Protein 3G3S (pdb70)

Solvent-accessible surface area: 22150 Å² total

Nearest PDB structures (foldseek):
  3g3s-assembly1_A  TM=1.003E+00  e=4.474E-55  Streptococcus suis 89/1591
  7b3a-assembly1_A  TM=7.799E-01  e=1.023E-15  Paenibacillus larvae subsp. larvae
  4ius-assembly1_A  TM=5.854E-01  e=1.613E-07  Kribbella flavida DSM 17836
  3frm-assembly3_E  TM=6.055E-01  e=5.749E-07  Staphylococcus epidermidis ATCC 12228
  2hqy-assembly1_B  TM=4.478E-01  e=1.400E-06  Bacteroides thetaiotaomicron VPI-5482

Radius of gyration: 26.51 Å; Cα contacts (8 Å, |Δi|>4): 1032; chains: 2; bounding box: 77×55×52 Å

Sequence (490 aa):
GAEQRRVARLFGDWPETIIWTCLEGTGDIYVDDSQSPQSALALYGRQSFFGFLAGQPHRDLLKICEGKNIILLVPQNQAWSDLIEEVYGDGVRFFTRYATKKDTEFDLGHLQKLVDDLPESSFDKLIDRNNLYETCLVEEWSRDLVGNYIDVEQFLDLGLGCVILHKGQVVSGASSYASYSAGIEIEVDTREDYRGLGLAKACCAAQLILACLDRGLYPSWDAHTLTSLKLAEKLGYEELDKAYQAYEWRGAEQRRVARLFGDWPETIIWTCLEGTGDIYVDDSQSPQSALALYGRQSFFGFLAGQPHRDLLKICEGKNIILLVPQNQAWSDLIEEVYGDGVRFFTRYATKKDTEFDLGHLQKLVDDLPESFDKLIDRNLYETCLVEEWSRDLVGNYIDVEQFLDLGLGCCVILHKGQVVSGASSYASYSAGIEIEVDTREDYRRGLGLAKACAAQLILACLDRGLYPSWDAHTLTSLKLAEKLGYEELDKAYQAYEWR

CATH classification: 3.40.630.110 (+1 more: 3.40.630.30)

Structure (mmCIF, N/CA/C/O backbone):
data_3G3S
#
_entry.id   3G3S
#
_cell.length_a   71.395
_cell.length_b   83.880
_cell.length_c   93.763
_cell.angle_alpha   90.000
_cell.angle_beta   90.000
_cell.angle_gamma   90.000
#
_symmetry.space_group_name_H-M   'P 21 21 21'
#
loop_
_entity.id
_entity.type
_entity.pdbx_description
1 polymer 'GCN5-related N-acetyltransferase'
2 non-polymer 'SODIUM ION'
3 non-polymer 'CACODYLATE ION'
4 non-polymer 1,2-ETHANEDIOL
5 water water
#
loop_
_atom_site.group_PDB
_atom_site.id
_atom_site.type_symbol
_atom_site.label_atom_id
_atom_site.label_alt_id
_atom_site.label_comp_id
_atom_site.label_asym_id
_atom_site.label_entity_id
_atom_site.label_seq_id
_atom_site.pdbx_PDB_ins_code
_atom_site.Cartn_x
_atom_site.Cartn_y
_atom_site.Cartn_z
_atom_site.occupancy
_atom_site.B_iso_or_equiv
_atom_site.auth_seq_id
_atom_site.auth_comp_id
_atom_site.auth_asym_id
_atom_site.auth_atom_id
_atom_site.pdbx_PDB_model_num
ATOM 1 N N . GLY A 1 1 ? 7.709 91.530 6.025 1.00 19.21 0 GLY A N 1
ATOM 2 C CA . GLY A 1 1 ? 8.962 92.295 5.785 1.00 22.58 0 GLY A CA 1
ATOM 3 C C . GLY A 1 1 ? 10.228 91.633 6.354 1.00 25.65 0 GLY A C 1
ATOM 4 O O . GLY A 1 1 ? 10.230 90.429 6.686 1.00 27.69 0 GLY A O 1
ATOM 13 N N . ALA A 1 3 ? 11.823 91.991 9.243 1.00 29.54 2 ALA A N 1
ATOM 14 C CA . ALA A 1 3 ? 11.739 91.489 10.610 1.00 28.62 2 ALA A CA 1
ATOM 15 C C . ALA A 1 3 ? 10.898 90.220 10.674 1.00 26.99 2 ALA A C 1
ATOM 16 O O . ALA A 1 3 ? 11.145 89.380 11.502 1.00 22.76 2 ALA A O 1
ATOM 18 N N . GLU A 1 4 ? 9.895 90.086 9.821 1.00 25.34 3 GLU A N 1
ATOM 19 C CA . GLU A 1 4 ? 9.103 88.867 9.802 1.00 28.19 3 GLU A CA 1
ATOM 20 C C . GLU A 1 4 ? 9.977 87.729 9.295 1.00 27.98 3 GLU A C 1
ATOM 21 O O . GLU A 1 4 ? 9.967 86.630 9.853 1.00 25.48 3 GLU A O 1
ATOM 27 N N . GLN A 1 5 ? 10.745 87.991 8.236 1.00 29.12 4 GLN A N 1
ATOM 28 C CA . GLN A 1 5 ? 11.620 86.950 7.704 1.00 30.71 4 GLN A CA 1
ATOM 29 C C . GLN A 1 5 ? 12.666 86.544 8.745 1.00 29.46 4 GLN A C 1
ATOM 30 O O . GLN A 1 5 ? 12.965 85.346 8.884 1.00 29.19 4 GLN A O 1
ATOM 44 N N . ARG A 1 7 ? 12.214 86.523 11.941 1.00 20.52 6 ARG A N 1
ATOM 45 C CA . ARG A 1 7 ? 11.494 85.685 12.916 1.00 24.24 6 ARG A CA 1
ATOM 46 C C . ARG A 1 7 ? 11.335 84.253 12.420 1.00 23.52 6 ARG A C 1
ATOM 47 O O . ARG A 1 7 ? 11.447 83.302 13.187 1.00 21.97 6 ARG A O 1
ATOM 55 N N . ARG A 1 8 ? 11.078 84.098 11.129 1.00 23.62 7 ARG A N 1
ATOM 56 C CA . ARG A 1 8 ? 10.968 82.785 10.529 1.00 26.29 7 ARG A CA 1
ATOM 57 C C . ARG A 1 8 ? 12.311 82.028 10.610 1.00 25.52 7 ARG A C 1
ATOM 58 O O . ARG A 1 8 ? 12.367 80.845 10.973 1.00 23.87 7 ARG A O 1
ATOM 61 N N . VAL A 1 9 ? 13.393 82.733 10.293 1.00 26.55 8 VAL A N 1
ATOM 62 C CA . VAL A 1 9 ? 14.732 82.180 10.340 1.00 25.13 8 VAL A CA 1
ATOM 63 C C . VAL A 1 9 ? 15.070 81.774 11.762 1.00 26.01 8 VAL A C 1
ATOM 64 O O . VAL A 1 9 ? 15.626 80.701 12.000 1.00 28.48 8 VAL A O 1
ATOM 68 N N . ALA A 1 10 ? 14.686 82.595 12.722 1.00 25.43 9 ALA A N 1
ATOM 69 C CA . ALA A 1 10 ? 14.999 82.263 14.097 1.00 24.77 9 ALA A CA 1
ATOM 70 C C . ALA A 1 10 ? 14.325 80.954 14.488 1.00 25.80 9 ALA A C 1
ATOM 71 O O . ALA A 1 10 ? 14.896 80.180 15.261 1.00 26.05 9 ALA A O 1
ATOM 73 N N . ARG A 1 11 ? 13.121 80.693 13.962 1.00 25.42 10 ARG A N 1
ATOM 74 C CA . ARG A 1 11 ? 12.403 79.459 14.318 1.00 25.96 10 ARG A CA 1
ATOM 75 C C . ARG A 1 11 ? 13.114 78.191 13.875 1.00 24.04 10 ARG A C 1
ATOM 76 O O . ARG A 1 11 ? 12.967 77.142 14.503 1.00 21.77 10 ARG A O 1
ATOM 84 N N . LEU A 1 12 ? 13.877 78.285 12.792 1.00 23.49 11 LEU A N 1
ATOM 85 C CA . LEU A 1 12 ? 14.662 77.175 12.306 1.00 23.45 11 LEU A CA 1
ATOM 86 C C . LEU A 1 12 ? 15.655 76.642 13.317 1.00 25.60 11 LEU A C 1
ATOM 87 O O . LEU A 1 12 ? 15.941 75.427 13.308 1.00 23.11 11 LEU A O 1
ATOM 92 N N . PHE A 1 13 ? 16.212 77.549 14.132 1.00 22.51 12 PHE A N 1
ATOM 93 C CA . PHE A 1 13 ? 17.188 77.219 15.173 1.00 24.60 12 PHE A CA 1
ATOM 94 C C . PHE A 1 13 ? 16.485 76.647 16.389 1.00 26.66 12 PHE A C 1
ATOM 95 O O . PHE A 1 13 ? 17.061 75.848 17.135 1.00 26.93 12 PHE A O 1
ATOM 103 N N . GLY A 1 14 ? 15.240 77.077 16.575 1.00 29.20 13 GLY A N 1
ATOM 104 C CA . GLY A 1 14 ? 14.381 76.542 17.608 1.00 31.39 13 GLY A CA 1
ATOM 105 C C . GLY A 1 14 ? 14.967 76.809 18.958 1.00 31.79 13 GLY A C 1
ATOM 106 O O . GLY A 1 14 ? 15.532 77.873 19.181 1.00 32.31 13 GLY A O 1
ATOM 107 N N . ASP A 1 15 ? 14.833 75.812 19.836 1.00 32.66 14 ASP A N 1
ATOM 108 C CA . ASP A 1 15 ? 15.350 75.837 21.182 1.00 35.72 14 ASP A CA 1
ATOM 109 C C . ASP A 1 15 ? 16.751 75.204 21.163 1.00 33.60 14 ASP A C 1
ATOM 110 O O . ASP A 1 15 ? 16.914 73.962 21.309 1.00 35.47 14 ASP A O 1
ATOM 115 N N . TRP A 1 16 ? 17.748 76.061 20.955 1.00 26.70 15 TRP A N 1
ATOM 116 C CA . TRP A 1 16 ? 19.144 75.634 20.824 1.00 23.38 15 TRP A CA 1
ATOM 117 C C . TRP A 1 16 ? 19.888 76.592 21.697 1.00 22.85 15 TRP A C 1
ATOM 118 O O . TRP A 1 16 ? 20.169 77.697 21.296 1.00 21.94 15 TRP A O 1
ATOM 129 N N . PRO A 1 17 ? 20.187 76.187 22.950 1.00 20.17 16 PRO A N 1
ATOM 130 C CA . PRO A 1 17 ? 20.765 77.119 23.892 1.00 20.87 16 PRO A CA 1
ATOM 131 C C . PRO A 1 17 ? 22.291 77.385 23.768 1.00 23.12 16 PRO A C 1
ATOM 132 O O . PRO A 1 17 ? 23.034 77.232 24.738 1.00 24.24 16 PRO A O 1
ATOM 136 N N . GLU A 1 18 ? 22.752 77.768 22.574 1.00 19.86 17 GLU A N 1
ATOM 137 C CA . GLU A 1 18 ? 24.122 78.191 22.376 1.00 21.28 17 GLU A CA 1
ATOM 138 C C . GLU A 1 18 ? 24.112 79.710 22.245 1.00 21.51 17 GLU A C 1
ATOM 139 O O . GLU A 1 18 ? 23.504 80.255 21.330 1.00 18.18 17 GLU A O 1
ATOM 145 N N . THR A 1 19 ? 24.827 80.405 23.132 1.00 19.74 18 THR A N 1
ATOM 146 C CA . THR A 1 19 ? 24.686 81.858 23.188 1.00 19.93 18 THR A CA 1
ATOM 147 C C . THR A 1 19 ? 25.183 82.594 21.951 1.00 22.77 18 THR A C 1
ATOM 148 O O . THR A 1 19 ? 24.738 83.685 21.692 1.00 25.22 18 THR A O 1
ATOM 152 N N . ILE A 1 20 ? 26.088 81.996 21.185 1.00 23.13 19 ILE A N 1
ATOM 153 C CA . ILE A 1 20 ? 26.590 82.639 19.967 1.00 20.02 19 ILE A CA 1
ATOM 154 C C . ILE A 1 20 ? 25.455 82.634 18.938 1.00 19.56 19 ILE A C 1
ATOM 155 O O . ILE A 1 20 ? 25.372 83.543 18.083 1.00 24.06 19 ILE A O 1
ATOM 160 N N . ILE A 1 21 ? 24.605 81.609 18.964 1.00 18.05 20 ILE A N 1
ATOM 161 C CA . ILE A 1 21 ? 23.425 81.658 18.091 1.00 20.34 20 ILE A CA 1
ATOM 162 C C . ILE A 1 21 ? 22.567 82.840 18.571 1.00 20.16 20 ILE A C 1
ATOM 163 O O . ILE A 1 21 ? 22.066 83.637 17.801 1.00 17.74 20 ILE A O 1
ATOM 168 N N . TRP A 1 22 ? 22.383 82.962 19.881 1.00 19.79 21 TRP A N 1
ATOM 169 C CA . TRP A 1 22 ? 21.643 84.113 20.402 1.00 18.58 21 TRP A CA 1
ATOM 170 C C . TRP A 1 22 ? 22.270 85.444 19.960 1.00 19.35 21 TRP A C 1
ATOM 171 O O . TRP A 1 22 ? 21.559 86.376 19.545 1.00 21.39 21 TRP A O 1
ATOM 182 N N . THR A 1 23 ? 23.595 85.549 20.035 1.00 17.99 22 THR A N 1
ATOM 183 C CA . THR A 1 23 ? 24.279 86.738 19.580 1.00 20.48 22 THR A CA 1
ATOM 184 C C . THR A 1 23 ? 23.876 87.060 18.138 1.00 20.67 22 THR A C 1
ATOM 185 O O . THR A 1 23 ? 23.399 88.173 17.822 1.00 21.58 22 THR A O 1
ATOM 189 N N . CYS A 1 24 ? 24.050 86.057 17.297 1.00 22.32 23 CYS A N 1
ATOM 190 C CA . CYS A 1 24 ? 23.751 86.217 15.860 1.00 19.91 23 CYS A CA 1
ATOM 191 C C . CYS A 1 24 ? 22.287 86.596 15.558 1.00 20.70 23 CYS A C 1
ATOM 192 O O . CYS A 1 24 ? 22.042 87.489 14.757 1.00 23.55 23 CYS A O 1
ATOM 195 N N . LEU A 1 25 ? 21.330 85.951 16.227 1.00 20.71 24 LEU A N 1
ATOM 196 C CA . LEU A 1 25 ? 19.906 86.293 16.072 1.00 21.39 24 LEU A CA 1
ATOM 197 C C . LEU A 1 25 ? 19.451 87.623 16.724 1.00 23.93 24 LEU A C 1
ATOM 198 O O . LEU A 1 25 ? 18.474 88.182 16.259 1.00 25.92 24 LEU A O 1
ATOM 203 N N . GLU A 1 26 ? 20.158 88.125 17.757 1.00 22.47 25 GLU A N 1
ATOM 204 C CA . GLU A 1 26 ? 19.790 89.403 18.420 1.00 22.05 25 GLU A CA 1
ATOM 205 C C . GLU A 1 26 ? 20.092 90.621 17.566 1.00 20.31 25 GLU A C 1
ATOM 206 O O . GLU A 1 26 ? 19.426 91.634 17.699 1.00 21.95 25 GLU A O 1
ATOM 212 N N . GLY A 1 27 ? 21.105 90.544 16.722 1.00 23.97 26 GLY A N 1
ATOM 213 C CA . GLY A 1 27 ? 21.343 91.568 15.723 1.00 22.97 26 GLY A CA 1
ATOM 214 C C . GLY A 1 27 ? 22.518 92.510 15.753 1.00 23.58 26 GLY A C 1
ATOM 215 O O . GLY A 1 27 ? 22.754 93.227 14.773 1.00 20.89 26 GLY A O 1
ATOM 216 N N . THR A 1 28 ? 23.252 92.528 16.857 1.00 23.36 27 THR A N 1
ATOM 217 C CA . THR A 1 28 ? 24.354 93.467 17.031 1.00 24.71 27 THR A CA 1
ATOM 218 C C . THR A 1 28 ? 25.697 92.986 16.493 1.00 25.61 27 THR A C 1
ATOM 219 O O . THR A 1 28 ? 26.423 93.759 15.881 1.00 25.52 27 THR A O 1
ATOM 239 N N . GLY A 1 30 ? 27.711 89.289 14.711 1.00 23.68 29 GLY A N 1
ATOM 240 C CA . GLY A 1 30 ? 27.481 88.026 14.029 1.00 21.15 29 GLY A CA 1
ATOM 241 C C . GLY A 1 30 ? 26.576 88.302 12.843 1.00 22.73 29 GLY A C 1
ATOM 242 O O . GLY A 1 30 ? 26.174 89.437 12.601 1.00 21.72 29 GLY A O 1
ATOM 243 N N . ASP A 1 31 ? 26.194 87.255 12.136 1.00 21.88 30 ASP A N 1
ATOM 244 C CA . ASP A 1 31 ? 25.338 87.421 10.979 1.00 22.24 30 ASP A CA 1
ATOM 245 C C . ASP A 1 31 ? 24.578 86.146 10.734 1.00 20.09 30 ASP A C 1
ATOM 246 O O . ASP A 1 31 ? 24.864 85.079 11.276 1.00 21.53 30 ASP A O 1
ATOM 251 N N . ILE A 1 32 ? 23.599 86.268 9.868 1.00 21.79 31 ILE A N 1
ATOM 252 C CA . ILE A 1 32 ? 22.693 85.201 9.538 1.00 20.35 31 ILE A CA 1
ATOM 253 C C . ILE A 1 32 ? 22.545 85.075 8.022 1.00 19.42 31 ILE A C 1
ATOM 254 O O . ILE A 1 32 ? 22.288 86.048 7.378 1.00 19.95 31 ILE A O 1
ATOM 259 N N . TYR A 1 33 ? 22.668 83.856 7.534 1.00 21.98 32 TYR A N 1
ATOM 260 C CA . TYR A 1 33 ? 22.533 83.546 6.108 1.00 22.90 32 TYR A CA 1
ATOM 261 C C . TYR A 1 33 ? 21.508 82.427 5.964 1.00 24.87 32 TYR A C 1
ATOM 262 O O . TYR A 1 33 ? 21.373 81.558 6.828 1.00 23.35 32 TYR A O 1
ATOM 271 N N . VAL A 1 34 ? 20.780 82.442 4.854 1.00 21.52 33 VAL A N 1
ATOM 272 C CA . VAL A 1 34 ? 19.747 81.459 4.649 1.00 21.71 33 VAL A CA 1
ATOM 273 C C . VAL A 1 34 ? 19.775 81.021 3.205 1.00 22.86 33 VAL A C 1
ATOM 274 O O . VAL A 1 34 ? 20.446 81.638 2.372 1.00 21.68 33 VAL A O 1
ATOM 278 N N . ASP A 1 35 ? 19.115 79.908 2.944 1.00 25.86 34 ASP A N 1
ATOM 279 C CA . ASP A 1 35 ? 19.020 79.408 1.576 1.00 28.26 34 ASP A CA 1
ATOM 280 C C . ASP A 1 35 ? 18.105 80.303 0.726 1.00 31.27 34 ASP A C 1
ATOM 281 O O . ASP A 1 35 ? 18.383 80.518 -0.448 1.00 35.45 34 ASP A O 1
ATOM 286 N N . ASP A 1 36 ? 17.053 80.855 1.309 1.00 31.40 35 ASP A N 1
ATOM 287 C CA . ASP A 1 36 ? 16.085 81.618 0.540 1.00 36.71 35 ASP A CA 1
ATOM 288 C C . ASP A 1 36 ? 15.474 82.656 1.430 1.00 38.62 35 ASP A C 1
ATOM 289 O O . ASP A 1 36 ? 14.865 82.321 2.442 1.00 39.74 35 ASP A O 1
ATOM 294 N N . SER A 1 37 ? 15.622 83.920 1.056 1.00 40.34 36 SER A N 1
ATOM 295 C CA . SER A 1 37 ? 15.096 85.006 1.876 1.00 42.92 36 SER A CA 1
ATOM 296 C C . SER A 1 37 ? 13.613 84.872 2.119 1.00 42.66 36 SER A C 1
ATOM 297 O O . SER A 1 37 ? 13.152 85.052 3.237 1.00 44.50 36 SER A O 1
ATOM 299 N N . GLN A 1 38 ? 12.871 84.560 1.064 1.00 43.72 37 GLN A N 1
ATOM 300 C CA . GLN A 1 38 ? 11.402 84.447 1.133 1.00 45.48 37 GLN A CA 1
ATOM 301 C C . GLN A 1 38 ? 10.863 83.141 1.719 1.00 44.13 37 GLN A C 1
ATOM 302 O O . GLN A 1 38 ? 9.796 83.125 2.352 1.00 44.69 37 GLN A O 1
ATOM 308 N N . SER A 1 39 ? 11.582 82.054 1.482 1.00 42.22 38 SER A N 1
ATOM 309 C CA . SER A 1 39 ? 11.150 80.751 1.929 1.00 41.52 38 SER A CA 1
ATOM 310 C C . SER A 1 39 ? 12.313 80.032 2.633 1.00 38.10 38 SER A C 1
ATOM 311 O O . SER A 1 39 ? 12.779 78.992 2.184 1.00 37.21 38 SER A O 1
ATOM 314 N N . PRO A 1 40 ? 12.779 80.587 3.761 1.00 37.07 39 PRO A N 1
ATOM 315 C CA . PRO A 1 40 ? 13.936 80.010 4.433 1.00 33.82 39 PRO A CA 1
ATOM 316 C C . PRO A 1 40 ? 13.676 78.646 5.029 1.00 31.89 39 PRO A C 1
ATOM 317 O O . PRO A 1 40 ? 12.763 78.508 5.850 1.00 32.76 39 PRO A O 1
ATOM 321 N N . GLN A 1 41 ? 14.458 77.647 4.609 1.00 29.31 40 GLN A N 1
ATOM 322 C CA . GLN A 1 41 ? 14.371 76.296 5.154 1.00 27.18 40 GLN A CA 1
ATOM 323 C C . GLN A 1 41 ? 15.692 75.846 5.805 1.00 23.46 40 GLN A C 1
ATOM 324 O O . GLN A 1 41 ? 15.735 74.837 6.489 1.00 23.14 40 GLN A O 1
ATOM 330 N N . SER A 1 42 ? 16.760 76.580 5.530 1.00 22.47 41 SER A N 1
ATOM 331 C CA . SER A 1 42 ? 18.098 76.287 5.977 1.00 23.71 41 SER A CA 1
ATOM 332 C C . SER A 1 42 ? 18.736 77.600 6.407 1.00 22.53 41 SER A C 1
ATOM 333 O O . SER A 1 42 ? 18.541 78.605 5.778 1.00 24.17 41 SER A O 1
ATOM 336 N N . ALA A 1 43 ? 19.477 77.593 7.507 1.00 20.20 42 ALA A N 1
ATOM 337 C CA . ALA A 1 43 ? 20.122 78.793 7.982 1.00 22.05 42 ALA A CA 1
ATOM 338 C C . ALA A 1 43 ? 21.495 78.525 8.633 1.00 20.68 42 ALA A C 1
ATOM 339 O O . ALA A 1 43 ? 21.820 77.420 9.074 1.00 23.05 42 ALA A O 1
ATOM 341 N N . LEU A 1 44 ? 22.276 79.594 8.676 1.00 21.81 43 LEU A N 1
ATOM 342 C CA . LEU A 1 44 ? 23.626 79.623 9.192 1.00 20.52 43 LEU A CA 1
ATOM 343 C C . LEU A 1 44 ? 23.787 80.842 10.080 1.00 20.58 43 LEU A C 1
ATOM 344 O O . LEU A 1 44 ? 23.520 81.965 9.671 1.00 20.55 43 LEU A O 1
ATOM 349 N N . ALA A 1 45 ? 24.127 80.602 11.342 1.00 20.20 44 ALA A N 1
ATOM 350 C CA . ALA A 1 45 ? 24.507 81.665 12.227 1.00 18.99 44 ALA A CA 1
ATOM 351 C C . ALA A 1 45 ? 26.047 81.657 12.183 1.00 19.00 44 ALA A C 1
ATOM 352 O O . ALA A 1 45 ? 26.712 80.702 12.632 1.00 19.55 44 ALA A O 1
ATOM 354 N N . LEU A 1 46 ? 26.624 82.720 11.637 1.00 20.89 45 LEU A N 1
ATOM 355 C CA . LEU A 1 46 ? 28.068 82.821 11.453 1.00 22.09 45 LEU A CA 1
ATOM 356 C C . LEU A 1 46 ? 28.619 83.944 12.286 1.00 22.77 45 LEU A C 1
ATOM 357 O O . LEU A 1 46 ? 28.196 85.093 12.162 1.00 23.09 45 LEU A O 1
ATOM 362 N N . TYR A 1 47 ? 29.553 83.598 13.155 1.00 22.87 46 TYR A N 1
ATOM 363 C CA . TYR A 1 47 ? 30.132 84.546 14.078 1.00 22.07 46 TYR A CA 1
ATOM 364 C C . TYR A 1 47 ? 31.608 84.404 14.101 1.00 17.95 46 TYR A C 1
ATOM 365 O O . TYR A 1 47 ? 32.105 83.294 14.073 1.00 19.33 46 TYR A O 1
ATOM 374 N N . GLY A 1 48 ? 32.312 85.531 14.173 1.00 20.83 47 GLY A N 1
ATOM 375 C CA . GLY A 1 48 ? 33.754 85.535 14.300 1.00 23.81 47 GLY A CA 1
ATOM 376 C C . GLY A 1 48 ? 34.431 86.575 13.443 1.00 2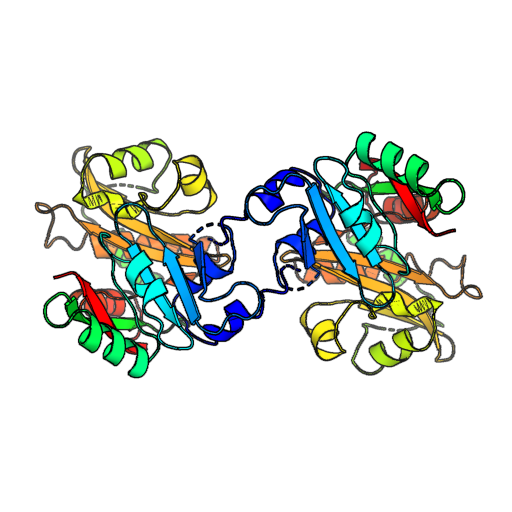7.52 47 GLY A C 1
ATOM 377 O O . GLY A 1 48 ? 33.769 87.304 12.691 1.00 29.35 47 GLY A O 1
ATOM 378 N N . ARG A 1 49 ? 35.754 86.656 13.587 1.00 29.59 48 ARG A N 1
ATOM 379 C CA . ARG A 1 49 ? 36.579 87.603 12.827 1.00 32.59 48 ARG A CA 1
ATOM 380 C C . ARG A 1 49 ? 37.920 86.946 12.482 1.00 35.53 48 ARG A C 1
ATOM 381 O O . ARG A 1 49 ? 38.352 86.964 11.326 1.00 37.19 48 ARG A O 1
ATOM 387 N N . GLN A 1 50 ? 38.570 86.380 13.486 1.00 36.89 49 GLN A N 1
ATOM 388 C CA . GLN A 1 50 ? 39.819 85.636 13.317 1.00 40.63 49 GLN A CA 1
ATOM 389 C C . GLN A 1 50 ? 39.549 84.141 13.424 1.00 38.53 49 GLN A C 1
ATOM 390 O O . GLN A 1 50 ? 40.052 83.358 12.620 1.00 39.58 49 GLN A O 1
ATOM 396 N N . SER A 1 51 ? 38.793 83.748 14.442 1.00 32.48 50 SER A N 1
ATOM 397 C CA . SER A 1 51 ? 38.294 82.384 14.532 1.00 30.23 50 SER A CA 1
ATOM 398 C C . SER A 1 51 ? 36.763 82.515 14.414 1.00 27.40 50 SER A C 1
ATOM 399 O O . SER A 1 51 ? 36.217 83.599 14.633 1.00 28.00 50 SER A O 1
ATOM 402 N N . PHE A 1 52 ? 36.083 81.433 14.047 1.00 22.97 51 PHE A N 1
ATOM 403 C CA . PHE A 1 52 ? 34.661 81.458 13.782 1.00 20.53 51 PHE A CA 1
ATOM 404 C C . PHE A 1 52 ? 33.911 80.250 14.256 1.00 17.59 51 PHE A C 1
ATOM 405 O O . PHE A 1 52 ? 34.478 79.159 14.439 1.00 21.28 51 PHE A O 1
ATOM 413 N N . PHE A 1 53 ? 32.612 80.457 14.409 1.00 20.28 52 PHE A N 1
ATOM 414 C CA . PHE A 1 53 ? 31.631 79.415 14.573 1.00 19.14 52 PHE A CA 1
ATOM 415 C C . PHE A 1 53 ? 30.620 79.563 13.467 1.00 17.97 52 PHE A C 1
ATOM 416 O O . PHE A 1 53 ? 30.209 80.676 13.123 1.00 21.23 52 PHE A O 1
ATOM 424 N N . GLY A 1 54 ? 30.151 78.420 13.006 1.00 19.79 53 GLY A N 1
ATOM 425 C CA . GLY A 1 54 ? 29.104 78.319 12.001 1.00 23.24 53 GLY A CA 1
ATOM 426 C C . GLY A 1 54 ? 28.081 77.344 12.555 1.00 18.99 53 GLY A C 1
ATOM 427 O O . GLY A 1 54 ? 28.343 76.149 12.605 1.00 19.44 53 GLY A O 1
ATOM 428 N N . PHE A 1 55 ? 26.963 77.852 13.058 1.00 19.66 54 PHE A N 1
ATOM 429 C CA . PHE A 1 55 ? 25.885 76.993 13.545 1.00 20.96 54 PHE A CA 1
ATOM 430 C C . PHE A 1 55 ? 24.898 76.806 12.440 1.00 18.91 54 PHE A C 1
ATOM 431 O O . PHE A 1 55 ? 24.304 77.773 11.964 1.00 22.29 54 PHE A O 1
ATOM 439 N N . LEU A 1 56 ? 24.663 75.550 12.089 1.00 20.22 55 LEU A N 1
ATOM 440 C CA . LEU A 1 56 ? 23.853 75.210 10.914 1.00 21.66 55 LEU A CA 1
ATOM 441 C C . LEU A 1 56 ? 22.492 74.613 11.248 1.00 20.15 55 LEU A C 1
ATOM 442 O O . LEU A 1 56 ? 22.432 73.525 11.760 1.00 22.80 55 LEU A O 1
ATOM 447 N N . ALA A 1 57 ? 21.407 75.298 10.897 1.00 22.47 56 ALA A N 1
ATOM 448 C CA . ALA A 1 57 ? 20.054 74.843 11.245 1.00 22.70 56 ALA A CA 1
ATOM 449 C C . ALA A 1 57 ? 19.121 74.582 10.029 1.00 21.70 56 ALA A C 1
ATOM 450 O O . ALA A 1 57 ? 19.351 75.049 8.887 1.00 22.20 56 ALA A O 1
ATOM 452 N N . GLY A 1 58 ? 18.089 73.777 10.275 1.00 23.01 57 GLY A N 1
ATOM 453 C CA . GLY A 1 58 ? 17.105 73.464 9.243 1.00 22.47 57 GLY A CA 1
ATOM 454 C C . GLY A 1 58 ? 17.545 72.322 8.331 1.00 22.02 57 GLY A C 1
ATOM 455 O O . GLY A 1 58 ? 18.256 71.435 8.738 1.00 22.10 57 GLY A O 1
ATOM 456 N N . GLN A 1 59 ? 17.038 72.309 7.104 1.00 22.54 58 GLN A N 1
ATOM 457 C CA . GLN A 1 59 ? 17.421 71.304 6.162 1.00 21.70 58 GLN A CA 1
ATOM 458 C C . GLN A 1 59 ? 18.870 71.549 5.774 1.00 20.75 58 GLN A C 1
ATOM 459 O O . GLN A 1 59 ? 19.296 72.706 5.675 1.00 21.92 58 GLN A O 1
ATOM 465 N N . PRO A 1 60 ? 19.644 70.468 5.582 1.00 20.71 59 PRO A N 1
ATOM 466 C CA . PRO A 1 60 ? 21.036 70.586 5.132 1.00 22.75 59 PRO A CA 1
ATOM 467 C C . PRO A 1 60 ? 21.044 71.221 3.778 1.00 24.06 59 PRO A C 1
ATOM 468 O O . PRO A 1 60 ? 20.164 70.927 2.975 1.00 25.45 59 PRO A O 1
ATOM 472 N N . HIS A 1 61 ? 21.996 72.119 3.571 1.00 24.03 60 HIS A N 1
ATOM 473 C CA . HIS A 1 61 ? 22.127 72.883 2.348 1.00 22.23 60 HIS A CA 1
ATOM 474 C C . HIS A 1 61 ? 23.602 73.172 2.047 1.00 22.90 60 HIS A C 1
ATOM 475 O O . HIS A 1 61 ? 24.267 73.856 2.805 1.00 26.66 60 HIS A O 1
ATOM 482 N N . ARG A 1 62 ? 24.095 72.720 0.895 1.00 26.25 61 ARG A N 1
ATOM 483 C CA . ARG A 1 62 ? 25.515 72.838 0.624 1.00 26.07 61 ARG A CA 1
ATOM 484 C C . ARG A 1 62 ? 25.977 74.273 0.393 1.00 25.41 61 ARG A C 1
ATOM 485 O O . ARG A 1 62 ? 27.134 74.580 0.666 1.00 28.03 61 ARG A O 1
ATOM 493 N N . ASP A 1 63 ? 25.103 75.176 -0.047 1.00 24.92 62 ASP A N 1
ATOM 494 C CA . ASP A 1 63 ? 25.549 76.549 -0.244 1.00 26.14 62 ASP A CA 1
ATOM 495 C C . ASP A 1 63 ? 25.909 77.249 1.071 1.00 26.20 62 ASP A C 1
ATOM 496 O O . ASP A 1 63 ? 26.784 78.127 1.084 1.00 25.63 62 ASP A O 1
ATOM 501 N N . LEU A 1 64 ? 25.243 76.888 2.166 1.00 24.66 63 LEU A N 1
ATOM 502 C CA . LEU A 1 64 ? 25.594 77.483 3.447 1.00 23.79 63 LEU A CA 1
ATOM 503 C C . LEU A 1 64 ? 26.983 76.997 3.943 1.00 24.32 63 LEU A C 1
ATOM 504 O O . LEU A 1 64 ? 27.746 77.745 4.567 1.00 25.96 63 LEU A O 1
ATOM 509 N N . LEU A 1 65 ? 27.290 75.733 3.691 1.00 24.79 64 LEU A N 1
ATOM 510 C CA . LEU A 1 65 ? 28.611 75.160 4.004 1.00 26.13 64 LEU A CA 1
ATOM 511 C C . LEU A 1 65 ? 29.702 75.899 3.225 1.00 26.09 64 LEU A C 1
ATOM 512 O O . LEU A 1 65 ? 30.813 76.144 3.718 1.00 22.56 64 LEU A O 1
ATOM 517 N N . LYS A 1 66 ? 29.391 76.271 1.990 1.00 25.84 65 LYS A N 1
ATOM 518 C CA . LYS A 1 66 ? 30.377 76.997 1.186 1.00 29.37 65 LYS A CA 1
ATOM 519 C C . LYS A 1 66 ? 30.804 78.320 1.799 1.00 30.35 65 LYS A C 1
ATOM 520 O O . LYS A 1 66 ? 31.980 78.690 1.719 1.00 30.06 65 LYS A O 1
ATOM 526 N N . ILE A 1 67 ? 29.857 79.009 2.436 1.00 28.64 66 ILE A N 1
ATOM 527 C CA . ILE A 1 67 ? 30.121 80.272 3.096 1.00 27.09 66 ILE A CA 1
ATOM 528 C C . ILE A 1 67 ? 31.141 80.073 4.214 1.00 26.94 66 ILE A C 1
ATOM 529 O O . ILE A 1 67 ? 31.893 80.988 4.547 1.00 26.82 66 ILE A O 1
ATOM 534 N N . CYS A 1 68 ? 31.172 78.887 4.800 1.00 27.52 67 CYS A N 1
ATOM 535 C CA . CYS A 1 68 ? 32.110 78.582 5.864 1.00 27.62 67 CYS A CA 1
ATOM 536 C C . CYS A 1 68 ? 33.494 78.187 5.399 1.00 27.89 67 CYS A C 1
ATOM 537 O O . CYS A 1 68 ? 34.404 78.127 6.205 1.00 25.40 67 CYS A O 1
ATOM 540 N N . GLU A 1 69 ? 33.652 77.916 4.107 1.00 26.33 68 GLU A N 1
ATOM 541 C CA . GLU A 1 69 ? 34.934 77.432 3.594 1.00 27.52 68 GLU A CA 1
ATOM 542 C C . GLU A 1 69 ? 36.000 78.496 3.652 1.00 28.80 68 GLU A C 1
ATOM 543 O O . GLU A 1 69 ? 35.709 79.670 3.492 1.00 31.28 68 GLU A O 1
ATOM 549 N N . GLY A 1 70 ? 37.238 78.070 3.883 1.00 31.55 69 GLY A N 1
ATOM 550 C CA . GLY A 1 70 ? 38.359 78.984 3.945 1.00 34.13 69 GLY A CA 1
ATOM 551 C C . GLY A 1 70 ? 38.427 79.861 5.187 1.00 36.34 69 GLY A C 1
ATOM 552 O O . GLY A 1 70 ? 39.087 80.914 5.169 1.00 40.03 69 GLY A O 1
ATOM 553 N N . LYS A 1 71 ? 37.749 79.440 6.253 1.00 34.37 70 LYS A N 1
ATOM 554 C CA . LYS A 1 71 ? 37.764 80.164 7.518 1.00 30.78 70 LYS A CA 1
ATOM 555 C C . LYS A 1 71 ? 38.243 79.269 8.642 1.00 29.80 70 LYS A C 1
ATOM 556 O O . LYS A 1 71 ? 38.052 78.059 8.614 1.00 28.27 70 LYS A O 1
ATOM 562 N N . ASN A 1 72 ? 38.869 79.882 9.645 1.00 30.17 71 ASN A N 1
ATOM 563 C CA . ASN A 1 72 ? 39.287 79.170 10.834 1.00 29.53 71 ASN A CA 1
ATOM 564 C C . ASN A 1 72 ? 38.010 78.967 11.658 1.00 28.39 71 ASN A C 1
ATOM 565 O O . ASN A 1 72 ? 37.745 79.719 12.598 1.00 27.55 71 ASN A O 1
ATOM 570 N N . ILE A 1 73 ? 37.244 77.936 11.312 1.00 25.79 72 ILE A N 1
ATOM 571 C CA . ILE A 1 73 ? 35.855 77.772 11.803 1.00 25.36 72 ILE A CA 1
ATOM 572 C C . ILE A 1 73 ? 35.502 76.454 12.429 1.00 26.45 72 ILE A C 1
ATOM 573 O O . ILE A 1 73 ? 36.026 75.408 12.021 1.00 28.02 72 ILE A O 1
ATOM 578 N N . ILE A 1 74 ? 34.665 76.514 13.481 1.00 25.26 73 ILE A N 1
ATOM 579 C CA . ILE A 1 74 ? 34.049 75.319 14.062 1.00 22.88 73 ILE A CA 1
ATOM 580 C C . ILE A 1 74 ? 32.606 75.263 13.499 1.00 22.29 73 ILE A C 1
ATOM 581 O O . ILE A 1 74 ? 31.816 76.206 13.703 1.00 19.66 73 ILE A O 1
ATOM 586 N N A LEU A 1 75 ? 32.306 74.201 12.735 0.80 21.95 74 LEU A N 1
ATOM 587 N N B LEU A 1 75 ? 32.300 74.196 12.757 0.20 21.41 74 LEU A N 1
ATOM 588 C CA A LEU A 1 75 ? 30.984 73.951 12.181 0.80 22.49 74 LEU A CA 1
ATOM 589 C CA B LEU A 1 75 ? 30.976 73.996 12.181 0.20 21.13 74 LEU A CA 1
ATOM 590 C C A LEU A 1 75 ? 30.179 73.150 13.195 0.80 22.32 74 LEU A C 1
ATOM 591 C C B LEU A 1 75 ? 30.172 73.150 13.157 0.20 20.88 74 LEU A C 1
ATOM 592 O O A LEU A 1 75 ? 30.636 72.086 13.651 0.80 22.61 74 LEU A O 1
ATOM 593 O O B LEU A 1 75 ? 30.620 72.070 13.557 0.20 20.77 74 LEU A O 1
ATOM 602 N N . VAL A 1 76 ? 28.989 73.633 13.530 1.00 19.68 75 VAL A N 1
ATOM 603 C CA . VAL A 1 76 ? 28.152 72.939 14.489 1.00 20.74 75 VAL A CA 1
ATOM 604 C C . VAL A 1 76 ? 26.803 72.576 13.845 1.00 22.14 75 VAL A C 1
ATOM 605 O O . VAL A 1 76 ? 25.943 73.423 13.703 1.00 22.81 75 VAL A O 1
ATOM 609 N N . PRO A 1 77 ? 26.618 71.302 13.474 1.00 21.45 76 PRO A N 1
ATOM 610 C CA . PRO A 1 77 ? 25.367 70.864 12.880 1.00 22.24 76 PRO A CA 1
ATOM 611 C C . PRO A 1 77 ? 24.223 70.743 13.887 1.00 25.31 76 PRO A C 1
ATOM 612 O O . PRO A 1 77 ? 24.402 70.150 14.955 1.00 23.83 76 PRO A O 1
ATOM 616 N N . GLN A 1 78 ? 23.058 71.263 13.530 1.00 25.51 77 GLN A N 1
ATOM 617 C CA . GLN A 1 78 ? 21.902 71.166 14.389 1.00 22.19 77 GLN A CA 1
ATOM 618 C C . GLN A 1 78 ? 21.493 69.723 14.530 1.00 24.11 77 GLN A C 1
ATOM 619 O O . GLN A 1 78 ? 21.004 69.299 15.582 1.00 21.17 77 GLN A O 1
ATOM 625 N N . ASN A 1 79 ? 21.673 68.972 13.454 1.00 22.21 78 ASN A N 1
ATOM 626 C CA . ASN A 1 79 ? 21.206 67.592 13.393 1.00 21.77 78 ASN A CA 1
ATOM 627 C C . ASN A 1 79 ? 22.100 66.683 12.546 1.00 20.64 78 ASN A C 1
ATOM 628 O O . ASN A 1 79 ? 23.025 67.125 11.887 1.00 20.03 78 ASN A O 1
ATOM 633 N N . GLN A 1 80 ? 21.804 65.395 12.596 1.00 21.63 79 GLN A N 1
ATOM 634 C CA . GLN A 1 80 ? 22.608 64.391 11.934 1.00 24.39 79 GLN A CA 1
ATOM 635 C C . GLN A 1 80 ? 22.540 64.516 10.412 1.00 23.44 79 GLN A C 1
ATOM 636 O O . GLN A 1 80 ? 23.469 64.085 9.735 1.00 24.56 79 GLN A O 1
ATOM 642 N N . ALA A 1 81 ? 21.466 65.108 9.898 1.00 22.63 80 ALA A N 1
ATOM 643 C CA . ALA A 1 81 ? 21.309 65.297 8.439 1.00 20.90 80 ALA A CA 1
ATOM 644 C C . ALA A 1 81 ? 22.383 66.284 7.941 1.00 22.43 80 ALA A C 1
ATOM 645 O O . ALA A 1 81 ? 22.980 66.119 6.857 1.00 22.46 80 ALA A O 1
ATOM 647 N N . TRP A 1 82 ? 22.624 67.320 8.730 1.00 21.93 81 TRP A N 1
ATOM 648 C CA . TRP A 1 82 ? 23.713 68.230 8.441 1.00 22.01 81 TRP A CA 1
ATOM 649 C C . TRP A 1 82 ? 25.078 67.530 8.535 1.00 22.25 81 TRP A C 1
ATOM 650 O O . TRP A 1 82 ? 25.902 67.681 7.652 1.00 22.01 81 TRP A O 1
ATOM 661 N N . SER A 1 83 ? 25.310 66.731 9.576 1.00 21.77 82 SER A N 1
ATOM 662 C CA . SER A 1 83 ? 26.579 66.020 9.706 1.00 19.40 82 SER A CA 1
ATOM 663 C C . SER A 1 83 ? 26.873 65.131 8.505 1.00 21.18 82 SER A C 1
ATOM 664 O O . SER A 1 83 ? 28.007 65.050 8.050 1.00 21.02 82 SER A O 1
ATOM 667 N N . ASP A 1 84 ? 25.838 64.447 8.033 1.00 22.48 83 ASP A N 1
ATOM 668 C CA . ASP A 1 84 ? 25.954 63.542 6.921 1.00 24.92 83 ASP A CA 1
ATOM 669 C C . ASP A 1 84 ? 26.324 64.316 5.679 1.00 25.22 83 ASP A C 1
ATOM 670 O O . ASP A 1 84 ? 27.103 63.831 4.863 1.00 27.06 83 ASP A O 1
ATOM 675 N N . LEU A 1 85 ? 25.779 65.520 5.524 1.00 26.86 84 LEU A N 1
ATOM 676 C CA . LEU A 1 85 ? 26.122 66.326 4.349 1.00 25.83 84 LEU A CA 1
ATOM 677 C C . LEU A 1 85 ? 27.561 66.809 4.429 1.00 24.24 84 LEU A C 1
ATOM 678 O O . LEU A 1 85 ? 28.287 66.777 3.452 1.00 28.35 84 LEU A O 1
ATOM 683 N N . ILE A 1 86 ? 27.959 67.292 5.595 1.00 24.27 85 ILE A N 1
ATOM 684 C CA . ILE A 1 86 ? 29.324 67.770 5.802 1.00 21.78 85 ILE A CA 1
ATOM 685 C C . ILE A 1 86 ? 30.319 66.655 5.442 1.00 23.35 85 ILE A C 1
ATOM 686 O O . ILE A 1 86 ? 31.273 66.868 4.711 1.00 24.03 85 ILE A O 1
ATOM 691 N N . GLU A 1 87 ? 30.080 65.454 5.964 1.00 25.22 86 GLU A N 1
ATOM 692 C CA . GLU A 1 87 ? 31.017 64.345 5.766 1.00 23.89 86 GLU A CA 1
ATOM 693 C C . GLU A 1 87 ? 31.033 63.918 4.329 1.00 26.08 86 GLU A C 1
ATOM 694 O O . GLU A 1 87 ? 32.087 63.612 3.795 1.00 28.77 86 GLU A O 1
ATOM 700 N N . GLU A 1 88 ? 29.863 63.887 3.723 1.00 27.10 87 GLU A N 1
ATOM 701 C CA . GLU A 1 88 ? 29.735 63.512 2.329 1.00 26.97 87 GLU A CA 1
ATOM 702 C C . GLU A 1 88 ? 30.458 64.472 1.398 1.00 28.50 87 GLU A C 1
ATOM 703 O O . GLU A 1 88 ? 31.192 64.050 0.486 1.00 28.67 87 GLU A O 1
ATOM 709 N N . VAL A 1 89 ? 30.218 65.759 1.595 1.00 27.38 88 VAL A N 1
ATOM 710 C CA . VAL A 1 89 ? 30.800 66.782 0.727 1.00 24.72 88 VAL A CA 1
ATOM 711 C C . VAL A 1 89 ? 32.319 66.943 0.872 1.00 25.73 88 VAL A C 1
ATOM 712 O O . VAL A 1 89 ? 33.015 67.138 -0.127 1.00 26.93 88 VAL A O 1
ATOM 716 N N . TYR A 1 90 ? 32.842 66.837 2.087 1.00 23.46 89 TYR A N 1
ATOM 717 C CA . TYR A 1 90 ? 34.251 67.143 2.367 1.00 25.87 89 TYR A CA 1
ATOM 718 C C . TYR A 1 90 ? 35.174 65.970 2.732 1.00 24.41 89 TYR A C 1
ATOM 719 O O . TYR A 1 90 ? 36.392 66.140 2.761 1.00 28.22 89 TYR A O 1
ATOM 728 N N . GLY A 1 91 ? 34.614 64.802 3.012 1.00 23.67 90 GLY A N 1
ATOM 729 C CA . GLY A 1 91 ? 35.417 63.629 3.276 1.00 24.15 90 GLY A CA 1
ATOM 730 C C . GLY A 1 91 ? 36.489 63.896 4.276 1.00 26.95 90 GLY A C 1
ATOM 731 O O . GLY A 1 91 ? 36.187 64.362 5.384 1.00 22.81 90 GLY A O 1
ATOM 732 N N . ASP A 1 92 ? 37.740 63.664 3.884 1.00 27.05 91 ASP A N 1
ATOM 733 C CA . ASP A 1 92 ? 38.893 63.847 4.797 1.00 29.96 91 ASP A CA 1
ATOM 734 C C . ASP A 1 92 ? 39.244 65.310 5.052 1.00 26.67 91 ASP A C 1
ATOM 735 O O . ASP A 1 92 ? 40.129 65.581 5.857 1.00 28.47 91 ASP A O 1
ATOM 740 N N . GLY A 1 93 ? 38.559 66.230 4.372 1.00 25.43 92 GLY A N 1
ATOM 741 C CA . GLY A 1 93 ? 38.745 67.672 4.545 1.00 27.11 92 GLY A CA 1
ATOM 742 C C . GLY A 1 93 ? 38.106 68.277 5.799 1.00 28.00 92 GLY A C 1
ATOM 743 O O . GLY A 1 93 ? 38.209 69.481 6.015 1.00 26.14 92 GLY A O 1
ATOM 744 N N . VAL A 1 94 ? 37.419 67.449 6.585 1.00 29.13 93 VAL A N 1
ATOM 745 C CA . VAL A 1 94 ? 36.857 67.865 7.860 1.00 29.20 93 VAL A CA 1
ATOM 746 C C . VAL A 1 94 ? 37.322 66.930 8.957 1.00 30.89 93 VAL A C 1
ATOM 747 O O . VAL A 1 94 ? 37.439 65.732 8.718 1.00 32.46 93 VAL A O 1
ATOM 751 N N . ARG A 1 95 ? 37.625 67.488 10.138 1.00 31.17 94 ARG A N 1
ATOM 752 C CA . ARG A 1 95 ? 37.953 66.723 11.338 1.00 30.89 94 ARG A CA 1
ATOM 753 C C . ARG A 1 95 ? 36.697 66.748 12.200 1.00 27.93 94 ARG A C 1
ATOM 754 O O . ARG A 1 95 ? 36.195 67.820 12.505 1.00 25.98 94 ARG A O 1
ATOM 762 N N . PHE A 1 96 ? 36.233 65.571 12.582 1.00 26.18 95 PHE A N 1
ATOM 763 C CA . PHE A 1 96 ? 35.058 65.385 13.383 1.00 28.89 95 PHE A CA 1
ATOM 764 C C . PHE A 1 96 ? 35.505 65.288 14.813 1.00 28.04 95 PHE A C 1
ATOM 765 O O . PHE A 1 96 ? 36.463 64.608 15.080 1.00 24.54 95 PHE A O 1
ATOM 773 N N . PHE A 1 97 ? 34.813 65.964 15.726 1.00 28.51 96 PHE A N 1
ATOM 774 C CA . PHE A 1 97 ? 35.167 65.908 17.149 1.00 29.07 96 PHE A CA 1
ATOM 775 C C . PHE A 1 97 ? 33.955 66.277 17.995 1.00 28.10 96 PHE A C 1
ATOM 776 O O . PHE A 1 97 ? 32.919 66.672 17.453 1.00 27.14 96 PHE A O 1
ATOM 784 N N . THR A 1 98 ? 34.100 66.121 19.314 1.00 28.67 97 THR A N 1
ATOM 785 C CA . THR A 1 98 ? 33.027 66.333 20.271 1.00 28.62 97 THR A CA 1
ATOM 786 C C . THR A 1 98 ? 33.306 67.475 21.208 1.00 28.14 97 THR A C 1
ATOM 787 O O . THR A 1 98 ? 34.411 67.593 21.734 1.00 26.78 97 THR A O 1
ATOM 791 N N . ARG A 1 99 ? 32.315 68.357 21.332 1.00 26.31 98 ARG A N 1
ATOM 792 C CA . ARG A 1 99 ? 32.349 69.480 22.254 1.00 25.66 98 ARG A CA 1
ATOM 793 C C . ARG A 1 99 ? 31.285 69.166 23.289 1.00 26.03 98 ARG A C 1
ATOM 794 O O . ARG A 1 99 ? 30.464 68.262 23.084 1.00 22.63 98 ARG A O 1
ATOM 802 N N . TYR A 1 100 ? 31.327 69.899 24.404 1.00 24.89 99 TYR A N 1
ATOM 803 C CA . TYR A 1 100 ? 30.443 69.636 25.529 1.00 23.83 99 TYR A CA 1
ATOM 804 C C . TYR A 1 100 ? 29.713 70.906 25.956 1.00 22.40 99 TYR A C 1
ATOM 805 O O . TYR A 1 100 ? 30.316 71.859 26.436 1.00 24.32 99 TYR A O 1
ATOM 814 N N . ALA A 1 101 ? 28.398 70.889 25.777 1.00 20.88 100 ALA A N 1
ATOM 815 C CA . ALA A 1 101 ? 27.560 71.979 26.159 1.00 19.47 100 ALA A CA 1
ATOM 816 C C . ALA A 1 101 ? 27.333 71.852 27.665 1.00 19.85 100 ALA A C 1
ATOM 817 O O . ALA A 1 101 ? 27.316 70.754 28.189 1.00 22.96 100 ALA A O 1
ATOM 819 N N . THR A 1 102 ? 27.117 72.972 28.311 1.00 22.56 101 THR A N 1
ATOM 820 C CA . THR A 1 102 ? 26.803 72.980 29.744 1.00 24.13 101 THR A CA 1
ATOM 821 C C . THR A 1 102 ? 25.413 73.592 29.918 1.00 26.06 101 THR A C 1
ATOM 822 O O . THR A 1 102 ? 24.908 74.298 29.047 1.00 26.42 101 THR A O 1
ATOM 826 N N . LYS A 1 103 ? 24.785 73.283 31.054 1.00 27.36 102 LYS A N 1
ATOM 827 C CA . LYS A 1 103 ? 23.470 73.786 31.376 1.00 26.16 102 LYS A CA 1
ATOM 828 C C . LYS A 1 103 ? 23.599 75.274 31.596 1.00 25.70 102 LYS A C 1
ATOM 829 O O . LYS A 1 103 ? 24.615 75.733 32.119 1.00 27.07 102 LYS A O 1
ATOM 835 N N . LYS A 1 104 ? 22.580 76.026 31.187 1.00 26.97 103 LYS A N 1
ATOM 836 C CA . LYS A 1 104 ? 22.566 77.476 31.335 1.00 26.48 103 LYS A CA 1
ATOM 837 C C . LYS A 1 104 ? 21.904 77.988 32.611 1.00 26.78 103 LYS A C 1
ATOM 838 O O . LYS A 1 104 ? 21.708 79.192 32.739 1.00 30.23 103 LYS A O 1
ATOM 844 N N . ASP A 1 105 ? 21.584 77.097 33.541 1.00 31.20 104 ASP A N 1
ATOM 845 C CA . ASP A 1 105 ? 20.937 77.467 34.831 1.00 32.27 104 ASP A CA 1
ATOM 846 C C . ASP A 1 105 ? 21.876 77.319 36.033 1.00 33.21 104 ASP A C 1
ATOM 847 O O . ASP A 1 105 ? 21.449 77.005 37.160 1.00 34.07 104 ASP A O 1
ATOM 852 N N . THR A 1 106 ? 23.144 77.583 35.794 1.00 31.75 105 THR A N 1
ATOM 853 C CA . THR A 1 106 ? 24.200 77.391 36.764 1.00 31.31 105 THR A CA 1
ATOM 854 C C . THR A 1 106 ? 24.013 78.100 38.092 1.00 33.46 105 THR A C 1
ATOM 855 O O . THR A 1 106 ? 23.708 79.278 38.134 1.00 31.28 105 THR A O 1
ATOM 859 N N . GLU A 1 107 ? 24.230 77.364 39.174 1.00 37.30 106 GLU A N 1
ATOM 860 C CA . GLU A 1 107 ? 24.255 77.935 40.508 1.00 39.84 106 GLU A CA 1
ATOM 861 C C . GLU A 1 107 ? 25.729 78.012 40.862 1.00 35.79 106 GLU A C 1
ATOM 862 O O . GLU A 1 107 ? 26.361 76.986 41.039 1.00 38.05 106 GLU A O 1
ATOM 868 N N . PHE A 1 108 ? 26.280 79.212 40.932 1.00 34.50 107 PHE A N 1
ATOM 869 C CA . PHE A 1 108 ? 27.689 79.409 41.284 1.00 34.38 107 PHE A CA 1
ATOM 870 C C . PHE A 1 108 ? 27.886 79.565 42.788 1.00 34.96 107 PHE A C 1
ATOM 871 O O . PHE A 1 108 ? 27.050 80.144 43.454 1.00 37.84 107 PHE A O 1
ATOM 879 N N . ASP A 1 109 ? 29.009 79.064 43.291 1.00 32.94 108 ASP A N 1
ATOM 880 C CA . ASP A 1 109 ? 29.369 79.165 44.701 1.00 32.00 108 ASP A CA 1
ATOM 881 C C . ASP A 1 109 ? 30.322 80.314 44.737 1.00 30.33 108 ASP A C 1
ATOM 882 O O . ASP A 1 109 ? 31.489 80.160 44.433 1.00 30.62 108 ASP A O 1
ATOM 887 N N . LEU A 1 110 ? 29.821 81.487 45.070 1.00 29.92 109 LEU A N 1
ATOM 888 C CA . LEU A 1 110 ? 30.650 82.679 45.079 1.00 32.93 109 LEU A CA 1
ATOM 889 C C . LEU A 1 110 ? 31.846 82.582 46.021 1.00 33.65 109 LEU A C 1
ATOM 890 O O . LEU A 1 110 ? 32.901 83.175 45.757 1.00 34.20 109 LEU A O 1
ATOM 895 N N . GLY A 1 111 ? 31.676 81.878 47.140 1.00 36.11 110 GLY A N 1
ATOM 896 C CA . GLY A 1 111 ? 32.767 81.725 48.124 1.00 33.64 110 GLY A CA 1
ATOM 897 C C . GLY A 1 111 ? 33.914 80.946 47.527 1.00 32.92 110 GLY A C 1
ATOM 898 O O . GLY A 1 111 ? 35.078 81.322 47.635 1.00 32.23 110 GLY A O 1
ATOM 899 N N . HIS A 1 112 ? 33.543 79.848 46.893 1.00 32.65 111 HIS A N 1
ATOM 900 C CA . HIS A 1 112 ? 34.452 78.964 46.193 1.00 36.71 111 HIS A CA 1
ATOM 901 C C . HIS A 1 112 ? 35.194 79.692 45.083 1.00 36.52 111 HIS A C 1
ATOM 902 O O . HIS A 1 112 ? 36.411 79.555 44.951 1.00 38.23 111 HIS A O 1
ATOM 909 N N . LEU A 1 113 ? 34.471 80.480 44.299 1.00 35.32 112 LEU A N 1
ATOM 910 C CA . LEU A 1 113 ? 35.091 81.188 43.187 1.00 34.56 112 LEU A CA 1
ATOM 911 C C . LEU A 1 113 ? 36.096 82.194 43.688 1.00 34.30 112 LEU A C 1
ATOM 912 O O . LEU A 1 113 ? 37.181 82.331 43.122 1.00 34.36 112 LEU A O 1
ATOM 917 N N . GLN A 1 114 ? 35.724 82.925 44.730 1.00 34.36 113 GLN A N 1
ATOM 918 C CA . GLN A 1 114 ? 36.622 83.919 45.283 1.00 36.79 113 GLN A CA 1
ATOM 919 C C . GLN A 1 114 ? 37.876 83.247 45.825 1.00 36.46 113 GLN A C 1
ATOM 920 O O . GLN A 1 114 ? 38.941 83.798 45.675 1.00 37.21 113 GLN A O 1
ATOM 926 N N . LYS A 1 115 ? 37.755 82.076 46.452 1.00 36.93 114 LYS A N 1
ATOM 927 C CA . LYS A 1 115 ? 38.951 81.363 46.935 1.00 38.13 114 LYS A CA 1
ATOM 928 C C . LYS A 1 115 ? 39.925 81.046 45.802 1.00 38.66 114 LYS A C 1
ATOM 929 O O . LYS A 1 115 ? 41.126 81.190 45.972 1.00 39.87 114 LYS A O 1
ATOM 932 N N . LEU A 1 116 ? 39.404 80.615 44.658 1.00 38.50 115 LEU A N 1
ATOM 933 C CA . LEU A 1 116 ? 40.234 80.319 43.498 1.00 38.64 115 LEU A CA 1
ATOM 934 C C . LEU A 1 116 ? 40.967 81.577 43.050 1.00 39.78 115 LEU A C 1
ATOM 935 O O . LEU A 1 116 ? 42.144 81.527 42.690 1.00 40.93 115 LEU A O 1
ATOM 940 N N . VAL A 1 117 ? 40.270 82.710 43.062 1.00 41.40 116 VAL A N 1
ATOM 941 C CA . VAL A 1 117 ? 40.893 83.981 42.693 1.00 42.07 116 VAL A CA 1
ATOM 942 C C . VAL A 1 117 ? 41.994 84.315 43.702 1.00 45.34 116 VAL A C 1
ATOM 943 O O . VAL A 1 117 ? 43.125 84.613 43.324 1.00 45.69 116 VAL A O 1
ATOM 947 N N . ASP A 1 118 ? 41.655 84.207 44.981 1.00 46.62 117 ASP A N 1
ATOM 948 C CA . ASP A 1 118 ? 42.577 84.478 46.090 1.00 47.57 117 ASP A CA 1
ATOM 949 C C . ASP A 1 118 ? 43.826 83.592 46.066 1.00 48.48 117 ASP A C 1
ATOM 950 O O . ASP A 1 118 ? 44.920 84.054 46.386 1.00 49.06 117 ASP A O 1
ATOM 955 N N . ASP A 1 119 ? 43.674 82.342 45.636 1.00 49.87 118 ASP A N 1
ATOM 956 C CA . ASP A 1 119 ? 44.798 81.402 45.566 1.00 52.03 118 ASP A CA 1
ATOM 957 C C . ASP A 1 119 ? 45.832 81.684 44.463 1.00 52.10 118 ASP A C 1
ATOM 958 O O . ASP A 1 119 ? 46.795 80.915 44.311 1.00 51.97 118 ASP A O 1
ATOM 963 N N . LEU A 1 120 ? 45.630 82.738 43.676 1.00 51.84 119 LEU A N 1
ATOM 964 C CA . LEU A 1 120 ? 46.602 83.104 42.661 1.00 52.42 119 LEU A CA 1
ATOM 965 C C . LEU A 1 120 ? 47.870 83.570 43.388 1.00 53.92 119 LEU A C 1
ATOM 966 O O . LEU A 1 120 ? 47.792 84.494 44.218 1.00 55.74 119 LEU A O 1
ATOM 971 N N . PRO A 1 121 ? 49.031 82.934 43.102 1.00 54.22 120 PRO A N 1
ATOM 972 C CA . PRO A 1 121 ? 50.293 83.344 43.762 1.00 55.19 120 PRO A CA 1
ATOM 973 C C . PRO A 1 121 ? 50.665 84.824 43.554 1.00 57.13 120 PRO A C 1
ATOM 974 O O . PRO A 1 121 ? 50.332 85.404 42.508 1.00 59.41 120 PRO A O 1
ATOM 978 N N . GLU A 1 122 ? 51.362 85.415 44.539 1.00 56.86 121 GLU A N 1
ATOM 979 C CA . GLU A 1 122 ? 51.756 86.852 44.515 1.00 54.25 121 GLU A CA 1
ATOM 980 C C . GLU A 1 122 ? 52.617 87.222 43.302 1.00 51.70 121 GLU A C 1
ATOM 981 O O . GLU A 1 122 ? 52.642 88.392 42.896 1.00 51.85 121 GLU A O 1
ATOM 983 N N A SER A 1 123 ? 53.318 86.222 42.758 0.50 49.90 122 SER A N 1
ATOM 984 N N B SER A 1 123 ? 53.329 86.231 42.760 0.50 49.59 122 SER A N 1
ATOM 985 C CA A SER A 1 123 ? 54.141 86.359 41.558 0.50 49.14 122 SER A CA 1
ATOM 986 C CA B SER A 1 123 ? 54.152 86.390 41.561 0.50 48.50 122 SER A CA 1
ATOM 987 C C A SER A 1 123 ? 53.322 86.772 40.329 0.50 48.19 122 SER A C 1
ATOM 988 C C B SER A 1 123 ? 53.326 86.768 40.320 0.50 47.90 122 SER A C 1
ATOM 989 O O A SER A 1 123 ? 53.827 87.453 39.424 0.50 48.31 122 SER A O 1
ATOM 990 O O B SER A 1 123 ? 53.831 87.425 39.398 0.50 48.04 122 SER A O 1
ATOM 995 N N . PHE A 1 124 ? 52.064 86.345 40.307 1.00 46.43 123 PHE A N 1
ATOM 996 C CA . PHE A 1 124 ? 51.146 86.650 39.221 1.00 43.62 123 PHE A CA 1
ATOM 997 C C . PHE A 1 124 ? 50.299 87.872 39.560 1.00 42.55 123 PHE A C 1
ATOM 998 O O . PHE A 1 124 ? 50.051 88.181 40.724 1.00 45.03 123 PHE A O 1
ATOM 1006 N N . ASP A 1 125 ? 49.909 88.590 38.520 1.00 38.91 124 ASP A N 1
ATOM 1007 C CA . ASP A 1 125 ? 49.105 89.774 38.637 1.00 37.93 124 ASP A CA 1
ATOM 1008 C C . ASP A 1 125 ? 47.912 89.580 37.732 1.00 35.03 124 ASP A C 1
ATOM 1009 O O . ASP A 1 125 ? 48.086 89.395 36.524 1.00 34.68 124 ASP A O 1
ATOM 1022 N N . LYS A 1 127 ? 44.471 91.135 36.107 1.00 31.30 126 LYS A N 1
ATOM 1023 C CA . LYS A 1 127 ? 43.990 92.434 35.722 1.00 34.04 126 LYS A CA 1
ATOM 1024 C C . LYS A 1 127 ? 42.851 92.337 34.740 1.00 31.53 126 LYS A C 1
ATOM 1025 O O . LYS A 1 127 ? 42.853 91.436 33.915 1.00 30.59 126 LYS A O 1
ATOM 1031 N N . LEU A 1 128 ? 41.899 93.272 34.798 1.00 30.99 127 LEU A N 1
ATOM 1032 C CA . LEU A 1 128 ? 40.857 93.332 33.783 1.00 31.01 127 LEU A CA 1
ATOM 1033 C C . LEU A 1 128 ? 41.500 93.834 32.517 1.00 30.02 127 LEU A C 1
ATOM 1034 O O . LEU A 1 128 ? 42.430 94.632 32.584 1.00 30.72 127 LEU A O 1
ATOM 1039 N N . ILE A 1 129 ? 41.000 93.361 31.371 1.00 27.95 128 ILE A N 1
ATOM 1040 C CA . ILE A 1 129 ? 41.511 93.769 30.079 1.00 26.88 128 ILE A CA 1
ATOM 1041 C C . ILE A 1 129 ? 41.057 95.183 29.823 1.00 27.71 128 ILE A C 1
ATOM 1042 O O . ILE A 1 129 ? 39.870 95.466 29.909 1.00 26.71 128 ILE A O 1
ATOM 1047 N N . ASP A 1 130 ? 42.021 96.067 29.562 1.00 28.70 129 ASP A N 1
ATOM 1048 C CA . ASP A 1 130 ? 41.775 97.475 29.258 1.00 31.81 129 ASP A CA 1
ATOM 1049 C C . ASP A 1 130 ? 42.279 97.719 27.835 1.00 32.30 129 ASP A C 1
ATOM 1050 O O . ASP A 1 130 ? 42.615 96.786 27.136 1.00 30.91 129 ASP A O 1
ATOM 1055 N N . ARG A 1 131 ? 42.338 98.971 27.419 1.00 35.40 130 ARG A N 1
ATOM 1056 C CA . ARG A 1 131 ? 42.735 99.337 26.069 1.00 35.24 130 ARG A CA 1
ATOM 1057 C C . ARG A 1 131 ? 44.117 98.802 25.677 1.00 34.41 130 ARG A C 1
ATOM 1058 O O . ARG A 1 131 ? 44.298 98.315 24.556 1.00 35.98 130 ARG A O 1
ATOM 1066 N N A ASN A 1 132 ? 45.079 98.875 26.587 0.50 33.51 131 ASN A N 1
ATOM 1067 N N B ASN A 1 132 ? 45.066 98.886 26.617 0.50 33.20 131 ASN A N 1
ATOM 1068 C CA A ASN A 1 132 ? 46.439 98.405 26.288 0.50 33.28 131 ASN A CA 1
ATOM 1069 C CA B ASN A 1 132 ? 46.458 98.405 26.452 0.50 32.80 131 ASN A CA 1
ATOM 1070 C C A ASN A 1 132 ? 46.568 96.886 26.268 0.50 30.13 131 ASN A C 1
ATOM 1071 C C B ASN A 1 132 ? 46.526 96.912 26.265 0.50 29.74 131 ASN A C 1
ATOM 1072 O O A ASN A 1 132 ? 47.255 96.343 25.408 0.50 31.65 131 ASN A O 1
ATOM 1073 O O B ASN A 1 132 ? 47.101 96.419 25.301 0.50 31.00 131 ASN A O 1
ATOM 1082 N N . LEU A 1 133 ? 45.912 96.204 27.202 1.00 29.07 132 LEU A N 1
ATOM 1083 C CA . LEU A 1 133 ? 45.920 94.739 27.227 1.00 27.78 132 LEU A CA 1
ATOM 1084 C C . LEU A 1 133 ? 45.164 94.157 26.059 1.00 27.88 132 LEU A C 1
ATOM 1085 O O . LEU A 1 133 ? 45.544 93.106 25.569 1.00 29.11 132 LEU A O 1
ATOM 1090 N N . TYR A 1 134 ? 44.106 94.836 25.619 1.00 26.13 133 TYR A N 1
ATOM 1091 C CA . TYR A 1 134 ? 43.415 94.440 24.391 1.00 27.77 133 TYR A CA 1
ATOM 1092 C C . TYR A 1 134 ? 44.464 94.245 23.282 1.00 26.98 133 TYR A C 1
ATOM 1093 O O . TYR A 1 134 ? 44.563 93.176 22.673 1.00 27.29 133 TYR A O 1
ATOM 1102 N N . GLU A 1 135 ? 45.288 95.255 23.061 1.00 25.65 134 GLU A N 1
ATOM 1103 C CA . GLU A 1 135 ? 46.281 95.182 21.993 1.00 28.53 134 GLU A CA 1
ATOM 1104 C C . GLU A 1 135 ? 47.305 94.065 22.214 1.00 29.15 134 GLU A C 1
ATOM 1105 O O . GLU A 1 135 ? 47.695 93.369 21.273 1.00 28.85 134 GLU A O 1
ATOM 1111 N N . THR A 1 136 ? 47.712 93.867 23.469 1.00 28.71 135 THR A N 1
ATOM 1112 C CA . THR A 1 136 ? 48.675 92.836 23.811 1.00 28.20 135 THR A CA 1
ATOM 1113 C C . THR A 1 136 ? 48.086 91.462 23.504 1.00 25.40 135 THR A C 1
ATOM 1114 O O . THR A 1 136 ? 48.798 90.603 23.019 1.00 25.13 135 THR A O 1
ATOM 1118 N N . CYS A 1 137 ? 46.794 91.264 23.797 1.00 27.62 136 CYS A N 1
ATOM 1119 C CA . CYS A 1 137 ? 46.121 89.973 23.518 1.00 26.99 136 CYS A CA 1
ATOM 1120 C C . CYS A 1 137 ? 46.068 89.653 22.024 1.00 28.34 136 CYS A C 1
ATOM 1121 O O . CYS A 1 137 ? 46.198 88.497 21.611 1.00 27.12 136 CYS A O 1
ATOM 1124 N N . LEU A 1 138 ? 45.874 90.684 21.216 1.00 32.09 137 LEU A N 1
ATOM 1125 C CA . LEU A 1 138 ? 45.826 90.476 19.754 1.00 34.53 137 LEU A CA 1
ATOM 1126 C C . LEU A 1 138 ? 47.145 90.037 19.120 1.00 38.32 137 LEU A C 1
ATOM 1127 O O . LEU A 1 138 ? 47.111 89.383 18.083 1.00 43.04 137 LEU A O 1
ATOM 1132 N N . VAL A 1 139 ? 48.280 90.355 19.737 1.00 40.18 138 VAL A N 1
ATOM 1133 C CA . VAL A 1 139 ? 49.582 90.075 19.124 1.00 44.64 138 VAL A CA 1
ATOM 1134 C C . VAL A 1 139 ? 49.976 88.584 19.029 1.00 45.99 138 VAL A C 1
ATOM 1135 O O . VAL A 1 139 ? 50.601 88.181 18.052 1.00 47.08 138 VAL A O 1
ATOM 1139 N N . GLU A 1 140 ? 49.619 87.772 20.015 1.00 46.28 139 GLU A N 1
ATOM 1140 C CA . GLU A 1 140 ? 49.939 86.354 19.956 1.00 46.14 139 GLU A CA 1
ATOM 1141 C C . GLU A 1 140 ? 48.731 85.547 19.526 1.00 44.18 139 GLU A C 1
ATOM 1142 O O . GLU A 1 140 ? 47.595 85.827 19.925 1.00 44.65 139 GLU A O 1
ATOM 1148 N N . GLU A 1 141 ? 48.972 84.527 18.714 1.00 41.29 140 GLU A N 1
ATOM 1149 C CA . GLU A 1 141 ? 47.887 83.711 18.236 1.00 39.58 140 GLU A CA 1
ATOM 1150 C C . GLU A 1 141 ? 47.193 83.012 19.401 1.00 36.53 140 GLU A C 1
ATOM 1151 O O . GLU A 1 141 ? 45.985 82.864 19.376 1.00 38.01 140 GLU A O 1
ATOM 1154 N N . TRP A 1 142 ? 47.929 82.637 20.443 1.00 32.79 141 TRP A N 1
ATOM 1155 C CA . TRP A 1 142 ? 47.325 81.903 21.544 1.00 28.72 141 TRP A CA 1
ATOM 1156 C C . TRP A 1 142 ? 46.271 82.714 22.303 1.00 29.60 141 TRP A C 1
ATOM 1157 O O . TRP A 1 142 ? 45.310 82.139 22.786 1.00 29.55 141 TRP A O 1
ATOM 1168 N N . SER A 1 143 ? 46.443 84.031 22.395 1.00 27.30 142 SER A N 1
ATOM 1169 C CA . SER A 1 143 ? 45.530 84.880 23.180 1.00 25.74 142 SER A CA 1
ATOM 1170 C C . SER A 1 143 ? 44.539 85.710 22.371 1.00 25.43 142 SER A C 1
ATOM 1171 O O . SER A 1 143 ? 43.626 86.315 22.913 1.00 25.26 142 SER A O 1
ATOM 1174 N N . ARG A 1 144 ? 44.662 85.708 21.060 1.00 24.18 143 ARG A N 1
ATOM 1175 C CA . ARG A 1 144 ? 43.869 86.632 20.283 1.00 23.13 143 ARG A CA 1
ATOM 1176 C C . ARG A 1 144 ? 42.368 86.470 20.359 1.00 20.09 143 ARG A C 1
ATOM 1177 O O . ARG A 1 144 ? 41.669 87.464 20.301 1.00 22.54 143 ARG A O 1
ATOM 1185 N N . ASP A 1 145 ? 41.868 85.247 20.528 1.00 22.28 144 ASP A N 1
ATOM 1186 C CA . ASP A 1 145 ? 40.425 85.045 20.658 1.00 23.49 144 ASP A CA 1
ATOM 1187 C C . ASP A 1 145 ? 39.839 85.610 21.952 1.00 23.25 144 ASP A C 1
ATOM 1188 O O . ASP A 1 145 ? 38.618 85.672 22.100 1.00 21.85 144 ASP A O 1
ATOM 1193 N N . LEU A 1 146 ? 40.691 86.015 22.888 1.00 25.68 145 LEU A N 1
ATOM 1194 C CA . LEU A 1 146 ? 40.184 86.660 24.107 1.00 24.09 145 LEU A CA 1
ATOM 1195 C C . LEU A 1 146 ? 39.433 87.981 23.773 1.00 24.00 145 LEU A C 1
ATOM 1196 O O . LEU A 1 146 ? 38.469 88.347 24.446 1.00 24.19 145 LEU A O 1
ATOM 1201 N N . VAL A 1 147 ? 39.893 88.681 22.725 1.00 24.20 146 VAL A N 1
ATOM 1202 C CA . VAL A 1 147 ? 39.331 89.950 22.305 1.00 23.31 146 VAL A CA 1
ATOM 1203 C C . VAL A 1 147 ? 39.105 90.121 20.805 1.00 25.52 146 VAL A C 1
ATOM 1204 O O . VAL A 1 147 ? 38.397 91.045 20.413 1.00 25.34 146 VAL A O 1
ATOM 1208 N N . GLY A 1 148 ? 39.686 89.238 19.994 1.00 28.19 147 GLY A N 1
ATOM 1209 C CA . GLY A 1 148 ? 39.686 89.386 18.525 1.00 25.96 147 GLY A CA 1
ATOM 1210 C C . GLY A 1 148 ? 38.390 89.294 17.765 1.00 29.09 147 GLY A C 1
ATOM 1211 O O . GLY A 1 148 ? 38.354 89.609 16.569 1.00 30.17 147 GLY A O 1
ATOM 1212 N N . ASN A 1 149 ? 37.325 88.842 18.410 1.00 29.33 148 ASN A N 1
ATOM 1213 C CA . ASN A 1 149 ? 36.054 88.749 17.729 1.00 30.74 148 ASN A CA 1
ATOM 1214 C C . ASN A 1 149 ? 35.322 90.070 17.693 1.00 30.14 148 ASN A C 1
ATOM 1215 O O . ASN A 1 149 ? 34.381 90.213 16.941 1.00 29.34 148 ASN A O 1
ATOM 1220 N N . TYR A 1 150 ? 35.766 91.032 18.491 1.00 29.03 149 TYR A N 1
ATOM 1221 C CA . TYR A 1 150 ? 35.148 92.336 18.522 1.00 30.09 149 TYR A CA 1
ATOM 1222 C C . TYR A 1 150 ? 35.746 93.174 17.371 1.00 32.89 149 TYR A C 1
ATOM 1223 O O . TYR A 1 150 ? 36.876 92.960 16.973 1.00 30.50 149 TYR A O 1
ATOM 1232 N N . ILE A 1 151 ? 34.958 94.102 16.821 1.00 38.29 150 ILE A N 1
ATOM 1233 C CA . ILE A 1 151 ? 35.396 94.906 15.668 1.00 39.23 150 ILE A CA 1
ATOM 1234 C C . ILE A 1 151 ? 36.603 95.767 15.973 1.00 36.66 150 ILE A C 1
ATOM 1235 O O . ILE A 1 151 ? 37.424 95.976 15.114 1.00 36.03 150 ILE A O 1
ATOM 1240 N N . ASP A 1 152 ? 36.687 96.279 17.196 1.00 36.29 151 ASP A N 1
ATOM 1241 C CA . ASP A 1 152 ? 37.809 97.101 17.638 1.00 34.60 151 ASP A CA 1
ATOM 1242 C C . ASP A 1 152 ? 37.773 97.194 19.151 1.00 33.50 151 ASP A C 1
ATOM 1243 O O . ASP A 1 152 ? 36.855 96.670 19.779 1.00 34.42 151 ASP A O 1
ATOM 1248 N N . VAL A 1 153 ? 38.764 97.868 19.724 1.00 31.40 152 VAL A N 1
ATOM 1249 C CA . VAL A 1 153 ? 38.874 98.047 21.178 1.00 30.58 152 VAL A CA 1
ATOM 1250 C C . VAL A 1 153 ? 37.632 98.706 21.808 1.00 30.56 152 VAL A C 1
ATOM 1251 O O . VAL A 1 153 ? 37.211 98.377 22.926 1.00 29.57 152 VAL A O 1
ATOM 1255 N N . GLU A 1 154 ? 37.040 99.626 21.061 1.00 30.78 153 GLU A N 1
ATOM 1256 C CA . GLU A 1 154 ? 35.884 100.370 21.491 1.00 31.25 153 GLU A CA 1
ATOM 1257 C C . GLU A 1 154 ? 34.703 99.422 21.681 1.00 30.78 153 GLU A C 1
ATOM 1258 O O . GLU A 1 154 ? 34.030 99.447 22.716 1.00 31.40 153 GLU A O 1
ATOM 1264 N N . GLN A 1 155 ? 34.449 98.584 20.683 1.00 29.94 154 GLN A N 1
ATOM 1265 C CA . GLN A 1 155 ? 33.399 97.588 20.805 1.00 27.96 154 GLN A CA 1
ATOM 1266 C C . GLN A 1 155 ? 33.728 96.590 21.939 1.00 28.13 154 GLN A C 1
ATOM 1267 O O . GLN A 1 155 ? 32.860 96.259 22.759 1.00 28.44 154 GLN A O 1
ATOM 1273 N N . PHE A 1 156 ? 34.978 96.131 22.026 1.00 27.99 155 PHE A N 1
ATOM 1274 C CA . PHE A 1 156 ? 35.317 95.191 23.086 1.00 26.04 155 PHE A CA 1
ATOM 1275 C C . PHE A 1 156 ? 35.056 95.806 24.444 1.00 26.54 155 PHE A C 1
ATOM 1276 O O . PHE A 1 156 ? 34.440 95.184 25.285 1.00 25.93 155 PHE A O 1
ATOM 1284 N N . LEU A 1 157 ? 35.516 97.031 24.660 1.00 28.58 156 LEU A N 1
ATOM 1285 C CA . LEU A 1 157 ? 35.290 97.672 25.961 1.00 27.75 156 LEU A CA 1
ATOM 1286 C C . LEU A 1 157 ? 33.803 97.954 26.218 1.00 28.09 156 LEU A C 1
ATOM 1287 O O . LEU A 1 157 ? 33.340 97.875 27.334 1.00 31.51 156 LEU A O 1
ATOM 1292 N N . ASP A 1 158 ? 33.039 98.243 25.175 1.00 29.10 157 ASP A N 1
ATOM 1293 C CA . ASP A 1 158 ? 31.633 98.516 25.331 1.00 28.56 157 ASP A CA 1
ATOM 1294 C C . ASP A 1 158 ? 30.813 97.259 25.638 1.00 29.07 157 ASP A C 1
ATOM 1295 O O . ASP A 1 158 ? 30.034 97.232 26.612 1.00 30.65 157 ASP A O 1
ATOM 1300 N N . LEU A 1 159 ? 31.010 96.209 24.831 1.00 27.39 158 LEU A N 1
ATOM 1301 C CA . LEU A 1 159 ? 30.214 94.973 24.907 1.00 26.38 158 LEU A CA 1
ATOM 1302 C C . LEU A 1 159 ? 30.903 93.745 25.502 1.00 24.49 158 LEU A C 1
ATOM 1303 O O . LEU A 1 159 ? 30.229 92.792 25.896 1.00 23.92 158 LEU A O 1
ATOM 1308 N N . GLY A 1 160 ? 32.228 93.741 25.525 1.00 25.41 159 GLY A N 1
ATOM 1309 C CA . GLY A 1 160 ? 32.969 92.592 26.008 1.00 27.77 159 GLY A CA 1
ATOM 1310 C C . GLY A 1 160 ? 33.428 92.791 27.432 1.00 29.90 159 GLY A C 1
ATOM 1311 O O . GLY A 1 160 ? 33.247 93.854 28.016 1.00 32.39 159 GLY A O 1
ATOM 1312 N N . LEU A 1 161 ? 34.056 91.758 27.972 1.00 29.29 160 LEU A N 1
ATOM 1313 C CA . LEU A 1 161 ? 34.559 91.766 29.325 1.00 29.09 160 LEU A CA 1
ATOM 1314 C C . LEU A 1 161 ? 35.609 90.656 29.421 1.00 28.26 160 LEU A C 1
ATOM 1315 O O . LEU A 1 161 ? 35.409 89.534 28.909 1.00 27.03 160 LEU A O 1
ATOM 1320 N N . GLY A 1 162 ? 36.726 90.961 30.072 1.00 27.36 161 GLY A N 1
ATOM 1321 C CA . GLY A 1 162 ? 37.748 89.955 30.249 1.00 28.66 161 GLY A CA 1
ATOM 1322 C C . GLY A 1 162 ? 38.830 90.328 31.218 1.00 28.78 161 GLY A C 1
ATOM 1323 O O . GLY A 1 162 ? 38.960 91.486 31.622 1.00 25.95 161 GLY A O 1
ATOM 1324 N N . CYS A 1 163 ? 39.592 89.321 31.611 1.00 29.54 162 CYS A N 1
ATOM 1325 C CA . CYS A 1 163 ? 40.735 89.538 32.469 1.00 28.96 162 CYS A CA 1
ATOM 1326 C C . CYS A 1 163 ? 41.890 88.580 32.128 1.00 26.65 162 CYS A C 1
ATOM 1327 O O . CYS A 1 163 ? 41.695 87.493 31.574 1.00 24.61 162 CYS A O 1
ATOM 1330 N 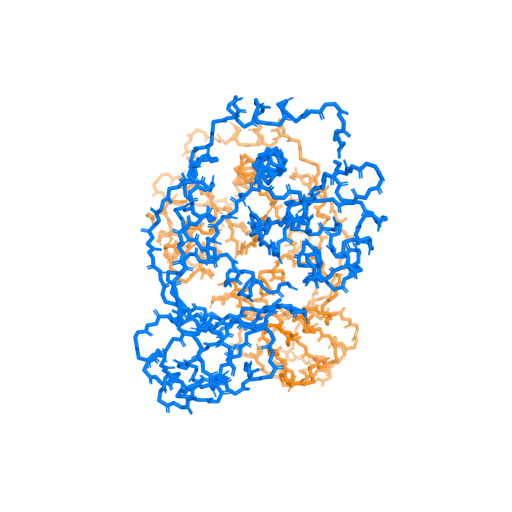N . VAL A 1 164 ? 43.091 89.030 32.468 1.00 26.68 163 VAL A N 1
ATOM 1331 C CA . VAL A 1 164 ? 44.327 88.352 32.164 1.00 25.18 163 VAL A CA 1
ATOM 1332 C C . VAL A 1 164 ? 45.232 88.239 33.372 1.00 25.41 163 VAL A C 1
ATOM 1333 O O . VAL A 1 164 ? 45.106 89.004 34.315 1.00 24.73 163 VAL A O 1
ATOM 1337 N N . ILE A 1 165 ? 46.119 87.261 33.315 1.00 25.26 164 ILE A N 1
ATOM 1338 C CA . ILE A 1 165 ? 47.117 87.028 34.343 1.00 26.35 164 ILE A CA 1
ATOM 1339 C C . ILE A 1 165 ? 48.473 87.373 33.711 1.00 27.42 164 ILE A C 1
ATOM 1340 O O . ILE A 1 165 ? 48.768 86.970 32.578 1.00 25.12 164 ILE A O 1
ATOM 1345 N N . LEU A 1 166 ? 49.259 88.177 34.411 1.00 26.38 165 LEU A N 1
ATOM 1346 C CA . LEU A 1 166 ? 50.572 88.560 33.942 1.00 28.67 165 LEU A CA 1
ATOM 1347 C C . LEU A 1 166 ? 51.661 87.929 34.798 1.00 31.15 165 LEU A C 1
ATOM 1348 O O . LEU A 1 166 ? 51.478 87.706 35.988 1.00 27.53 165 LEU A O 1
ATOM 1353 N N . HIS A 1 167 ? 52.803 87.652 34.198 1.00 30.39 166 HIS A N 1
ATOM 1354 C CA . HIS A 1 167 ? 53.941 87.139 34.954 1.00 32.82 166 HIS A CA 1
ATOM 1355 C C . HIS A 1 167 ? 55.184 87.665 34.292 1.00 32.92 166 HIS A C 1
ATOM 1356 O O . HIS A 1 167 ? 55.307 87.556 33.083 1.00 28.71 166 HIS A O 1
ATOM 1363 N N . LYS A 1 168 ? 56.082 88.270 35.062 1.00 34.06 167 LYS A N 1
ATOM 1364 C CA . LYS A 1 168 ? 57.300 88.885 34.489 1.00 35.47 167 LYS A CA 1
ATOM 1365 C C . LYS A 1 168 ? 56.946 89.869 33.380 1.00 32.00 167 LYS A C 1
ATOM 1366 O O . LYS A 1 168 ? 57.651 89.973 32.380 1.00 32.80 167 LYS A O 1
ATOM 1372 N N . GLY A 1 169 ? 55.823 90.551 33.553 1.00 28.74 168 GLY A N 1
ATOM 1373 C CA . GLY A 1 169 ? 55.340 91.504 32.602 1.00 26.93 168 GLY A CA 1
ATOM 1374 C C . GLY A 1 169 ? 54.686 90.986 31.334 1.00 28.27 168 GLY A C 1
ATOM 1375 O O . GLY A 1 169 ? 54.331 91.787 30.493 1.00 29.77 168 GLY A O 1
ATOM 1376 N N . GLN A 1 170 ? 54.490 89.678 31.200 1.00 25.77 169 GLN A N 1
ATOM 1377 C CA . GLN A 1 170 ? 53.860 89.118 30.014 1.00 24.03 169 GLN A CA 1
ATOM 1378 C C . GLN A 1 170 ? 52.504 88.532 30.376 1.00 24.31 169 GLN A C 1
ATOM 1379 O O . GLN A 1 170 ? 52.288 88.076 31.512 1.00 25.43 169 GLN A O 1
ATOM 1385 N N . VAL A 1 171 ? 51.567 88.624 29.444 1.00 23.30 170 VAL A N 1
ATOM 1386 C CA . VAL A 1 171 ? 50.277 88.011 29.577 1.00 23.95 170 VAL A CA 1
ATOM 1387 C C . VAL A 1 171 ? 50.532 86.537 29.362 1.00 24.25 170 VAL A C 1
ATOM 1388 O O . VAL A 1 171 ? 51.077 86.145 28.325 1.00 25.98 170 VAL A O 1
ATOM 1392 N N . VAL A 1 172 ? 50.168 85.733 30.361 1.00 26.42 171 VAL A N 1
ATOM 1393 C CA . VAL A 1 172 ? 50.358 84.280 30.300 1.00 25.27 171 VAL A CA 1
ATOM 1394 C C . VAL A 1 172 ? 49.059 83.468 30.371 1.00 25.07 171 VAL A C 1
ATOM 1395 O O . VAL A 1 172 ? 49.089 82.265 30.141 1.00 24.57 171 VAL A O 1
ATOM 1399 N N . SER A 1 173 ? 47.935 84.102 30.714 1.00 25.48 172 SER A N 1
ATOM 1400 C CA . SER A 1 173 ? 46.657 83.413 30.762 1.00 24.38 172 SER A CA 1
ATOM 1401 C C . SER A 1 173 ? 45.562 84.466 30.763 1.00 24.17 172 SER A C 1
ATOM 1402 O O . SER A 1 173 ? 45.817 85.649 31.074 1.00 21.39 172 SER A O 1
ATOM 1405 N N . GLY A 1 174 ? 44.348 84.051 30.399 1.00 23.48 173 GLY A N 1
ATOM 1406 C CA . GLY A 1 174 ? 43.228 84.969 30.344 1.00 22.58 173 GLY A CA 1
ATOM 1407 C C . GLY A 1 174 ? 41.901 84.268 30.160 1.00 22.97 173 GLY A C 1
ATOM 1408 O O . GLY A 1 174 ? 41.821 83.117 29.642 1.00 23.98 173 GLY A O 1
ATOM 1409 N N . ALA A 1 175 ? 40.862 84.940 30.653 1.00 22.46 174 ALA A N 1
ATOM 1410 C CA . ALA A 1 175 ? 39.479 84.479 30.541 1.00 23.50 174 ALA A CA 1
ATOM 1411 C C . ALA A 1 175 ? 38.715 85.684 30.069 1.00 24.23 174 ALA A C 1
ATOM 1412 O O . ALA A 1 175 ? 38.741 86.727 30.721 1.00 22.91 174 ALA A O 1
ATOM 1414 N N . SER A 1 176 ? 38.056 85.579 28.925 1.00 24.60 175 SER A N 1
ATOM 1415 C CA . SER A 1 176 ? 37.400 86.750 28.337 1.00 24.70 175 SER A CA 1
ATOM 1416 C C . SER A 1 176 ? 36.177 86.384 27.521 1.00 25.53 175 SER A C 1
ATOM 1417 O O . SER A 1 176 ? 35.860 85.219 27.330 1.00 25.80 175 SER A O 1
ATOM 1420 N N . SER A 1 177 ? 35.466 87.410 27.083 1.00 25.52 176 SER A N 1
ATOM 1421 C CA . SER A 1 177 ? 34.276 87.219 26.326 1.00 24.38 176 SER A CA 1
ATOM 1422 C C . SER A 1 177 ? 34.614 86.950 24.860 1.00 22.22 176 SER A C 1
ATOM 1423 O O . SER A 1 177 ? 35.091 87.842 24.180 1.00 21.96 176 SER A O 1
ATOM 1426 N N . TYR A 1 178 ? 34.382 85.723 24.407 1.00 21.42 177 TYR A N 1
ATOM 1427 C CA . TYR A 1 178 ? 34.517 85.388 22.976 1.00 22.08 177 TYR A CA 1
ATOM 1428 C C . TYR A 1 178 ? 33.401 86.080 22.171 1.00 23.02 177 TYR A C 1
ATOM 1429 O O . TYR A 1 178 ? 33.553 86.472 20.965 1.00 24.18 177 TYR A O 1
ATOM 1438 N N . ALA A 1 179 ? 32.260 86.194 22.846 1.00 23.51 178 ALA A N 1
ATOM 1439 C CA . ALA A 1 179 ? 31.068 86.848 22.371 1.00 24.05 178 ALA A CA 1
ATOM 1440 C C . ALA A 1 179 ? 30.246 87.328 23.579 1.00 22.23 178 ALA A C 1
ATOM 1441 O O . ALA A 1 179 ? 30.460 86.918 24.744 1.00 25.56 178 ALA A O 1
ATOM 1443 N N . SER A 1 180 ? 29.302 88.188 23.244 1.00 25.01 179 SER A N 1
ATOM 1444 C CA . SER A 1 180 ? 28.357 88.833 24.153 1.00 25.68 179 SER A CA 1
ATOM 1445 C C . SER A 1 180 ? 26.960 88.753 23.577 1.00 25.66 179 SER A C 1
ATOM 1446 O O . SER A 1 180 ? 26.777 88.865 22.348 1.00 24.77 179 SER A O 1
ATOM 1449 N N . TYR A 1 181 ? 25.976 88.598 24.448 1.00 23.11 180 TYR A N 1
ATOM 1450 C CA . TYR A 1 181 ? 24.576 88.681 24.038 1.00 23.30 180 TYR A CA 1
ATOM 1451 C C . TYR A 1 181 ? 23.892 89.589 25.068 1.00 24.61 180 TYR A C 1
ATOM 1452 O O . TYR A 1 181 ? 24.535 90.041 25.999 1.00 25.04 180 TYR A O 1
ATOM 1461 N N . SER A 1 182 ? 22.613 89.848 24.878 1.00 25.57 181 SER A N 1
ATOM 1462 C CA . SER A 1 182 ? 21.846 90.780 25.699 1.00 26.38 181 SER A CA 1
ATOM 1463 C C . SER A 1 182 ? 22.010 90.595 27.196 1.00 27.72 181 SER A C 1
ATOM 1464 O O . SER A 1 182 ? 22.096 91.565 27.925 1.00 29.59 181 SER A O 1
ATOM 1467 N N . ALA A 1 183 ? 22.100 89.352 27.631 1.00 28.09 182 ALA A N 1
ATOM 1468 C CA . ALA A 1 183 ? 22.151 89.047 29.049 1.00 26.64 182 ALA A CA 1
ATOM 1469 C C . ALA A 1 183 ? 23.443 88.350 29.509 1.00 28.04 182 ALA A C 1
ATOM 1470 O O . ALA A 1 183 ? 23.513 87.844 30.640 1.00 25.78 182 ALA A O 1
ATOM 1472 N N . GLY A 1 184 ? 24.477 88.304 28.679 1.00 23.13 183 GLY A N 1
ATOM 1473 C CA . GLY A 1 184 ? 25.659 87.592 29.121 1.00 23.86 183 GLY A CA 1
ATOM 1474 C C . GLY A 1 184 ? 26.757 87.554 28.110 1.00 24.09 183 GLY A C 1
ATOM 1475 O O . GLY A 1 184 ? 26.737 88.331 27.162 1.00 23.59 183 GLY A O 1
ATOM 1476 N N . ILE A 1 185 ? 27.718 86.661 28.352 1.00 24.07 184 ILE A N 1
ATOM 1477 C CA . ILE A 1 185 ? 28.865 86.441 27.462 1.00 24.10 184 ILE A CA 1
ATOM 1478 C C . ILE A 1 185 ? 29.149 84.929 27.307 1.00 24.15 184 ILE A C 1
ATOM 1479 O O . ILE A 1 185 ? 28.661 84.098 28.079 1.00 23.53 184 ILE A O 1
ATOM 1484 N N . GLU A 1 186 ? 29.928 84.609 26.283 1.00 24.22 185 GLU A N 1
ATOM 1485 C CA . GLU A 1 186 ? 30.382 83.255 26.017 1.00 24.43 185 GLU A CA 1
ATOM 1486 C C . GLU A 1 186 ? 31.859 83.274 26.333 1.00 23.95 185 GLU A C 1
ATOM 1487 O O . GLU A 1 186 ? 32.619 84.056 25.744 1.00 24.70 185 GLU A O 1
ATOM 1493 N N . ILE A 1 187 ? 32.279 82.435 27.285 1.00 21.51 186 ILE A N 1
ATOM 1494 C CA . ILE A 1 187 ? 33.629 82.486 27.770 1.00 19.34 186 ILE A CA 1
ATOM 1495 C C . ILE A 1 187 ? 34.656 81.774 26.909 1.00 23.80 186 ILE A C 1
ATOM 1496 O O . ILE A 1 187 ? 34.397 80.737 26.306 1.00 22.18 186 ILE A O 1
ATOM 1501 N N . GLU A 1 188 ? 35.816 82.413 26.838 1.00 25.93 187 GLU A N 1
ATOM 1502 C CA . GLU A 1 188 ? 36.999 81.908 26.181 1.00 27.34 187 GLU A CA 1
ATOM 1503 C C . GLU A 1 188 ? 38.047 81.950 27.265 1.00 25.82 187 GLU A C 1
ATOM 1504 O O . GLU A 1 188 ? 38.238 83.005 27.857 1.00 24.07 187 GLU A O 1
ATOM 1510 N N . VAL A 1 189 ? 38.716 80.826 27.496 1.00 25.96 188 VAL A N 1
ATOM 1511 C CA . VAL A 1 189 ? 39.818 80.756 28.426 1.00 27.73 188 VAL A CA 1
ATOM 1512 C C . VAL A 1 189 ? 41.032 80.226 27.667 1.00 28.93 188 VAL A C 1
ATOM 1513 O O . VAL A 1 189 ? 40.923 79.249 26.892 1.00 25.36 188 VAL A O 1
ATOM 1517 N N . ASP A 1 190 ? 42.192 80.848 27.892 1.00 28.20 189 ASP A N 1
ATOM 1518 C CA . ASP A 1 190 ? 43.438 80.436 27.248 1.00 29.78 189 ASP A CA 1
ATOM 1519 C C . ASP A 1 190 ? 44.635 80.608 28.197 1.00 30.39 189 ASP A C 1
ATOM 1520 O O . ASP A 1 190 ? 44.673 81.577 28.969 1.00 28.48 189 ASP A O 1
ATOM 1525 N N . THR A 1 191 ? 45.595 79.680 28.141 1.00 26.45 190 THR A N 1
ATOM 1526 C CA . THR A 1 191 ? 46.824 79.780 28.894 1.00 27.64 190 THR A CA 1
ATOM 1527 C C . THR A 1 191 ? 48.001 79.510 27.984 1.00 29.39 190 THR A C 1
ATOM 1528 O O . THR A 1 191 ? 47.966 78.586 27.184 1.00 27.75 190 THR A O 1
ATOM 1532 N N . ARG A 1 192 ? 49.062 80.300 28.117 1.00 28.28 191 ARG A N 1
ATOM 1533 C CA . ARG A 1 192 ? 50.212 80.129 27.259 1.00 28.57 191 ARG A CA 1
ATOM 1534 C C . ARG A 1 192 ? 50.853 78.760 27.576 1.00 29.33 191 ARG A C 1
ATOM 1535 O O . ARG A 1 192 ? 50.901 78.344 28.728 1.00 29.08 191 ARG A O 1
ATOM 1543 N N . GLU A 1 193 ? 51.301 78.049 26.549 1.00 31.49 192 GLU A N 1
ATOM 1544 C CA . GLU A 1 193 ? 51.790 76.649 26.703 1.00 32.77 192 GLU A CA 1
ATOM 1545 C C . GLU A 1 193 ? 52.753 76.443 27.858 1.00 35.02 192 GLU A C 1
ATOM 1546 O O . GLU A 1 193 ? 52.597 75.518 28.670 1.00 34.18 192 GLU A O 1
ATOM 1548 N N . ASP A 1 194 ? 53.718 77.353 27.962 1.00 34.61 193 ASP A N 1
ATOM 1549 C CA . ASP A 1 194 ? 54.738 77.278 29.004 1.00 33.67 193 ASP A CA 1
ATOM 1550 C C . ASP A 1 194 ? 54.226 77.544 30.414 1.00 33.32 193 ASP A C 1
ATOM 1551 O O . ASP A 1 194 ? 54.951 77.298 31.363 1.00 36.84 193 ASP A O 1
ATOM 1556 N N . TYR A 1 195 ? 52.995 78.030 30.555 1.00 31.87 194 TYR A N 1
ATOM 1557 C CA . TYR A 1 195 ? 52.398 78.270 31.860 1.00 33.79 194 TYR A CA 1
ATOM 1558 C C . TYR A 1 195 ? 51.208 77.366 32.179 1.00 34.94 194 TYR A C 1
ATOM 1559 O O . TYR A 1 195 ? 50.529 77.574 33.185 1.00 33.03 194 TYR A O 1
ATOM 1568 N N . ARG A 1 196 ? 50.976 76.354 31.343 1.00 36.56 195 ARG A N 1
ATOM 1569 C CA . ARG A 1 196 ? 49.873 75.426 31.584 1.00 40.05 195 ARG A CA 1
ATOM 1570 C C . ARG A 1 196 ? 50.167 74.526 32.770 1.00 42.74 195 ARG A C 1
ATOM 1571 O O . ARG A 1 196 ? 51.331 74.366 33.193 1.00 42.43 195 ARG A O 1
ATOM 1579 N N . GLY A 1 197 ? 49.094 73.970 33.323 1.00 44.04 196 GLY A N 1
ATOM 1580 C CA . GLY A 1 197 ? 49.184 73.105 34.486 1.00 43.33 196 GLY A CA 1
ATOM 1581 C C . GLY A 1 197 ? 49.471 73.803 35.799 1.00 42.06 196 GLY A C 1
ATOM 1582 O O . GLY A 1 197 ? 49.915 73.155 36.733 1.00 45.71 196 GLY A O 1
ATOM 1583 N N . LEU A 1 198 ? 49.210 75.101 35.900 1.00 39.75 197 LEU A N 1
ATOM 1584 C CA . LEU A 1 198 ? 49.452 75.830 37.145 1.00 38.90 197 LEU A CA 1
ATOM 1585 C C . LEU A 1 198 ? 48.186 76.401 37.758 1.00 38.41 197 LEU A C 1
ATOM 1586 O O . LEU A 1 198 ? 48.252 77.147 38.736 1.00 40.46 197 LEU A O 1
ATOM 1591 N N . GLY A 1 199 ? 47.027 76.074 37.193 1.00 39.00 198 GLY A N 1
ATOM 1592 C CA . GLY A 1 199 ? 45.744 76.558 37.735 1.00 36.67 198 GLY A CA 1
ATOM 1593 C C . GLY A 1 199 ? 45.433 78.008 37.430 1.00 34.18 198 GLY A C 1
ATOM 1594 O O . GLY A 1 199 ? 44.574 78.607 38.071 1.00 33.66 198 GLY A O 1
ATOM 1595 N N . LEU A 1 200 ? 46.132 78.573 36.443 1.00 30.42 199 LEU A N 1
ATOM 1596 C CA . LEU A 1 200 ? 45.908 79.943 36.071 1.00 27.89 199 LEU A CA 1
ATOM 1597 C C . LEU A 1 200 ? 44.540 80.140 35.394 1.00 26.94 199 LEU A C 1
ATOM 1598 O O . LEU A 1 200 ? 43.839 81.120 35.668 1.00 26.16 199 LEU A O 1
ATOM 1603 N N . ALA A 1 201 ? 44.179 79.230 34.497 1.00 29.03 200 ALA A N 1
ATOM 1604 C CA . ALA A 1 201 ? 42.891 79.296 33.786 1.00 31.08 200 ALA A CA 1
ATOM 1605 C C . ALA A 1 201 ? 41.692 79.404 34.746 1.00 31.57 200 ALA A C 1
ATOM 1606 O O . ALA A 1 201 ? 40.794 80.223 34.568 1.00 31.23 200 ALA A O 1
ATOM 1608 N N . LYS A 1 202 ? 41.747 78.581 35.782 1.00 33.20 201 LYS A N 1
ATOM 1609 C CA . LYS A 1 202 ? 40.754 78.461 36.838 1.00 34.07 201 LYS A CA 1
ATOM 1610 C C . LYS A 1 202 ? 40.629 79.769 37.631 1.00 33.08 201 LYS A C 1
ATOM 1611 O O . LYS A 1 202 ? 39.535 80.208 37.950 1.00 31.96 201 LYS A O 1
ATOM 1617 N N . ALA A 1 203 ? 41.760 80.405 37.919 1.00 32.55 202 ALA A N 1
ATOM 1618 C CA . ALA A 1 203 ? 41.758 81.666 38.628 1.00 29.41 202 ALA A CA 1
ATOM 1619 C C . ALA A 1 203 ? 41.151 82.797 37.794 1.00 27.82 202 ALA A C 1
ATOM 1620 O O . ALA A 1 203 ? 40.355 83.581 38.313 1.00 28.51 202 ALA A O 1
ATOM 1622 N N A CYS A 1 204 ? 41.541 82.926 36.526 0.60 26.31 203 CYS A N 1
ATOM 1623 N N B CYS A 1 204 ? 41.543 82.895 36.522 0.40 26.78 203 CYS A N 1
ATOM 1624 C CA A CYS A 1 204 ? 40.978 84.003 35.707 0.60 25.95 203 CYS A CA 1
ATOM 1625 C CA B CYS A 1 204 ? 40.980 83.905 35.623 0.40 26.63 203 CYS A CA 1
ATOM 1626 C C A CYS A 1 204 ? 39.529 83.712 35.301 0.60 24.16 203 CYS A C 1
ATOM 1627 C C B CYS A 1 204 ? 39.510 83.687 35.420 0.40 24.76 203 CYS A C 1
ATOM 1628 O O A CYS A 1 204 ? 38.776 84.646 35.075 0.60 23.81 203 CYS A O 1
ATOM 1629 O O B CYS A 1 204 ? 38.722 84.619 35.468 0.40 24.64 203 CYS A O 1
ATOM 1634 N N . ALA A 1 205 ? 39.164 82.432 35.169 1.00 25.15 204 ALA A N 1
ATOM 1635 C CA . ALA A 1 205 ? 37.795 82.048 34.874 1.00 24.52 204 ALA A CA 1
ATOM 1636 C C . ALA A 1 205 ? 36.950 82.401 36.080 1.00 27.78 204 ALA A C 1
ATOM 1637 O O . ALA A 1 205 ? 35.903 83.023 35.942 1.00 27.85 204 ALA A O 1
ATOM 1639 N N . ALA A 1 206 ? 37.449 82.070 37.267 1.00 27.64 205 ALA A N 1
ATOM 1640 C CA . ALA A 1 206 ? 36.697 82.387 38.484 1.00 28.68 205 ALA A CA 1
ATOM 1641 C C . ALA A 1 206 ? 36.447 83.881 38.574 1.00 25.21 205 ALA A C 1
ATOM 1642 O O . ALA A 1 206 ? 35.325 84.305 38.821 1.00 27.99 205 ALA A O 1
ATOM 1644 N N . GLN A 1 207 ? 37.485 84.678 38.351 1.00 26.24 206 GLN A N 1
ATOM 1645 C CA . GLN A 1 207 ? 37.370 86.144 38.409 1.00 26.97 206 GLN A CA 1
ATOM 1646 C C . GLN A 1 207 ? 36.382 86.686 37.403 1.00 27.75 206 GLN A C 1
ATOM 1647 O O . GLN A 1 207 ? 35.581 87.559 37.713 1.00 27.22 206 GLN A O 1
ATOM 1653 N N . LEU A 1 208 ? 36.474 86.198 36.168 1.00 27.65 207 LEU A N 1
ATOM 1654 C CA . LEU A 1 208 ? 35.556 86.639 35.118 1.00 28.55 207 LEU A CA 1
ATOM 1655 C C . LEU A 1 208 ? 34.097 86.343 35.490 1.00 26.00 207 LEU A C 1
ATOM 1656 O O . LEU A 1 208 ? 33.238 87.215 35.346 1.00 28.93 207 LEU A O 1
ATOM 1661 N N . ILE A 1 209 ? 33.837 85.119 35.955 1.00 26.65 208 ILE A N 1
ATOM 1662 C CA . ILE A 1 209 ? 32.492 84.685 36.374 1.00 25.80 208 ILE A CA 1
ATOM 1663 C C . ILE A 1 209 ? 32.005 85.667 37.427 1.00 25.47 208 ILE A C 1
ATOM 1664 O O . ILE A 1 209 ? 30.940 86.240 37.300 1.00 23.75 208 ILE A O 1
ATOM 1669 N N . LEU A 1 210 ? 32.821 85.901 38.455 1.00 30.91 209 LEU A N 1
ATOM 1670 C CA . LEU A 1 210 ? 32.473 86.855 39.521 1.00 29.58 209 LEU A CA 1
ATOM 1671 C C . LEU A 1 210 ? 32.190 88.264 38.988 1.00 29.60 209 LEU A C 1
ATOM 1672 O O . LEU A 1 210 ? 31.243 88.925 39.428 1.00 30.41 209 LEU A O 1
ATOM 1677 N N . ALA A 1 211 ? 32.997 88.706 38.024 1.00 30.01 210 ALA A N 1
ATOM 1678 C CA . ALA A 1 211 ? 32.794 89.996 37.377 1.00 29.96 210 ALA A CA 1
ATOM 1679 C C . ALA A 1 211 ? 31.440 90.034 36.650 1.00 30.58 210 ALA A C 1
ATOM 1680 O O . ALA A 1 211 ? 30.727 91.055 36.673 1.00 30.95 210 ALA A O 1
ATOM 1682 N N . CYS A 1 212 ? 31.109 88.931 35.981 1.00 30.40 211 CYS A N 1
ATOM 1683 C CA . CYS A 1 212 ? 29.842 88.799 35.271 1.00 29.75 211 CYS A CA 1
ATOM 1684 C C . CYS A 1 212 ? 28.662 88.858 36.205 1.00 30.00 211 CYS A C 1
ATOM 1685 O O . CYS A 1 212 ? 27.762 89.669 36.030 1.00 29.48 211 CYS A O 1
ATOM 1688 N N . LEU A 1 213 ? 28.687 87.992 37.205 1.00 32.45 212 LEU A N 1
ATOM 1689 C CA . LEU A 1 213 ? 27.624 87.938 38.187 1.00 34.22 212 LEU A CA 1
ATOM 1690 C C . LEU A 1 213 ? 27.410 89.306 38.833 1.00 37.62 212 LEU A C 1
ATOM 1691 O O . LEU A 1 213 ? 26.278 89.761 38.992 1.00 38.59 212 LEU A O 1
ATOM 1696 N N . ASP A 1 214 ? 28.500 89.984 39.152 1.00 41.56 213 ASP A N 1
ATOM 1697 C CA . ASP A 1 214 ? 28.441 91.324 39.726 1.00 43.17 213 ASP A CA 1
ATOM 1698 C C . ASP A 1 214 ? 27.698 92.317 38.830 1.00 42.54 213 ASP A C 1
ATOM 1699 O O . ASP A 1 214 ? 27.057 93.234 39.323 1.00 43.33 213 ASP A O 1
ATOM 1704 N N . ARG A 1 215 ? 27.794 92.149 37.516 1.00 39.78 214 ARG A N 1
ATOM 1705 C CA . ARG A 1 215 ? 27.121 93.046 36.574 1.00 38.38 214 ARG A CA 1
ATOM 1706 C C . ARG A 1 215 ? 25.773 92.486 36.093 1.00 35.61 214 ARG A C 1
ATOM 1707 O O . ARG A 1 215 ? 25.151 93.059 35.211 1.00 34.85 214 ARG A O 1
ATOM 1715 N N . GLY A 1 216 ? 25.326 91.371 36.655 1.00 33.57 215 GLY A N 1
ATOM 1716 C CA . GLY A 1 216 ? 24.081 90.745 36.213 1.00 34.54 215 GLY A CA 1
ATOM 1717 C C . GLY A 1 216 ? 24.142 90.010 34.878 1.00 32.35 215 GLY A C 1
ATOM 1718 O O . GLY A 1 216 ? 23.109 89.721 34.289 1.00 35.79 215 GLY A O 1
ATOM 1719 N N . LEU A 1 217 ? 25.342 89.680 34.421 1.00 30.89 216 LEU A N 1
ATOM 1720 C CA . LEU A 1 217 ? 25.538 88.964 33.170 1.00 31.02 216 LEU A CA 1
ATOM 1721 C C . LEU A 1 217 ? 25.680 87.478 33.438 1.00 28.67 216 LEU A C 1
ATOM 1722 O O . LEU A 1 217 ? 26.238 87.091 34.460 1.00 29.02 216 LEU A O 1
ATOM 1727 N N . TYR A 1 218 ? 25.135 86.636 32.566 1.00 27.41 217 TYR A N 1
ATOM 1728 C CA . TYR A 1 218 ? 25.337 85.198 32.698 1.00 25.11 217 TYR A CA 1
ATOM 1729 C C . TYR A 1 218 ? 26.630 84.828 31.989 1.00 26.38 217 TYR A C 1
ATOM 1730 O O . TYR A 1 218 ? 26.800 85.174 30.800 1.00 23.42 217 TYR A O 1
ATOM 1739 N N . PRO A 1 219 ? 27.588 84.207 32.707 1.00 24.18 218 PRO A N 1
ATOM 1740 C CA . PRO A 1 219 ? 28.829 83.744 32.102 1.00 23.22 218 PRO A CA 1
ATOM 1741 C C . PRO A 1 219 ? 28.667 82.335 31.548 1.00 24.07 218 PRO A C 1
ATOM 1742 O O . PRO A 1 219 ? 28.648 81.351 32.278 1.00 23.08 218 PRO A O 1
ATOM 1746 N N . SER A 1 220 ? 28.509 82.232 30.232 1.00 20.39 219 SER A N 1
ATOM 1747 C CA . SER A 1 220 ? 28.327 80.912 29.602 1.00 21.18 219 SER A CA 1
ATOM 1748 C C . SER A 1 220 ? 29.608 80.156 29.329 1.00 20.19 219 SER A C 1
ATOM 1749 O O . SER A 1 220 ? 30.634 80.766 28.969 1.00 25.10 219 SER A O 1
ATOM 1752 N N . TRP A 1 221 ? 29.540 78.834 29.432 1.00 17.26 220 TRP A N 1
ATOM 1753 C CA . TRP A 1 221 ? 30.667 77.957 29.094 1.00 22.23 220 TRP A CA 1
ATOM 1754 C C . TRP A 1 221 ? 30.227 76.887 28.092 1.00 22.89 220 TRP A C 1
ATOM 1755 O O . TRP A 1 221 ? 29.220 76.195 28.294 1.00 23.41 220 TRP A O 1
ATOM 1766 N N . ASP A 1 222 ? 30.979 76.753 27.008 1.00 24.35 221 ASP A N 1
ATOM 1767 C CA . ASP A 1 222 ? 30.732 75.721 26.030 1.00 24.21 221 ASP A CA 1
ATOM 1768 C C . ASP A 1 222 ? 32.124 75.106 25.820 1.00 24.40 221 ASP A C 1
ATOM 1769 O O . ASP A 1 222 ? 33.024 75.736 25.283 1.00 22.00 221 ASP A O 1
ATOM 1774 N N . ALA A 1 223 ? 32.300 73.888 26.314 1.00 25.11 222 ALA A N 1
ATOM 1775 C CA . ALA A 1 223 ? 33.598 73.243 26.387 1.00 26.72 222 ALA A CA 1
ATOM 1776 C C . ALA A 1 223 ? 34.101 72.700 25.051 1.00 27.83 222 ALA A C 1
ATOM 1777 O O . ALA A 1 223 ? 33.463 71.854 24.444 1.00 29.58 222 ALA A O 1
ATOM 1779 N N . HIS A 1 224 ? 35.282 73.148 24.642 1.00 26.96 223 HIS A N 1
ATOM 1780 C CA . HIS A 1 224 ? 35.899 72.674 23.409 1.00 26.89 223 HIS A CA 1
ATOM 1781 C C . HIS A 1 224 ? 36.455 71.267 23.546 1.00 27.61 223 HIS A C 1
ATOM 1782 O O . HIS A 1 224 ? 36.583 70.543 22.561 1.00 26.93 223 HIS A O 1
ATOM 1789 N N . THR A 1 225 ? 36.771 70.874 24.781 1.00 27.69 224 THR A N 1
ATOM 1790 C CA . THR A 1 225 ? 37.355 69.572 25.072 1.00 26.53 224 THR A CA 1
ATOM 1791 C C . TH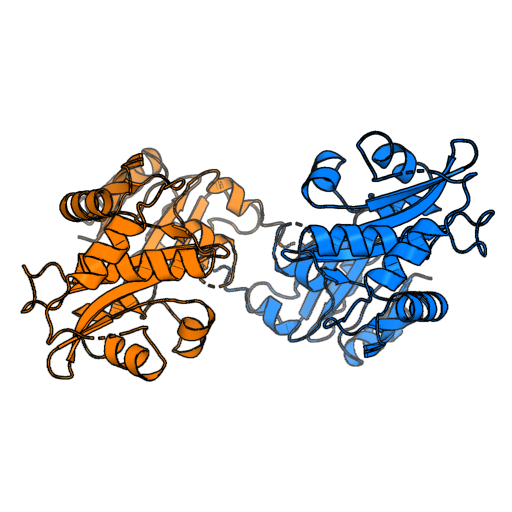R A 1 225 ? 36.871 69.056 26.425 1.00 27.36 224 THR A C 1
ATOM 1792 O O . THR A 1 225 ? 36.328 69.805 27.230 1.00 25.44 224 THR A O 1
ATOM 1796 N N . LEU A 1 226 ? 37.089 67.778 26.672 1.00 28.94 225 LEU A N 1
ATOM 1797 C CA . LEU A 1 226 ? 36.773 67.190 27.963 1.00 31.26 225 LEU A CA 1
ATOM 1798 C C . LEU A 1 226 ? 37.526 67.910 29.082 1.00 29.89 225 LEU A C 1
ATOM 1799 O O . LEU A 1 226 ? 36.993 68.105 30.183 1.00 33.28 225 LEU A O 1
ATOM 1804 N N . THR A 1 227 ? 38.771 68.290 28.806 1.00 29.37 226 THR A N 1
ATOM 1805 C CA . THR A 1 227 ? 39.581 68.992 29.766 1.00 28.89 226 THR A CA 1
ATOM 1806 C C . THR A 1 227 ? 38.902 70.292 30.139 1.00 29.25 226 THR A C 1
ATOM 1807 O O . THR A 1 227 ? 38.855 70.680 31.315 1.00 28.01 226 THR A O 1
ATOM 1811 N N . SER A 1 228 ? 38.374 70.970 29.129 1.00 25.18 227 SER A N 1
ATOM 1812 C CA . SER A 1 228 ? 37.672 72.208 29.358 1.00 22.86 227 SER A CA 1
ATOM 1813 C C . SER A 1 228 ? 36.396 71.972 30.151 1.00 25.13 227 SER A C 1
ATOM 1814 O O . SER A 1 228 ? 36.024 72.811 30.978 1.00 25.28 227 SER A O 1
ATOM 1817 N N . LEU A 1 229 ? 35.738 70.838 29.908 1.00 26.79 228 LEU A N 1
ATOM 1818 C CA . LEU A 1 229 ? 34.512 70.513 30.611 1.00 27.74 228 LEU A CA 1
ATOM 1819 C C . LEU A 1 229 ? 34.823 70.330 32.079 1.00 29.09 228 LEU A C 1
ATOM 1820 O O . LEU A 1 229 ? 34.118 70.885 32.935 1.00 30.69 228 LEU A O 1
ATOM 1825 N N . LYS A 1 230 ? 35.887 69.565 32.352 1.00 29.51 229 LYS A N 1
ATOM 1826 C CA . LYS A 1 230 ? 36.284 69.282 33.745 1.00 29.79 229 LYS A CA 1
ATOM 1827 C C . LYS A 1 230 ? 36.614 70.545 34.519 1.00 28.74 229 LYS A C 1
ATOM 1828 O O . LYS A 1 230 ? 36.329 70.619 35.706 1.00 29.33 229 LYS A O 1
ATOM 1831 N N . LEU A 1 231 ? 37.208 71.533 33.852 1.00 27.64 230 LEU A N 1
ATOM 1832 C CA . LEU A 1 231 ? 37.457 72.838 34.441 1.00 26.15 230 LEU A CA 1
ATOM 1833 C C . LEU A 1 231 ? 36.130 73.516 34.768 1.00 27.84 230 LEU A C 1
ATOM 1834 O O . LEU A 1 231 ? 35.907 74.005 35.890 1.00 25.65 230 LEU A O 1
ATOM 1839 N N . ALA A 1 232 ? 35.242 73.558 33.776 1.00 26.68 231 ALA A N 1
ATOM 1840 C CA . ALA A 1 232 ? 33.937 74.160 33.967 1.00 27.16 231 ALA A CA 1
ATOM 1841 C C . ALA A 1 232 ? 33.237 73.525 35.164 1.00 27.13 231 ALA A C 1
ATOM 1842 O O . ALA A 1 232 ? 32.623 74.246 35.938 1.00 29.73 231 ALA A O 1
ATOM 1844 N N . GLU A 1 233 ? 33.347 72.196 35.323 1.00 27.22 232 GLU A N 1
ATOM 1845 C CA . GLU A 1 233 ? 32.707 71.486 36.455 1.00 27.88 232 GLU A CA 1
ATOM 1846 C C . GLU A 1 233 ? 33.284 71.973 37.777 1.00 28.25 232 GLU A C 1
ATOM 1847 O O . GLU A 1 233 ? 32.543 72.169 38.740 1.00 32.45 232 GLU A O 1
ATOM 1853 N N . LYS A 1 234 ? 34.584 72.241 37.809 1.00 30.52 233 LYS A N 1
ATOM 1854 C CA . LYS A 1 234 ? 35.215 72.797 39.015 1.00 31.34 233 LYS A CA 1
ATOM 1855 C C . LYS A 1 234 ? 34.674 74.177 39.302 1.00 31.69 233 LYS A C 1
ATOM 1856 O O . LYS A 1 234 ? 34.572 74.557 40.452 1.00 31.75 233 LYS A O 1
ATOM 1859 N N . LEU A 1 235 ? 34.322 74.927 38.256 1.00 28.74 234 LEU A N 1
ATOM 1860 C CA . LEU A 1 235 ? 33.803 76.288 38.417 1.00 27.69 234 LEU A CA 1
ATOM 1861 C C . LEU A 1 235 ? 32.317 76.336 38.701 1.00 27.35 234 LEU A C 1
ATOM 1862 O O . LEU A 1 235 ? 31.774 77.406 38.923 1.00 31.11 234 LEU A O 1
ATOM 1867 N N . GLY A 1 236 ? 31.647 75.193 38.626 1.00 28.39 235 GLY A N 1
ATOM 1868 C CA . GLY A 1 236 ? 30.223 75.094 38.965 1.00 28.81 235 GLY A CA 1
ATOM 1869 C C . GLY A 1 236 ? 29.294 74.716 37.848 1.00 28.45 235 GLY A C 1
ATOM 1870 O O . GLY A 1 236 ? 28.122 74.491 38.095 1.00 28.59 235 GLY A O 1
ATOM 1871 N N . TYR A 1 237 ? 29.791 74.666 36.613 1.00 27.85 236 TYR A N 1
ATOM 1872 C CA . TYR A 1 237 ? 28.935 74.305 35.492 1.00 27.27 236 TYR A CA 1
ATOM 1873 C C . TYR A 1 237 ? 28.619 72.813 35.526 1.00 27.42 236 TYR A C 1
ATOM 1874 O O . TYR A 1 237 ? 29.360 72.014 36.111 1.00 31.07 236 TYR A O 1
ATOM 1883 N N A GLU A 1 238 ? 27.502 72.432 34.926 0.60 28.52 237 GLU A N 1
ATOM 1884 N N B GLU A 1 238 ? 27.500 72.460 34.900 0.40 27.91 237 GLU A N 1
ATOM 1885 C CA A GLU A 1 238 ? 27.135 71.036 34.811 0.60 28.48 237 GLU A CA 1
ATOM 1886 C CA B GLU A 1 238 ? 27.009 71.097 34.810 0.40 27.47 237 GLU A CA 1
ATOM 1887 C C A GLU A 1 238 ? 26.927 70.725 33.352 0.60 28.18 237 GLU A C 1
ATOM 1888 C C B GLU A 1 238 ? 26.893 70.726 33.341 0.40 27.65 237 GLU A C 1
ATOM 1889 O O A GLU A 1 238 ? 26.381 71.538 32.597 0.60 30.77 237 GLU A O 1
ATOM 1890 O O B GLU A 1 238 ? 26.378 71.521 32.550 0.40 29.64 237 GLU A O 1
ATOM 1901 N N . LEU A 1 239 ? 27.361 69.536 32.972 1.00 27.71 238 LEU A N 1
ATOM 1902 C CA . LEU A 1 239 ? 27.247 69.059 31.608 1.00 28.08 238 LEU A CA 1
ATOM 1903 C C . LEU A 1 239 ? 25.789 68.982 31.176 1.00 31.17 238 LEU A C 1
ATOM 1904 O O . LEU A 1 239 ? 24.926 68.553 31.960 1.00 32.01 238 LEU A O 1
ATOM 1909 N N . ASP A 1 240 ? 25.522 69.441 29.952 1.00 30.23 239 ASP A N 1
ATOM 1910 C CA . ASP A 1 240 ? 24.224 69.309 29.317 1.00 29.57 239 ASP A CA 1
ATOM 1911 C C . ASP A 1 240 ? 24.373 68.056 28.460 1.00 31.64 239 ASP A C 1
ATOM 1912 O O . ASP A 1 240 ? 23.847 66.995 28.789 1.00 32.13 239 ASP A O 1
ATOM 1917 N N . LYS A 1 241 ? 25.143 68.147 27.389 1.00 30.25 240 LYS A N 1
ATOM 1918 C CA . LYS A 1 241 ? 25.368 66.997 26.536 1.00 30.04 240 LYS A CA 1
ATOM 1919 C C . LYS A 1 241 ? 26.585 67.232 25.661 1.00 28.91 240 LYS A C 1
ATOM 1920 O O . LYS A 1 241 ? 26.974 68.381 25.387 1.00 24.88 240 LYS A O 1
ATOM 1926 N N . ALA A 1 242 ? 27.158 66.114 25.238 1.00 25.99 241 ALA A N 1
ATOM 1927 C CA . ALA A 1 242 ? 28.228 66.085 24.293 1.00 26.32 241 ALA A CA 1
ATOM 1928 C C . ALA A 1 242 ? 27.552 66.381 22.966 1.00 23.86 241 ALA A C 1
ATOM 1929 O O . ALA A 1 242 ? 26.402 66.007 22.786 1.00 21.46 241 ALA A O 1
ATOM 1931 N N . TYR A 1 243 ? 28.219 67.092 22.075 1.00 23.32 242 TYR A N 1
ATOM 1932 C CA . TYR A 1 243 ? 27.621 67.353 20.774 1.00 21.91 242 TYR A CA 1
ATOM 1933 C C . TYR A 1 243 ? 28.667 67.308 19.652 1.00 23.97 242 TYR A C 1
ATOM 1934 O O . TYR A 1 243 ? 29.856 67.470 19.904 1.00 25.49 242 TYR A O 1
ATOM 1943 N N . GLN A 1 244 ? 28.201 67.051 18.431 1.00 23.57 243 GLN A N 1
ATOM 1944 C CA . GLN A 1 244 ? 29.070 66.967 17.264 1.00 25.66 243 GLN A CA 1
ATOM 1945 C C . GLN A 1 244 ? 29.554 68.313 16.728 1.00 23.14 243 GLN A C 1
ATOM 1946 O O . GLN A 1 244 ? 28.781 69.258 16.587 1.00 24.80 243 GLN A O 1
ATOM 1952 N N . ALA A 1 245 ? 30.831 68.363 16.367 1.00 24.47 244 ALA A N 1
ATOM 1953 C CA . ALA A 1 245 ? 31.440 69.550 15.771 1.00 24.27 244 ALA A CA 1
ATOM 1954 C C . ALA A 1 245 ? 32.448 69.101 14.725 1.00 26.46 244 ALA A C 1
ATOM 1955 O O . ALA A 1 245 ? 32.927 67.942 14.763 1.00 24.71 244 ALA A O 1
ATOM 1957 N N . TYR A 1 246 ? 32.732 70.020 13.799 1.00 25.91 245 TYR A N 1
ATOM 1958 C CA . TYR A 1 246 ? 33.694 69.818 12.719 1.00 25.66 245 TYR A CA 1
ATOM 1959 C C . TYR A 1 246 ? 34.576 71.042 12.511 1.00 24.19 245 TYR A C 1
ATOM 1960 O O . TYR A 1 246 ? 34.142 72.163 12.732 1.00 23.97 245 TYR A O 1
ATOM 1969 N N . GLU A 1 247 ? 35.804 70.799 12.061 1.00 23.98 246 GLU A N 1
ATOM 1970 C CA . GLU A 1 247 ? 36.754 71.810 11.616 1.00 26.75 246 GLU A CA 1
ATOM 1971 C C . GLU A 1 247 ? 37.309 71.356 10.294 1.00 25.39 246 GLU A C 1
ATOM 1972 O O . GLU A 1 247 ? 37.316 70.159 10.011 1.00 23.59 246 GLU A O 1
ATOM 1978 N N . TRP A 1 248 ? 37.856 72.289 9.543 1.00 27.95 247 TRP A N 1
ATOM 1979 C CA . TRP A 1 248 ? 38.523 71.927 8.299 1.00 29.13 247 TRP A CA 1
ATOM 1980 C C . TRP A 1 248 ? 39.860 71.291 8.683 1.00 32.90 247 TRP A C 1
ATOM 1981 O O . TRP A 1 248 ? 40.448 71.648 9.709 1.00 33.07 247 TRP A O 1
ATOM 1992 N N . ARG A 1 249 ? 40.259 70.274 7.923 1.00 36.99 248 ARG A N 1
ATOM 1993 C CA . ARG A 1 249 ? 41.548 69.584 8.040 1.00 40.09 248 ARG A CA 1
ATOM 1994 C C . ARG A 1 249 ? 42.296 69.978 6.810 1.00 45.02 248 ARG A C 1
ATOM 1995 O O . ARG A 1 249 ? 41.714 69.933 5.705 1.00 44.42 248 ARG A O 1
ATOM 1999 N N . GLY B 1 1 ? 25.232 89.357 5.574 1.00 26.98 0 GLY B N 1
ATOM 2000 C CA . GLY B 1 1 ? 23.973 88.549 5.615 1.00 27.60 0 GLY B CA 1
ATOM 2001 C C . GLY B 1 1 ? 22.761 89.349 6.078 1.00 28.09 0 GLY B C 1
ATOM 2002 O O . GLY B 1 1 ? 22.768 90.588 6.043 1.00 29.85 0 GLY B O 1
ATOM 2011 N N . ALA B 1 3 ? 21.461 89.799 9.110 1.00 26.39 2 ALA B N 1
ATOM 2012 C CA . ALA B 1 3 ? 21.720 90.616 10.281 1.00 24.61 2 ALA B CA 1
ATOM 2013 C C . ALA B 1 3 ? 22.524 91.886 9.931 1.00 26.84 2 ALA B C 1
ATOM 2014 O O . ALA B 1 3 ? 22.264 92.969 10.489 1.00 25.72 2 ALA B O 1
ATOM 2016 N N . GLU B 1 4 ? 23.485 91.779 9.017 1.00 23.88 3 GLU B N 1
ATOM 2017 C CA . GLU B 1 4 ? 24.228 92.953 8.610 1.00 27.83 3 GLU B CA 1
ATOM 2018 C C . GLU B 1 4 ? 23.259 93.921 7.907 1.00 28.56 3 GLU B C 1
ATOM 2019 O O . GLU B 1 4 ? 23.281 95.127 8.143 1.00 27.72 3 GLU B O 1
ATOM 2022 N N . GLN B 1 5 ? 22.403 93.378 7.053 1.00 30.94 4 GLN B N 1
ATOM 2023 C CA . GLN B 1 5 ? 21.423 94.198 6.336 1.00 31.39 4 GLN B CA 1
ATOM 2024 C C . GLN B 1 5 ? 20.479 94.987 7.263 1.00 30.25 4 GLN B C 1
ATOM 2025 O O . GLN B 1 5 ? 20.124 96.122 6.987 1.00 28.58 4 GLN B O 1
ATOM 2039 N N . ARG B 1 7 ? 21.326 95.917 10.293 1.00 26.90 6 ARG B N 1
ATOM 2040 C CA . ARG B 1 7 ? 22.149 96.942 10.956 1.00 28.78 6 ARG B CA 1
ATOM 2041 C C . ARG B 1 7 ? 22.237 98.230 10.125 1.00 29.45 6 ARG B C 1
ATOM 2042 O O . ARG B 1 7 ? 22.215 99.339 10.667 1.00 24.63 6 ARG B O 1
ATOM 2050 N N . ARG B 1 8 ? 22.332 98.056 8.808 1.00 27.43 7 ARG B N 1
ATOM 2051 C CA . ARG B 1 8 ? 22.347 99.149 7.876 1.00 29.24 7 ARG B CA 1
ATOM 2052 C C . ARG B 1 8 ? 21.019 99.881 7.906 1.00 29.02 7 ARG B C 1
ATOM 2053 O O . ARG B 1 8 ? 20.989 101.114 7.922 1.00 29.30 7 ARG B O 1
ATOM 2055 N N . VAL B 1 9 ? 19.923 99.121 7.891 1.00 29.46 8 VAL B N 1
ATOM 2056 C CA . VAL B 1 9 ? 18.569 99.691 7.962 1.00 28.63 8 VAL B CA 1
ATOM 2057 C C . VAL B 1 9 ? 18.379 100.490 9.240 1.00 28.09 8 VAL B C 1
ATOM 2058 O O . VAL B 1 9 ? 17.919 101.626 9.214 1.00 30.54 8 VAL B O 1
ATOM 2062 N N . ALA B 1 10 ? 18.788 99.940 10.371 1.00 28.67 9 ALA B N 1
ATOM 2063 C CA . ALA B 1 10 ? 18.632 100.688 11.599 1.00 26.83 9 ALA B CA 1
ATOM 2064 C C . ALA B 1 10 ? 19.301 102.068 11.493 1.00 29.80 9 ALA B C 1
ATOM 2065 O O . ALA B 1 10 ? 18.814 103.025 12.082 1.00 34.28 9 ALA B O 1
ATOM 2067 N N . ARG B 1 11 ? 20.386 102.198 10.728 1.00 30.17 10 ARG B N 1
ATOM 2068 C CA . ARG B 1 11 ? 21.045 103.503 10.576 1.00 29.73 10 ARG B CA 1
ATOM 2069 C C . ARG B 1 11 ? 20.195 104.539 9.867 1.00 26.75 10 ARG B C 1
ATOM 2070 O O . ARG B 1 11 ? 20.381 105.731 10.062 1.00 30.18 10 ARG B O 1
ATOM 2078 N N . LEU B 1 12 ? 19.241 104.106 9.074 1.00 26.82 11 LEU B N 1
ATOM 2079 C CA . LEU B 1 12 ? 18.367 105.048 8.380 1.00 28.28 11 LEU B CA 1
ATOM 2080 C C . LEU B 1 12 ? 17.471 105.808 9.350 1.00 30.01 11 LEU B C 1
ATOM 2081 O O . LEU B 1 12 ? 17.124 106.960 9.113 1.00 27.45 11 LEU B O 1
ATOM 2086 N N . PHE B 1 13 ? 17.115 105.152 10.454 1.00 30.28 12 PHE B N 1
ATOM 2087 C CA . PHE B 1 13 ? 16.291 105.762 11.479 1.00 30.75 12 PHE B CA 1
ATOM 2088 C C . PHE B 1 13 ? 17.118 106.623 12.429 1.00 33.52 12 PHE B C 1
ATOM 2089 O O . PHE B 1 13 ? 16.609 107.619 12.969 1.00 30.44 12 PHE B O 1
ATOM 2097 N N . GLY B 1 14 ? 18.386 106.245 12.611 1.00 34.03 13 GLY B N 1
ATOM 2098 C CA . GLY B 1 14 ? 19.299 106.996 13.428 1.00 36.09 13 GLY B CA 1
ATOM 2099 C C . GLY B 1 14 ? 18.790 107.085 14.840 1.00 37.54 13 GLY B C 1
ATOM 2100 O O . GLY B 1 14 ? 18.257 106.118 15.359 1.00 39.81 13 GLY B O 1
ATOM 2101 N N . ASP B 1 15 ? 18.934 108.270 15.424 1.00 39.75 14 ASP B N 1
ATOM 2102 C CA . ASP B 1 15 ? 18.504 108.572 16.783 1.00 40.25 14 ASP B CA 1
ATOM 2103 C C . ASP B 1 15 ? 17.098 109.144 16.689 1.00 39.41 14 ASP B C 1
ATOM 2104 O O . ASP B 1 15 ? 16.939 110.369 16.590 1.00 43.68 14 ASP B O 1
ATOM 2109 N N . TRP B 1 16 ? 16.091 108.285 16.654 1.00 31.03 15 TRP B N 1
ATOM 2110 C CA . TRP B 1 16 ? 14.712 108.717 16.542 1.00 29.12 15 TRP B CA 1
ATOM 2111 C C . TRP B 1 16 ? 14.063 108.043 17.705 1.00 29.33 15 TRP B C 1
ATOM 2112 O O . TRP B 1 16 ? 13.744 106.853 17.618 1.00 28.58 15 TRP B O 1
ATOM 2123 N N . PRO B 1 17 ? 13.870 108.783 18.802 1.00 28.69 16 PRO B N 1
ATOM 2124 C CA . PRO B 1 17 ? 13.420 108.127 20.025 1.00 28.72 16 PRO B CA 1
ATOM 2125 C C . PRO B 1 17 ? 11.918 107.866 20.158 1.00 26.38 16 PRO B C 1
ATOM 2126 O O . PRO B 1 17 ? 11.270 108.331 21.108 1.00 26.97 16 PRO B O 1
ATOM 2130 N N . GLU B 1 18 ? 11.378 107.120 19.210 1.00 24.83 17 GLU B N 1
ATOM 2131 C CA . GLU B 1 18 ? 9.990 106.643 19.276 1.00 24.65 17 GLU B CA 1
ATOM 2132 C C . GLU B 1 18 ? 10.068 105.170 19.596 1.00 24.04 17 GLU B C 1
ATOM 2133 O O . GLU B 1 18 ? 10.613 104.412 18.822 1.00 21.01 17 GLU B O 1
ATOM 2139 N N . THR B 1 19 ? 9.555 104.748 20.763 1.00 25.20 18 THR B N 1
ATOM 2140 C CA . THR B 1 19 ? 9.723 103.337 21.154 1.00 24.08 18 THR B CA 1
ATOM 2141 C C . THR B 1 19 ? 9.123 102.309 20.180 1.00 23.68 18 THR B C 1
ATOM 2142 O O . THR B 1 19 ? 9.615 101.197 20.104 1.00 24.67 18 THR B O 1
ATOM 2146 N N . ILE B 1 20 ? 8.113 102.681 19.411 1.00 24.94 19 ILE B N 1
ATOM 2147 C CA . ILE B 1 20 ? 7.529 101.767 18.436 1.00 24.45 19 ILE B CA 1
ATOM 2148 C C . ILE B 1 20 ? 8.566 101.460 17.322 1.00 23.61 19 ILE B C 1
ATOM 2149 O O . ILE B 1 20 ? 8.608 100.346 16.783 1.00 24.57 19 ILE B O 1
ATOM 2154 N N . ILE B 1 21 ? 9.408 102.432 17.000 1.00 22.23 20 ILE B N 1
ATOM 2155 C CA . ILE B 1 21 ? 10.484 102.182 16.032 1.00 21.17 20 ILE B CA 1
ATOM 2156 C C . ILE B 1 21 ? 11.437 101.181 16.655 1.00 21.38 20 ILE B C 1
ATOM 2157 O O . ILE B 1 21 ? 11.896 100.244 16.032 1.00 21.30 20 ILE B O 1
ATOM 2162 N N . TRP B 1 22 ? 11.708 101.346 17.942 1.00 19.56 21 TRP B N 1
ATOM 2163 C CA . TRP B 1 22 ? 12.598 100.442 18.595 1.00 20.44 21 TRP B CA 1
ATOM 2164 C C . TRP B 1 22 ? 12.086 99.012 18.578 1.00 18.48 21 TRP B C 1
ATOM 2165 O O . TRP B 1 22 ? 12.867 98.083 18.420 1.00 19.11 21 TRP B O 1
ATOM 2176 N N . THR B 1 23 ? 10.775 98.860 18.730 1.00 19.69 22 THR B N 1
ATOM 2177 C CA . THR B 1 23 ? 10.093 97.562 18.719 1.00 20.95 22 THR B CA 1
ATOM 2178 C C . THR B 1 23 ? 10.348 96.898 17.373 1.00 20.95 22 THR B C 1
ATOM 2179 O O . THR B 1 23 ? 10.826 95.789 17.254 1.00 20.30 22 THR B O 1
ATOM 2183 N N . CYS B 1 24 ? 10.016 97.628 16.341 1.00 20.11 23 CYS B N 1
ATOM 2184 C CA . CYS B 1 24 ? 10.217 97.077 15.002 1.00 20.55 23 CYS B CA 1
ATOM 2185 C C . CYS B 1 24 ? 11.661 96.685 14.684 1.00 22.21 23 CYS B C 1
ATOM 2186 O O . CYS B 1 24 ? 11.914 95.690 13.998 1.00 28.35 23 CYS B O 1
ATOM 2189 N N . LEU B 1 25 ? 12.607 97.513 15.108 1.00 22.97 24 LEU B N 1
ATOM 2190 C CA . LEU B 1 25 ? 14.016 97.273 14.855 1.00 24.96 24 LEU B CA 1
ATOM 2191 C C . LEU B 1 25 ? 14.626 96.131 15.696 1.00 26.51 24 LEU B C 1
ATOM 2192 O O . LEU B 1 25 ? 15.584 95.464 15.217 1.00 23.96 24 LEU B O 1
ATOM 2197 N N . GLU B 1 26 ? 14.080 95.938 16.909 1.00 24.69 25 GLU B N 1
ATOM 2198 C CA . GLU B 1 26 ? 14.513 94.878 17.836 1.00 22.38 25 GLU B CA 1
ATOM 2199 C C . GLU B 1 26 ? 14.114 93.482 17.346 1.00 21.80 25 GLU B C 1
ATOM 2200 O O . GLU B 1 26 ? 14.798 92.516 17.663 1.00 25.77 25 GLU B O 1
ATOM 2206 N N . GLY B 1 27 ? 13.016 93.331 16.610 1.00 23.71 26 GLY B N 1
ATOM 2207 C CA . GLY B 1 27 ? 12.724 92.045 15.972 1.00 24.34 26 GLY B CA 1
ATOM 2208 C C . GLY B 1 27 ? 11.592 91.159 16.404 1.00 24.81 26 GLY B C 1
ATOM 2209 O O . GLY B 1 27 ? 11.175 90.289 15.652 1.00 22.04 26 GLY B O 1
ATOM 2210 N N . THR B 1 28 ? 11.085 91.333 17.622 1.00 22.58 27 THR B N 1
ATOM 2211 C CA . THR B 1 28 ? 10.037 90.466 18.117 1.00 23.07 27 THR B CA 1
ATOM 2212 C C . THR B 1 28 ? 8.629 90.809 17.642 1.00 21.36 27 THR B C 1
ATOM 2213 O O . THR B 1 28 ? 7.837 89.909 17.390 1.00 23.02 27 THR B O 1
ATOM 2225 N N . GLY B 1 30 ? 6.260 93.968 15.241 1.00 24.61 29 GLY B N 1
ATOM 2226 C CA . GLY B 1 30 ? 6.354 95.001 14.235 1.00 23.78 29 GLY B CA 1
ATOM 2227 C C . GLY B 1 30 ? 7.130 94.443 13.077 1.00 26.61 29 GLY B C 1
ATOM 2228 O O . GLY B 1 30 ? 7.580 93.290 13.126 1.00 25.23 29 GLY B O 1
ATOM 2229 N N . ASP B 1 31 ? 7.316 95.258 12.045 1.00 25.02 30 ASP B N 1
ATOM 2230 C CA . ASP B 1 31 ? 8.046 94.806 10.878 1.00 26.07 30 ASP B CA 1
ATOM 2231 C C . ASP B 1 31 ? 8.798 95.980 10.263 1.00 24.69 30 ASP B C 1
ATOM 2232 O O . ASP B 1 31 ? 8.671 97.135 10.681 1.00 24.17 30 ASP B O 1
ATOM 2237 N N . ILE B 1 32 ? 9.615 95.676 9.264 1.00 23.71 31 ILE B N 1
ATOM 2238 C CA . ILE B 1 32 ? 10.475 96.652 8.647 1.00 23.38 31 ILE B CA 1
ATOM 2239 C C . ILE B 1 32 ? 10.435 96.346 7.166 1.00 26.05 31 ILE B C 1
ATOM 2240 O O . ILE B 1 32 ? 10.588 95.182 6.778 1.00 29.19 31 ILE B O 1
ATOM 2245 N N . TYR B 1 33 ? 10.222 97.383 6.378 1.00 26.50 32 TYR B N 1
ATOM 2246 C CA . TYR B 1 33 ? 10.212 97.289 4.929 1.00 26.62 32 TYR B CA 1
ATOM 2247 C C . TYR B 1 33 ? 11.210 98.281 4.370 1.00 27.87 32 TYR B C 1
ATOM 2248 O O . TYR B 1 33 ? 11.419 99.332 4.940 1.00 27.96 32 TYR B O 1
ATOM 2257 N N . VAL B 1 34 ? 11.837 97.956 3.239 1.00 29.24 33 VAL B N 1
ATOM 2258 C CA . VAL B 1 34 ? 12.815 98.851 2.627 1.00 28.34 33 VAL B CA 1
ATOM 2259 C C . VAL B 1 34 ? 12.595 98.945 1.136 1.00 29.13 33 VAL B C 1
ATOM 2260 O O . VAL B 1 34 ? 11.801 98.217 0.597 1.00 28.96 33 VAL B O 1
ATOM 2264 N N . ASP B 1 35 ? 13.278 99.879 0.485 1.00 37.36 34 ASP B N 1
ATOM 2265 C CA . ASP B 1 35 ? 13.187 100.020 -0.974 1.00 40.51 34 ASP B CA 1
ATOM 2266 C C . ASP B 1 35 ? 13.987 98.923 -1.660 1.00 44.80 34 ASP B C 1
ATOM 2267 O O . ASP B 1 35 ? 13.580 98.442 -2.707 1.00 47.51 34 ASP B O 1
ATOM 2272 N N . ASP B 1 36 ? 15.114 98.536 -1.058 1.00 47.12 35 ASP B N 1
ATOM 2273 C CA . ASP B 1 36 ? 16.001 97.518 -1.604 1.00 48.51 35 ASP B CA 1
ATOM 2274 C C . ASP B 1 36 ? 16.682 96.865 -0.432 1.00 48.51 35 ASP B C 1
ATOM 2275 O O . ASP B 1 36 ? 17.441 97.519 0.270 1.00 45.88 35 ASP B O 1
ATOM 2280 N N . SER B 1 37 ? 16.416 95.576 -0.217 1.00 51.85 36 SER B N 1
ATOM 2281 C CA . SER B 1 37 ? 17.006 94.847 0.920 1.00 52.65 36 SER B CA 1
ATOM 2282 C C . SER B 1 37 ? 18.540 94.756 0.817 1.00 53.76 36 SER B C 1
ATOM 2283 O O . SER B 1 37 ? 19.219 94.736 1.843 1.00 54.43 36 SER B O 1
ATOM 2285 N N . GLN B 1 38 ? 19.067 94.739 -0.414 1.00 54.35 37 GLN B N 1
ATOM 2286 C CA . GLN B 1 38 ? 20.505 94.666 -0.671 1.00 55.72 37 GLN B CA 1
ATOM 2287 C C . GLN B 1 38 ? 21.210 96.005 -0.425 1.00 57.07 37 GLN B C 1
ATOM 2288 O O . GLN B 1 38 ? 22.270 96.044 0.209 1.00 58.70 37 GLN B O 1
ATOM 2290 N N . SER B 1 39 ? 20.630 97.091 -0.941 1.00 57.83 38 SER B N 1
ATOM 2291 C CA . SER B 1 39 ? 21.176 98.447 -0.771 1.00 56.81 38 SER B CA 1
ATOM 2292 C C . SER B 1 39 ? 20.030 99.399 -0.335 1.00 54.59 38 SER B C 1
ATOM 2293 O O . SER B 1 39 ? 19.501 100.182 -1.136 1.00 53.09 38 SER B O 1
ATOM 2296 N N . PRO B 1 40 ? 19.639 99.319 0.953 1.00 51.89 39 PRO B N 1
ATOM 2297 C CA . PRO B 1 40 ? 18.504 100.102 1.466 1.00 48.86 39 PRO B CA 1
ATOM 2298 C C . PRO B 1 40 ? 18.781 101.583 1.694 1.00 45.82 39 PRO B C 1
ATOM 2299 O O . PRO B 1 40 ? 19.714 101.937 2.393 1.00 46.85 39 PRO B O 1
ATOM 2303 N N . GLN B 1 41 ? 17.985 102.435 1.071 1.00 42.78 40 GLN B N 1
ATOM 2304 C CA . GLN B 1 41 ? 18.099 103.879 1.262 1.00 42.93 40 GLN B CA 1
ATOM 2305 C C . GLN B 1 41 ? 16.810 104.479 1.855 1.00 38.78 40 GLN B C 1
ATOM 2306 O O . GLN B 1 41 ? 16.795 105.645 2.246 1.00 36.70 40 GLN B O 1
ATOM 2312 N N . SER B 1 42 ? 15.750 103.673 1.910 1.00 36.35 41 SER B N 1
ATOM 2313 C CA . SER B 1 42 ? 14.443 104.072 2.430 1.00 37.19 41 SER B CA 1
ATOM 2314 C C . SER B 1 42 ? 13.873 102.948 3.296 1.00 35.41 41 SER B C 1
ATOM 2315 O O . SER B 1 42 ? 13.955 101.777 2.903 1.00 34.46 41 SER B O 1
ATOM 2318 N N . ALA B 1 43 ? 13.292 103.294 4.455 1.00 32.03 42 ALA B N 1
ATOM 2319 C CA . ALA B 1 43 ? 12.716 102.282 5.351 1.00 30.79 42 ALA B CA 1
ATOM 2320 C C . ALA B 1 43 ? 11.402 102.722 6.010 1.00 30.29 42 ALA B C 1
ATOM 2321 O O . ALA B 1 43 ? 11.155 103.904 6.216 1.00 31.39 42 ALA B O 1
ATOM 2323 N N . LEU B 1 44 ? 10.590 101.720 6.335 1.00 29.84 43 LEU B N 1
ATOM 2324 C CA . LEU B 1 44 ? 9.314 101.858 7.015 1.00 28.32 43 LEU B CA 1
ATOM 2325 C C . LEU B 1 44 ? 9.248 100.925 8.207 1.00 28.07 43 LEU B C 1
ATOM 2326 O O . LEU B 1 44 ? 9.386 99.722 8.030 1.00 28.34 43 LEU B O 1
ATOM 2331 N N . ALA B 1 45 ? 9.087 101.475 9.408 1.00 26.54 44 ALA B N 1
ATOM 2332 C CA . ALA B 1 45 ? 8.820 100.677 10.613 1.00 23.15 44 ALA B CA 1
ATOM 2333 C C . ALA B 1 45 ? 7.319 100.635 10.739 1.00 22.58 44 ALA B C 1
ATOM 2334 O O . ALA B 1 45 ? 6.710 101.664 11.072 1.00 24.47 44 ALA B O 1
ATOM 2336 N N . LEU B 1 46 ? 6.714 99.493 10.401 1.00 23.82 45 LEU B N 1
ATOM 2337 C CA . LEU B 1 46 ? 5.265 99.293 10.428 1.00 24.29 45 LEU B CA 1
ATOM 2338 C C . LEU B 1 46 ? 4.858 98.447 11.618 1.00 23.95 45 LEU B C 1
ATOM 2339 O O . LEU B 1 46 ? 5.268 97.314 11.756 1.00 25.77 45 LEU B O 1
ATOM 2344 N N . TYR B 1 47 ? 3.975 98.989 12.419 1.00 24.94 46 TYR B N 1
ATOM 2345 C CA . TYR B 1 47 ? 3.525 98.332 13.620 1.00 21.63 46 TYR B CA 1
ATOM 2346 C C . TYR B 1 47 ? 2.012 98.441 13.806 1.00 22.25 46 TYR B C 1
ATOM 2347 O O . TYR B 1 47 ? 1.419 99.512 13.539 1.00 21.83 46 TYR B O 1
ATOM 2356 N N . GLY B 1 48 ? 1.391 97.342 14.262 1.00 24.75 47 GLY B N 1
ATOM 2357 C CA . GLY B 1 48 ? -0.018 97.314 14.650 1.00 25.99 47 GLY B CA 1
ATOM 2358 C C . GLY B 1 48 ? -0.815 96.180 14.059 1.00 30.46 47 GLY B C 1
ATOM 2359 O O . GLY B 1 48 ? -0.329 95.484 13.188 1.00 27.90 47 GLY B O 1
ATOM 2360 N N . ARG B 1 49 ? -2.043 96.015 14.532 1.00 34.07 48 ARG B N 1
ATOM 2361 C CA . ARG B 1 49 ? -2.981 94.978 14.036 1.00 37.49 48 ARG B CA 1
ATOM 2362 C C . ARG B 1 49 ? -4.332 95.573 13.631 1.00 41.02 48 ARG B C 1
ATOM 2363 O O . ARG B 1 49 ? -4.812 95.295 12.540 1.00 43.54 48 ARG B O 1
ATOM 2371 N N . GLN B 1 50 ? -4.954 96.365 14.496 1.00 44.51 49 GLN B N 1
ATOM 2372 C CA . GLN B 1 50 ? -6.195 97.081 14.113 1.00 48.66 49 GLN B CA 1
ATOM 2373 C C . GLN B 1 50 ? -5.797 98.503 13.758 1.00 45.76 49 GLN B C 1
ATOM 2374 O O . GLN B 1 50 ? -6.103 98.988 12.659 1.00 48.07 49 GLN B O 1
ATOM 2380 N N . SER B 1 51 ? -5.101 99.161 14.681 1.00 40.50 50 SER B N 1
ATOM 2381 C CA . SER B 1 51 ? -4.552 100.493 14.419 1.00 38.35 50 SER B CA 1
ATOM 2382 C C . SER B 1 51 ? -3.035 100.333 14.224 1.00 37.27 50 SER B C 1
ATOM 2383 O O . SER B 1 51 ? -2.403 99.445 14.809 1.00 37.77 50 SER B O 1
ATOM 2386 N N . PHE B 1 52 ? -2.477 101.219 13.411 1.00 32.61 51 PHE B N 1
ATOM 2387 C CA . PHE B 1 52 ? -1.123 101.132 12.971 1.00 30.73 51 PHE B CA 1
ATOM 2388 C C . PHE B 1 52 ? -0.329 102.446 13.108 1.00 29.31 51 PHE B C 1
ATOM 2389 O O . PHE B 1 52 ? -0.884 103.543 13.302 1.00 31.21 51 PHE B O 1
ATOM 2397 N N . PHE B 1 53 ? 0.982 102.295 12.983 1.00 27.71 52 PHE B N 1
ATOM 2398 C CA . PHE B 1 53 ? 1.926 103.382 12.913 1.00 27.31 52 PHE B CA 1
ATOM 2399 C C . PHE B 1 53 ? 2.874 103.003 11.794 1.00 27.86 52 PHE B C 1
ATOM 2400 O O . PHE B 1 53 ? 3.247 101.831 11.668 1.00 27.31 52 PHE B O 1
ATOM 2408 N N . GLY B 1 54 ? 3.242 103.985 10.981 1.00 27.47 53 GLY B N 1
ATOM 2409 C CA . GLY B 1 54 ? 4.187 103.790 9.898 1.00 25.73 53 GLY B CA 1
ATOM 2410 C C . GLY B 1 54 ? 5.207 104.898 10.016 1.00 26.09 53 GLY B C 1
ATOM 2411 O O . GLY B 1 54 ? 4.916 106.028 9.669 1.00 28.26 53 GLY B O 1
ATOM 2412 N N . PHE B 1 55 ? 6.371 104.596 10.573 1.00 23.93 54 PHE B N 1
ATOM 2413 C CA . PHE B 1 55 ? 7.460 105.552 10.670 1.00 27.55 54 PHE B CA 1
ATOM 2414 C C . PHE B 1 55 ? 8.307 105.423 9.387 1.00 29.55 54 PHE B C 1
ATOM 2415 O O . PHE B 1 55 ? 8.767 104.343 9.050 1.00 31.12 54 PHE B O 1
ATOM 2423 N N . LEU B 1 56 ? 8.500 106.535 8.684 1.00 28.78 55 LEU B N 1
ATOM 2424 C CA . LEU B 1 56 ? 9.158 106.556 7.389 1.00 28.47 55 LEU B CA 1
ATOM 2425 C C . LEU B 1 56 ? 10.475 107.274 7.514 1.00 28.27 55 LEU B C 1
ATOM 2426 O O . LEU B 1 56 ? 10.520 108.400 7.980 1.00 29.70 55 LEU B O 1
ATOM 2431 N N . ALA B 1 57 ? 11.555 106.615 7.109 1.00 28.67 56 ALA B N 1
ATOM 2432 C CA . ALA B 1 57 ? 12.887 107.151 7.247 1.00 29.22 56 ALA B CA 1
ATOM 2433 C C . ALA B 1 57 ? 13.720 106.939 5.979 1.00 30.15 56 ALA B C 1
ATOM 2434 O O . ALA B 1 57 ? 13.379 106.118 5.128 1.00 31.30 56 ALA B O 1
ATOM 2436 N N . GLY B 1 58 ? 14.825 107.675 5.895 1.00 32.27 57 GLY B N 1
ATOM 2437 C CA . GLY B 1 58 ? 15.735 107.617 4.760 1.00 34.56 57 GLY B CA 1
ATOM 2438 C C . GLY B 1 58 ? 15.182 108.448 3.624 1.00 37.39 57 GLY B C 1
ATOM 2439 O O . GLY B 1 58 ? 14.463 109.418 3.859 1.00 37.68 57 GLY B O 1
ATOM 2440 N N . GLN B 1 59 ? 15.505 108.069 2.389 1.00 39.57 58 GLN B N 1
ATOM 2441 C CA . GLN B 1 59 ? 14.987 108.774 1.219 1.00 40.72 58 GLN B CA 1
ATOM 2442 C C . GLN B 1 59 ? 13.483 108.590 1.047 1.00 39.72 58 GLN B C 1
ATOM 2443 O O . GLN B 1 59 ? 12.995 107.457 1.090 1.00 40.50 58 GLN B O 1
ATOM 2449 N N . PRO B 1 60 ? 12.736 109.701 0.884 1.00 38.88 59 PRO B N 1
ATOM 2450 C CA . PRO B 1 60 ? 11.316 109.539 0.584 1.00 39.65 59 PRO B CA 1
ATOM 2451 C C . PRO B 1 60 ? 11.130 108.579 -0.582 1.00 40.87 59 PRO B C 1
ATOM 2452 O O . PRO B 1 60 ? 11.857 108.679 -1.566 1.00 42.41 59 PRO B O 1
ATOM 2456 N N . HIS B 1 61 ? 10.172 107.666 -0.464 1.00 41.17 60 HIS B N 1
ATOM 2457 C CA . HIS B 1 61 ? 9.951 106.644 -1.470 1.00 42.98 60 HIS B CA 1
ATOM 2458 C C . HIS B 1 61 ? 8.478 106.298 -1.563 1.00 43.60 60 HIS B C 1
ATOM 2459 O O . HIS B 1 61 ? 7.844 105.992 -0.554 1.00 43.81 60 HIS B O 1
ATOM 2466 N N . ARG B 1 62 ? 7.931 106.328 -2.776 1.00 44.72 61 ARG B N 1
ATOM 2467 C CA . ARG B 1 62 ? 6.493 106.053 -2.997 1.00 45.14 61 ARG B CA 1
ATOM 2468 C C . ARG B 1 62 ? 5.994 104.667 -2.623 1.00 42.61 61 ARG B C 1
ATOM 2469 O O . ARG B 1 62 ? 4.874 104.510 -2.192 1.00 43.04 61 ARG B O 1
ATOM 2477 N N . ASP B 1 63 ? 6.826 103.664 -2.830 1.00 43.15 62 ASP B N 1
ATOM 2478 C CA . ASP B 1 63 ? 6.445 102.280 -2.590 1.00 42.37 62 ASP B CA 1
ATOM 2479 C C . ASP B 1 63 ? 6.214 101.929 -1.122 1.00 39.17 62 ASP B C 1
ATOM 2480 O O . ASP B 1 63 ? 5.349 101.105 -0.817 1.00 35.64 62 ASP B O 1
ATOM 2485 N N . LEU B 1 64 ? 7.006 102.531 -0.240 1.00 37.63 63 LEU B N 1
ATOM 2486 C CA . LEU B 1 64 ? 6.826 102.346 1.212 1.00 36.39 63 LEU B CA 1
ATOM 2487 C C . LEU B 1 64 ? 5.517 102.987 1.674 1.00 34.79 63 LEU B C 1
ATOM 2488 O O . LEU B 1 64 ? 4.858 102.478 2.580 1.00 33.38 63 LEU B O 1
ATOM 2493 N N . LEU B 1 65 ? 5.155 104.114 1.061 1.00 35.34 64 LEU B N 1
ATOM 2494 C CA . LEU B 1 65 ? 3.873 104.779 1.346 1.00 35.07 64 LEU B CA 1
ATOM 2495 C C . LEU B 1 65 ? 2.698 103.888 0.874 1.00 35.10 64 LEU B C 1
ATOM 2496 O O . LEU B 1 65 ? 1.673 103.806 1.546 1.00 32.29 64 LEU B O 1
ATOM 2501 N N . LYS B 1 66 ? 2.852 103.225 -0.273 1.00 35.37 65 LYS B N 1
ATOM 2502 C CA . LYS B 1 66 ? 1.820 102.302 -0.739 1.00 37.93 65 LYS B CA 1
ATOM 2503 C C . LYS B 1 66 ? 1.570 101.196 0.255 1.00 37.06 65 LYS B C 1
ATOM 2504 O O . LYS B 1 66 ? 0.462 100.736 0.344 1.00 37.09 65 LYS B O 1
ATOM 2510 N N . ILE B 1 67 ? 2.596 100.748 0.977 1.00 38.29 66 ILE B N 1
ATOM 2511 C CA . ILE B 1 67 ? 2.431 99.663 1.976 1.00 37.51 66 ILE B CA 1
ATOM 2512 C C . ILE B 1 67 ? 1.449 100.129 3.052 1.00 34.51 66 ILE B C 1
ATOM 2513 O O . ILE B 1 67 ? 0.618 99.359 3.540 1.00 33.25 66 ILE B O 1
ATOM 2518 N N . CYS B 1 68 ? 1.540 101.408 3.387 1.00 34.51 67 CYS B N 1
ATOM 2519 C CA . CYS B 1 68 ? 0.684 102.008 4.389 1.00 34.02 67 CYS B CA 1
ATOM 2520 C C . CYS B 1 68 ? -0.743 102.279 3.945 1.00 34.28 67 CYS B C 1
ATOM 2521 O O . CYS B 1 68 ? -1.572 102.580 4.768 1.00 30.40 67 CYS B O 1
ATOM 2524 N N . GLU B 1 69 ? -1.026 102.217 2.646 1.00 34.06 68 GLU B N 1
ATOM 2525 C CA . GLU B 1 69 ? -2.372 102.470 2.171 1.00 34.29 68 GLU B CA 1
ATOM 2526 C C . GLU B 1 69 ? -3.380 101.416 2.653 1.00 36.29 68 GLU B C 1
ATOM 2527 O O . GLU B 1 69 ? -3.036 100.244 2.892 1.00 39.22 68 GLU B O 1
ATOM 2533 N N . GLY B 1 70 ? -4.621 101.867 2.825 1.00 36.15 69 GLY B N 1
ATOM 2534 C CA . GLY B 1 70 ? -5.716 101.024 3.236 1.00 35.28 69 GLY B CA 1
ATOM 2535 C C . GLY B 1 70 ? -5.651 100.574 4.671 1.00 36.82 69 GLY B C 1
ATOM 2536 O O . GLY B 1 70 ? -6.255 99.558 5.029 1.00 41.14 69 GLY B O 1
ATOM 2537 N N . LYS B 1 71 ? -4.906 101.296 5.495 1.00 36.62 70 LYS B N 1
ATOM 2538 C CA . LYS B 1 71 ? -4.768 100.916 6.899 1.00 35.77 70 LYS B CA 1
ATOM 2539 C C . LYS B 1 71 ? -5.157 102.068 7.784 1.00 33.29 70 LYS B C 1
ATOM 2540 O O . LYS B 1 71 ? -4.972 103.210 7.416 1.00 34.76 70 LYS B O 1
ATOM 2546 N N . ASN B 1 72 ? -5.702 101.740 8.952 1.00 33.89 71 ASN B N 1
ATOM 2547 C CA . ASN B 1 72 ? -6.054 102.694 9.985 1.00 32.66 71 ASN B CA 1
ATOM 2548 C C . ASN B 1 72 ? -4.724 103.036 10.650 1.00 32.37 71 ASN B C 1
ATOM 2549 O O . ASN B 1 72 ? -4.415 102.591 11.773 1.00 30.49 71 ASN B O 1
ATOM 2554 N N . ILE B 1 73 ? -3.968 103.878 9.943 1.00 31.41 72 ILE B N 1
ATOM 2555 C CA . ILE B 1 73 ? -2.580 104.186 10.252 1.00 29.70 72 ILE B CA 1
ATOM 2556 C C . ILE B 1 73 ? -2.242 105.649 10.448 1.00 30.43 72 ILE B C 1
ATOM 2557 O O . ILE B 1 73 ? -2.839 106.533 9.831 1.00 32.16 72 ILE B O 1
ATOM 2562 N N . ILE B 1 74 ? -1.261 105.886 11.327 1.00 26.40 73 ILE B N 1
ATOM 2563 C CA . ILE B 1 74 ? -0.675 107.186 11.544 1.00 24.81 73 ILE B CA 1
ATOM 2564 C C . ILE B 1 74 ? 0.676 107.119 10.865 1.00 26.89 73 ILE B C 1
ATOM 2565 O O . ILE B 1 74 ? 1.535 106.305 11.238 1.00 27.46 73 ILE B O 1
ATOM 2570 N N A LEU B 1 75 ? 0.864 107.922 9.822 0.60 28.25 74 LEU B N 1
ATOM 2571 N N B LEU B 1 75 ? 0.865 107.967 9.859 0.40 27.23 74 LEU B N 1
ATOM 2572 C CA A LEU B 1 75 ? 2.141 107.974 9.133 0.60 28.00 74 LEU B CA 1
ATOM 2573 C CA B LEU B 1 75 ? 2.113 108.037 9.125 0.40 26.44 74 LEU B CA 1
ATOM 2574 C C A LEU B 1 75 ? 2.959 109.053 9.812 0.60 27.70 74 LEU B C 1
ATOM 2575 C C B LEU B 1 75 ? 2.964 109.079 9.822 0.40 26.92 74 LEU B C 1
ATOM 2576 O O A LEU B 1 75 ? 2.444 110.138 10.064 0.60 30.3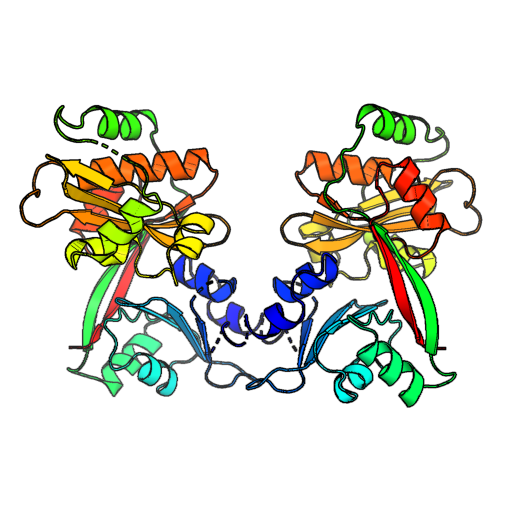7 74 LEU B O 1
ATOM 2577 O O B LEU B 1 75 ? 2.477 110.174 10.093 0.40 29.00 74 LEU B O 1
ATOM 2586 N N . VAL B 1 76 ? 4.215 108.745 10.134 1.00 27.26 75 VAL B N 1
ATOM 2587 C CA . VAL B 1 76 ? 5.118 109.687 10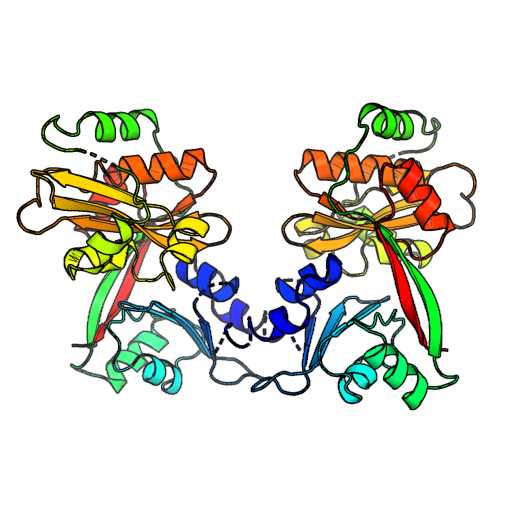.788 1.00 26.58 75 VAL B CA 1
ATOM 2588 C C . VAL B 1 76 ? 6.372 109.883 9.924 1.00 26.88 75 VAL B C 1
ATOM 2589 O O . VAL B 1 76 ? 7.210 108.989 9.847 1.00 27.74 75 VAL B O 1
ATOM 2593 N N . PRO B 1 77 ? 6.487 111.043 9.229 1.00 27.69 76 PRO B N 1
ATOM 2594 C CA . PRO B 1 77 ? 7.679 111.313 8.436 1.00 29.08 76 PRO B CA 1
ATOM 2595 C C . PRO B 1 77 ? 8.891 111.690 9.246 1.00 29.04 76 PRO B C 1
ATOM 2596 O O . PRO B 1 77 ? 8.789 112.429 10.198 1.00 31.31 76 PRO B O 1
ATOM 2600 N N . GLN B 1 78 ? 10.056 111.262 8.801 1.00 30.32 77 GLN B N 1
ATOM 2601 C CA . GLN B 1 78 ? 11.260 111.605 9.471 1.00 30.60 77 GLN B CA 1
ATOM 2602 C C . GLN B 1 78 ? 11.552 113.081 9.300 1.00 31.30 77 GLN B C 1
ATOM 2603 O O . GLN B 1 78 ? 12.065 113.711 10.217 1.00 29.84 77 GLN B O 1
ATOM 2609 N N . ASN B 1 79 ? 11.224 113.630 8.129 1.00 32.25 78 ASN B N 1
ATOM 2610 C CA . ASN B 1 79 ? 11.580 115.004 7.805 1.00 32.72 78 ASN B CA 1
ATOM 2611 C C . ASN B 1 79 ? 10.637 115.655 6.796 1.00 31.73 78 ASN B C 1
ATOM 2612 O O . ASN B 1 79 ? 9.703 115.013 6.300 1.00 30.57 78 ASN B O 1
ATOM 2617 N N . GLN B 1 80 ? 10.865 116.940 6.517 1.00 32.77 79 GLN B N 1
ATOM 2618 C CA . GLN B 1 80 ? 9.986 117.670 5.619 1.00 33.66 79 GLN B CA 1
ATOM 2619 C C . GLN B 1 80 ? 9.911 117.019 4.248 1.00 35.16 79 GLN B C 1
ATOM 2620 O O . GLN B 1 80 ? 8.853 117.026 3.613 1.00 35.23 79 GLN B O 1
ATOM 2626 N N . ALA B 1 81 ? 11.030 116.455 3.795 1.00 37.19 80 ALA B N 1
ATOM 2627 C CA . ALA B 1 81 ? 11.066 115.763 2.499 1.00 35.87 80 ALA B CA 1
ATOM 2628 C C . ALA B 1 81 ? 10.032 114.643 2.451 1.00 36.99 80 ALA B C 1
ATOM 2629 O O . ALA B 1 81 ? 9.337 114.470 1.458 1.00 39.80 80 ALA B O 1
ATOM 2631 N N . TRP B 1 82 ? 9.943 113.848 3.514 1.00 36.19 81 TRP B N 1
ATOM 2632 C CA . TRP B 1 82 ? 8.910 112.805 3.558 1.00 34.19 81 TRP B CA 1
ATOM 2633 C C . TRP B 1 82 ? 7.517 113.427 3.519 1.00 33.60 81 TRP B C 1
ATOM 2634 O O . TRP B 1 82 ? 6.661 112.991 2.738 1.00 34.42 81 TRP B O 1
ATOM 2645 N N . SER B 1 83 ? 7.289 114.431 4.365 1.00 32.61 82 SER B N 1
ATOM 2646 C CA . SER B 1 83 ? 6.028 115.150 4.362 1.00 34.12 82 SER B CA 1
ATOM 2647 C C . SER B 1 83 ? 5.684 115.700 2.967 1.00 36.76 82 SER B C 1
ATOM 2648 O O . SER B 1 83 ? 4.532 115.643 2.551 1.00 38.25 82 SER B O 1
ATOM 2651 N N . ASP B 1 84 ? 6.678 116.228 2.256 1.00 37.20 83 ASP B N 1
ATOM 2652 C CA . ASP B 1 84 ? 6.429 116.793 0.936 1.00 39.00 83 ASP B CA 1
ATOM 2653 C C . ASP B 1 84 ? 5.971 115.727 -0.041 1.00 38.99 83 ASP B C 1
ATOM 2654 O O . ASP B 1 84 ? 5.026 115.948 -0.817 1.00 38.87 83 ASP B O 1
ATOM 2659 N N . LEU B 1 85 ? 6.621 114.564 -0.016 1.00 39.13 84 LEU B N 1
ATOM 2660 C CA . LEU B 1 85 ? 6.230 113.481 -0.923 1.00 39.31 84 LEU B CA 1
ATOM 2661 C C . LEU B 1 85 ? 4.819 112.983 -0.602 1.00 39.44 84 LEU B C 1
ATOM 2662 O O . LEU B 1 85 ? 4.043 112.650 -1.494 1.00 39.19 84 LEU B O 1
ATOM 2667 N N . ILE B 1 86 ? 4.502 112.918 0.688 1.00 39.16 85 ILE B N 1
ATOM 2668 C CA . ILE B 1 86 ? 3.189 112.469 1.156 1.00 37.77 85 ILE B CA 1
ATOM 2669 C C . ILE B 1 86 ? 2.099 113.375 0.619 1.00 39.56 85 ILE B C 1
ATOM 2670 O O . ILE B 1 86 ? 1.072 112.901 0.141 1.00 41.86 85 ILE B O 1
ATOM 2675 N N . GLU B 1 87 ? 2.334 114.677 0.697 1.00 40.37 86 GLU B N 1
ATOM 2676 C CA . GLU B 1 87 ? 1.384 115.685 0.211 1.00 43.11 86 GLU B CA 1
ATOM 2677 C C . GLU B 1 87 ? 1.318 115.691 -1.319 1.00 44.55 86 GLU B C 1
ATOM 2678 O O . GLU B 1 87 ? 0.237 115.664 -1.890 1.00 46.63 86 GLU B O 1
ATOM 2684 N N . GLU B 1 88 ? 2.481 115.689 -1.959 1.00 46.17 87 GLU B N 1
ATOM 2685 C CA . GLU B 1 88 ? 2.622 115.582 -3.412 1.00 45.79 87 GLU B CA 1
ATOM 2686 C C . GLU B 1 88 ? 1.858 114.397 -3.978 1.00 46.45 87 GLU B C 1
ATOM 2687 O O . GLU B 1 88 ? 1.122 114.530 -4.944 1.00 46.79 87 GLU B O 1
ATOM 2690 N N . VAL B 1 89 ? 2.015 113.229 -3.364 1.00 48.17 88 VAL B N 1
ATOM 2691 C CA . VAL B 1 89 ? 1.395 112.008 -3.892 1.00 48.41 88 VAL B CA 1
ATOM 2692 C C . VAL B 1 89 ? -0.082 111.872 -3.548 1.00 49.18 88 VAL B C 1
ATOM 2693 O O . VAL B 1 89 ? -0.885 111.483 -4.403 1.00 50.32 88 VAL B O 1
ATOM 2697 N N . TYR B 1 90 ? -0.461 112.189 -2.320 1.00 48.10 89 TYR B N 1
ATOM 2698 C CA . TYR B 1 90 ? -1.843 111.972 -1.918 1.00 48.20 89 TYR B CA 1
ATOM 2699 C C . TYR B 1 90 ? -2.714 113.211 -1.875 1.00 49.85 89 TYR B C 1
ATOM 2700 O O . TYR B 1 90 ? -3.942 113.083 -1.922 1.00 50.86 89 TYR B O 1
ATOM 2709 N N . GLY B 1 91 ? -2.092 114.386 -1.785 1.00 49.63 90 GLY B N 1
ATOM 2710 C CA . GLY B 1 91 ? -2.817 115.636 -1.727 1.00 49.82 90 GLY B CA 1
ATOM 2711 C C . GLY B 1 91 ? -3.884 115.611 -0.651 1.00 50.45 90 GLY B C 1
ATOM 2712 O O . GLY B 1 91 ? -3.581 115.419 0.517 1.00 50.84 90 GLY B O 1
ATOM 2713 N N . ASP B 1 92 ? -5.141 115.754 -1.078 1.00 50.45 91 ASP B N 1
ATOM 2714 C CA . ASP B 1 92 ? -6.296 115.797 -0.191 1.00 49.26 91 ASP B CA 1
ATOM 2715 C C . ASP B 1 92 ? -6.587 114.430 0.391 1.00 48.48 91 ASP B C 1
ATOM 2716 O O . ASP B 1 92 ? -7.368 114.318 1.332 1.00 48.97 91 ASP B O 1
ATOM 2719 N N . GLY B 1 93 ? -5.967 113.385 -0.148 1.00 47.51 92 GLY B N 1
ATOM 2720 C CA . GLY B 1 93 ? -6.166 112.048 0.388 1.00 48.44 92 GLY B CA 1
ATOM 2721 C C . GLY B 1 93 ? -5.487 111.773 1.722 1.00 48.02 92 GLY B C 1
ATOM 2722 O O . GLY B 1 93 ? -5.474 110.630 2.190 1.00 47.72 92 GLY B O 1
ATOM 2723 N N . VAL B 1 94 ? -4.919 112.810 2.329 1.00 47.78 93 VAL B N 1
ATOM 2724 C CA . VAL B 1 94 ? -4.212 112.679 3.592 1.00 48.11 93 VAL B CA 1
ATOM 2725 C C . VAL B 1 94 ? -4.544 113.884 4.460 1.00 47.69 93 VAL B C 1
ATOM 2726 O O . VAL B 1 94 ? -4.861 114.952 3.948 1.00 47.83 93 VAL B O 1
ATOM 2730 N N . ARG B 1 95 ? -4.508 113.682 5.770 1.00 46.35 94 ARG B N 1
ATOM 2731 C CA . ARG B 1 95 ? -4.831 114.693 6.753 1.00 45.51 94 ARG B CA 1
ATOM 2732 C C . ARG B 1 95 ? -3.621 114.934 7.667 1.00 43.71 94 ARG B C 1
ATOM 2733 O O . ARG B 1 95 ? -3.193 114.030 8.381 1.00 43.80 94 ARG B O 1
ATOM 2741 N N . PHE B 1 96 ? -3.069 116.142 7.613 1.00 40.60 95 PHE B N 1
ATOM 2742 C CA . PHE B 1 96 ? -1.953 116.541 8.440 1.00 39.19 95 PHE B CA 1
ATOM 2743 C C . PHE B 1 96 ? -2.449 116.835 9.831 1.00 35.89 95 PHE B C 1
ATOM 2744 O O . PHE B 1 96 ? -3.532 117.346 9.990 1.00 36.61 95 PHE B O 1
ATOM 2752 N N . PHE B 1 97 ? -1.659 116.492 10.835 1.00 33.75 96 PHE B N 1
ATOM 2753 C CA . PHE B 1 97 ? -1.975 116.870 12.208 1.00 32.03 96 PHE B CA 1
ATOM 2754 C C . PHE B 1 97 ? -0.687 116.791 12.995 1.00 32.90 96 PHE B C 1
ATOM 2755 O O . PHE B 1 97 ? 0.333 116.368 12.468 1.00 33.02 96 PHE B O 1
ATOM 2763 N N . THR B 1 98 ? -0.745 117.210 14.257 1.00 31.19 97 THR B N 1
ATOM 2764 C CA . THR B 1 98 ? 0.414 117.319 15.094 1.00 31.81 97 THR B CA 1
ATOM 2765 C C . THR B 1 98 ? 0.281 116.422 16.330 1.00 31.59 97 THR B C 1
ATOM 2766 O O . THR B 1 98 ? -0.770 116.413 16.970 1.00 28.69 97 THR B O 1
ATOM 2770 N N . ARG B 1 99 ? 1.35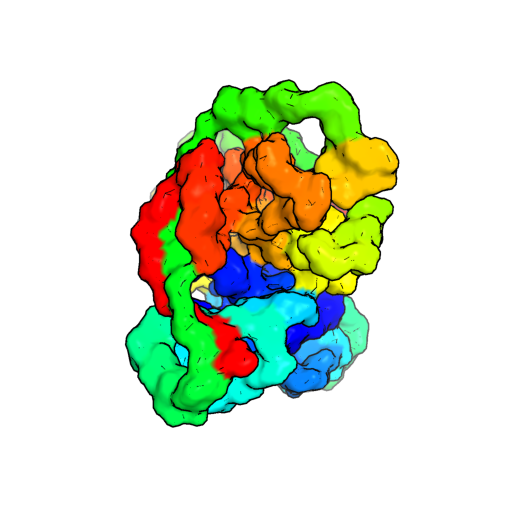4 115.679 16.629 1.00 28.21 98 ARG B N 1
ATOM 2771 C CA . ARG B 1 99 ? 1.455 114.859 17.819 1.00 28.52 98 ARG B CA 1
ATOM 2772 C C . ARG B 1 99 ? 2.556 115.435 18.688 1.00 27.37 98 ARG B C 1
ATOM 2773 O O . ARG B 1 99 ? 3.290 116.309 18.251 1.00 29.33 98 ARG B O 1
ATOM 2781 N N . TYR B 1 100 ? 2.665 114.949 19.926 1.00 25.94 99 TYR B N 1
ATOM 2782 C CA . TYR B 1 100 ? 3.613 115.479 20.894 1.00 27.73 99 TYR B CA 1
ATOM 2783 C C . TYR B 1 100 ? 4.431 114.373 21.556 1.00 25.34 99 TYR B C 1
ATOM 2784 O O . TYR B 1 100 ? 3.897 113.542 22.272 1.00 27.65 99 TYR B O 1
ATOM 2793 N N . ALA B 1 101 ? 5.733 114.375 21.270 1.00 23.58 100 ALA B N 1
ATOM 2794 C CA . ALA B 1 101 ? 6.685 113.463 21.802 1.00 22.34 100 ALA B CA 1
ATOM 2795 C C . ALA B 1 101 ? 7.044 113.986 23.172 1.00 22.11 100 ALA B C 1
ATOM 2796 O O . ALA B 1 101 ? 7.090 115.210 23.376 1.00 23.33 100 ALA B O 1
ATOM 2798 N N . THR B 1 102 ? 7.294 113.069 24.080 1.00 25.47 101 THR B N 1
ATOM 2799 C CA . THR B 1 102 ? 7.706 113.404 25.440 1.00 25.54 101 THR B CA 1
ATOM 2800 C C . THR B 1 102 ? 9.137 112.909 25.637 1.00 26.70 101 THR B C 1
ATOM 2801 O O . THR B 1 102 ? 9.614 112.015 24.916 1.00 27.09 101 THR B O 1
ATOM 2805 N N . LYS B 1 103 ? 9.839 113.532 26.577 1.00 28.73 102 LYS B N 1
ATOM 2806 C CA . LYS B 1 103 ? 11.197 113.147 26.893 1.00 29.93 102 LYS B CA 1
ATOM 2807 C C . LYS B 1 103 ? 11.230 111.752 27.508 1.00 30.26 102 LYS B C 1
ATOM 2808 O O . LYS B 1 103 ? 10.317 111.366 28.257 1.00 32.59 102 LYS B O 1
ATOM 2814 N N . LYS B 1 104 ? 12.290 111.009 27.199 1.00 27.34 103 LYS B N 1
ATOM 2815 C CA . LYS B 1 104 ? 12.430 109.632 27.624 1.00 28.65 103 LYS B CA 1
ATOM 2816 C C . LYS B 1 104 ? 13.246 109.455 28.884 1.00 30.45 103 LYS B C 1
ATOM 2817 O O . LYS B 1 104 ? 13.578 108.322 29.261 1.00 31.61 103 LYS B O 1
ATOM 2823 N N . ASP B 1 105 ? 13.517 110.567 29.554 1.00 34.45 104 ASP B N 1
ATOM 2824 C CA . ASP B 1 105 ? 14.285 110.575 30.789 1.00 35.63 104 ASP B CA 1
ATOM 2825 C C . ASP B 1 105 ? 13.397 111.044 31.929 1.00 37.06 104 ASP B C 1
ATOM 2826 O O . ASP B 1 105 ? 13.824 111.813 32.761 1.00 40.42 104 ASP B O 1
ATOM 2831 N N . THR B 1 106 ? 12.161 110.578 31.968 1.00 35.05 105 THR B N 1
ATOM 2832 C CA . THR B 1 106 ? 11.187 111.046 32.941 1.00 32.26 105 THR B CA 1
ATOM 2833 C C . THR B 1 106 ? 11.537 110.747 34.411 1.00 32.93 105 THR B C 1
ATOM 2834 O O . THR B 1 106 ? 11.995 109.665 34.736 1.00 35.73 105 THR B O 1
ATOM 2838 N N . GLU B 1 107 ? 11.352 111.738 35.279 1.00 32.50 106 GLU B N 1
ATOM 2839 C CA . GLU B 1 107 ? 11.489 111.536 36.718 1.00 33.95 106 GLU B CA 1
ATOM 2840 C C . GLU B 1 107 ? 10.041 111.459 37.200 1.00 33.65 106 GLU B C 1
ATOM 2841 O O . GLU B 1 107 ? 9.281 112.401 37.004 1.00 38.22 106 GLU B O 1
ATOM 2843 N N . PHE B 1 108 ? 9.637 110.338 37.789 1.00 33.48 107 PHE B N 1
ATOM 2844 C CA . PHE B 1 108 ? 8.271 110.179 38.262 1.00 31.97 107 PHE B CA 1
ATOM 2845 C C . PHE B 1 108 ? 8.129 110.447 39.763 1.00 32.12 107 PHE B C 1
ATOM 2846 O O . PHE B 1 108 ? 8.980 110.052 40.557 1.00 31.63 107 PHE B O 1
ATOM 2854 N N . ASP B 1 109 ? 7.044 111.111 40.139 1.00 32.55 108 ASP B N 1
ATOM 2855 C CA . ASP B 1 109 ? 6.736 111.344 41.563 1.00 33.13 108 ASP B CA 1
ATOM 2856 C C . ASP B 1 109 ? 5.830 110.174 42.020 1.00 33.24 108 ASP B C 1
ATOM 2857 O O . ASP B 1 109 ? 4.609 110.179 41.810 1.00 31.87 108 ASP B O 1
ATOM 2862 N N . LEU B 1 110 ? 6.463 109.179 42.625 1.00 33.33 109 LEU B N 1
ATOM 2863 C CA . LEU B 1 110 ? 5.789 107.977 43.100 1.00 34.67 109 LEU B CA 1
ATOM 2864 C C . LEU B 1 110 ? 4.668 108.246 44.095 1.00 34.40 109 LEU B C 1
ATOM 2865 O O . LEU B 1 110 ? 3.653 107.569 44.073 1.00 34.15 109 LEU B O 1
ATOM 2870 N N . GLY B 1 111 ? 4.860 109.215 44.986 1.00 32.54 110 GLY B N 1
ATOM 2871 C CA . GLY B 1 111 ? 3.850 109.540 45.966 1.00 31.23 110 GLY B CA 1
ATOM 2872 C C . GLY B 1 111 ? 2.620 110.080 45.276 1.00 33.78 110 GLY B C 1
ATOM 2873 O O . GLY B 1 111 ? 1.493 109.724 45.631 1.00 34.03 110 GLY B O 1
ATOM 2874 N N . HIS B 1 112 ? 2.855 110.929 44.275 1.00 32.65 111 HIS B N 1
ATOM 2875 C CA . HIS B 1 112 ? 1.799 111.517 43.475 1.00 32.76 111 HIS B CA 1
ATOM 2876 C C . HIS B 1 112 ? 1.039 110.432 42.696 1.00 32.08 111 HIS B C 1
ATOM 2877 O O . HIS B 1 112 ? -0.206 110.371 42.732 1.00 33.85 111 HIS B O 1
ATOM 2884 N N . LEU B 1 113 ? 1.780 109.559 42.020 1.00 30.64 112 LEU B N 1
ATOM 2885 C CA . LEU B 1 113 ? 1.169 108.475 41.256 1.00 28.24 112 LEU B CA 1
ATOM 2886 C C . LEU B 1 113 ? 0.410 107.507 42.164 1.00 28.66 112 LEU B C 1
ATOM 2887 O O . LEU B 1 113 ? -0.685 107.077 41.837 1.00 27.81 112 LEU B O 1
ATOM 2892 N N . GLN B 1 114 ? 0.966 107.196 43.330 1.00 27.82 113 GLN B N 1
ATOM 2893 C CA . GLN B 1 114 ? 0.288 106.264 44.218 1.00 28.91 113 GLN B CA 1
ATOM 2894 C C . GLN B 1 114 ? -0.967 106.938 44.775 1.00 28.64 113 GLN B C 1
ATOM 2895 O O . GLN B 1 114 ? -1.992 106.287 44.944 1.00 30.19 113 GLN B O 1
ATOM 2901 N N . LYS B 1 115 ? -0.884 108.244 44.999 1.00 29.60 114 LYS B N 1
ATOM 2902 C CA . LYS B 1 115 ? -2.020 109.038 45.456 1.00 31.70 114 LYS B CA 1
ATOM 2903 C C . LYS B 1 115 ? -3.171 108.948 44.462 1.00 29.83 114 LYS B C 1
ATOM 2904 O O . LYS B 1 115 ? -4.325 108.747 44.850 1.00 29.29 114 LYS B O 1
ATOM 2910 N N . LEU B 1 116 ? -2.841 109.095 43.170 1.00 28.22 115 LEU B N 1
ATOM 2911 C CA . LEU B 1 116 ? -3.840 109.028 42.118 1.00 26.07 115 LEU B CA 1
ATOM 2912 C C . LEU B 1 116 ? -4.540 107.674 42.121 1.00 22.97 115 LEU B C 1
ATOM 2913 O O . LEU B 1 116 ? -5.770 107.572 42.019 1.00 25.60 115 LEU B O 1
ATOM 2918 N N . VAL B 1 117 ? -3.748 106.631 42.287 1.00 24.96 116 VAL B N 1
ATOM 2919 C CA . VAL B 1 117 ? -4.280 105.294 42.372 1.00 25.87 116 VAL B CA 1
ATOM 2920 C C . VAL B 1 117 ? -5.166 105.162 43.600 1.00 26.04 116 VAL B C 1
ATOM 2921 O O . VAL B 1 117 ? -6.284 104.661 43.510 1.00 25.25 116 VAL B O 1
ATOM 2925 N N . ASP B 1 118 ? -4.632 105.578 44.749 1.00 26.94 117 ASP B N 1
ATOM 2926 C CA . ASP B 1 118 ? -5.348 105.500 46.021 1.00 25.75 117 ASP B CA 1
ATOM 2927 C C . ASP B 1 118 ? -6.644 106.302 46.108 1.00 29.79 117 ASP B C 1
ATOM 2928 O O . ASP B 1 118 ? -7.564 105.923 46.854 1.00 27.52 117 ASP B O 1
ATOM 2933 N N . ASP B 1 119 ? -6.733 107.394 45.366 1.00 32.39 118 ASP B N 1
ATOM 2934 C CA . ASP B 1 119 ? -7.944 108.230 45.390 1.00 36.06 118 ASP B CA 1
ATOM 2935 C C . ASP B 1 119 ? -9.161 107.640 44.654 1.00 37.03 118 ASP B C 1
ATOM 2936 O O . ASP B 1 119 ? -10.268 108.106 44.816 1.00 37.28 118 ASP B O 1
ATOM 2941 N N . LEU B 1 120 ? -8.947 106.621 43.851 1.00 38.59 119 LEU B N 1
ATOM 2942 C CA . LEU B 1 120 ? -10.023 105.985 43.114 1.00 39.01 119 LEU B CA 1
ATOM 2943 C C . LEU B 1 120 ? -11.218 105.642 44.031 1.00 40.57 119 LEU B C 1
ATOM 2944 O O . LEU B 1 120 ? -11.042 104.988 45.064 1.00 42.23 119 LEU B O 1
ATOM 2949 N N . PRO B 1 121 ? -12.443 106.093 43.684 1.00 42.99 120 PRO B N 1
ATOM 2950 C CA . PRO B 1 121 ? -13.644 105.800 44.497 1.00 44.10 120 PRO B CA 1
ATOM 2951 C C . PRO B 1 121 ? -13.884 104.326 44.789 1.00 46.36 120 PRO B C 1
ATOM 2952 O O . PRO B 1 121 ? -13.437 103.444 44.029 1.00 45.68 120 PRO B O 1
ATOM 2956 N N . GLU B 1 122 ? -14.615 104.087 45.880 1.00 47.98 121 GLU B N 1
ATOM 2957 C CA . GLU B 1 122 ? -14.816 102.740 46.445 1.00 49.46 121 GLU B CA 1
ATOM 2958 C C . GLU B 1 122 ? -15.317 101.644 45.496 1.00 48.53 121 GLU B C 1
ATOM 2959 O O . GLU B 1 122 ? -14.827 100.504 45.550 1.00 50.28 121 GLU B O 1
ATOM 2961 N N . SER B 1 123 ? -16.271 101.964 44.630 1.00 44.65 122 SER B N 1
ATOM 2962 C CA . SER B 1 123 ? -16.832 100.924 43.742 1.00 42.12 122 SER B CA 1
ATOM 2963 C C . SER B 1 123 ? -15.991 100.599 42.480 1.00 38.10 122 SER B C 1
ATOM 2964 O O . SER B 1 123 ? -16.383 99.741 41.691 1.00 34.19 122 SER B O 1
ATOM 2967 N N . PHE B 1 124 ? -14.846 101.267 42.315 1.00 35.59 123 PHE B N 1
ATOM 2968 C CA . PHE B 1 124 ? -13.986 101.069 41.148 1.00 32.05 123 PHE B CA 1
ATOM 2969 C C . PHE B 1 124 ? -12.797 100.220 41.503 1.00 32.31 123 PHE B C 1
ATOM 2970 O O . PHE B 1 124 ? -12.012 100.602 42.357 1.00 35.18 123 PHE B O 1
ATOM 2978 N N . ASP B 1 125 ? -12.649 99.094 40.808 1.00 32.06 124 ASP B N 1
ATOM 2979 C CA . ASP B 1 125 ? -11.621 98.087 41.101 1.00 32.06 124 ASP B CA 1
ATOM 2980 C C . ASP B 1 125 ? -10.531 98.060 40.044 1.00 29.85 124 ASP B C 1
ATOM 2981 O O . ASP B 1 125 ? -10.796 97.783 38.899 1.00 29.47 124 ASP B O 1
ATOM 2994 N N . LYS B 1 127 ? -7.247 96.434 38.386 1.00 27.72 126 LYS B N 1
ATOM 2995 C CA . LYS B 1 127 ? -6.661 95.107 38.186 1.00 29.10 126 LYS B CA 1
ATOM 2996 C C . LYS B 1 127 ? -5.668 95.049 37.053 1.00 27.71 126 LYS B C 1
ATOM 2997 O O . LYS B 1 127 ? -5.828 95.765 36.089 1.00 26.43 126 LYS B O 1
ATOM 3003 N N . LEU B 1 128 ? -4.661 94.179 37.181 1.00 28.80 127 LEU B N 1
ATOM 3004 C CA . LEU B 1 128 ? -3.735 93.912 36.092 1.00 28.11 127 LEU B CA 1
ATOM 3005 C C . LEU B 1 128 ? -4.456 93.050 35.102 1.00 27.16 127 LEU B C 1
ATOM 3006 O O . LEU B 1 128 ? -5.218 92.170 35.465 1.00 26.67 127 LEU B O 1
ATOM 3011 N N . ILE B 1 129 ? -4.183 93.299 33.836 1.00 25.24 128 ILE B N 1
ATOM 3012 C CA . ILE B 1 129 ? -4.777 92.549 32.763 1.00 24.99 128 ILE B CA 1
ATOM 3013 C C . ILE B 1 129 ? -4.157 91.162 32.804 1.00 24.02 128 ILE B C 1
ATOM 3014 O O . ILE B 1 129 ? -2.930 91.012 32.708 1.00 28.01 128 ILE B O 1
ATOM 3019 N N . ASP B 1 130 ? -5.012 90.156 32.985 1.00 23.31 129 ASP B N 1
ATOM 3020 C CA . ASP B 1 130 ? -4.596 88.774 33.006 1.00 26.67 129 ASP B CA 1
ATOM 3021 C C . ASP B 1 130 ? -5.203 88.076 31.787 1.00 27.81 129 ASP B C 1
ATOM 3022 O O . ASP B 1 130 ? -5.803 88.739 30.933 1.00 27.05 129 ASP B O 1
ATOM 3027 N N . ARG B 1 131 ? -5.048 86.753 31.720 1.00 26.32 130 ARG B N 1
ATOM 3028 C CA . ARG B 1 131 ? -5.560 85.985 30.593 1.00 29.84 130 ARG B CA 1
ATOM 3029 C C . ARG B 1 131 ? -7.015 86.315 30.229 1.00 29.35 130 ARG B C 1
ATOM 3030 O O . ARG B 1 131 ? -7.333 86.511 29.070 1.00 29.69 130 ARG B O 1
ATOM 3038 N N . ASN B 1 132 ? -7.895 86.337 31.218 1.00 29.88 131 ASN B N 1
ATOM 3039 C CA . ASN B 1 132 ? -9.305 86.599 30.965 1.00 29.77 131 ASN B CA 1
ATOM 3040 C C . ASN B 1 132 ? -9.613 88.034 30.571 1.00 28.61 131 ASN B C 1
ATOM 3041 O O . ASN B 1 132 ? -10.359 88.286 29.605 1.00 28.66 131 ASN B O 1
ATOM 3046 N N . LEU B 1 133 ? -9.024 88.975 31.299 1.00 24.86 132 LEU B N 1
ATOM 3047 C CA . LEU B 1 133 ? -9.211 90.386 30.989 1.00 23.36 132 LEU B CA 1
ATOM 3048 C C . LEU B 1 133 ? -8.604 90.737 29.637 1.00 22.80 132 LEU B C 1
ATOM 3049 O O . LEU B 1 133 ? -9.084 91.658 28.986 1.00 28.14 132 LEU B O 1
ATOM 3054 N N . TYR B 1 134 ? -7.548 90.047 29.201 1.00 22.53 133 TYR B N 1
ATOM 3055 C CA . TYR B 1 134 ? -7.064 90.273 27.825 1.00 23.55 133 TYR B CA 1
ATOM 3056 C C . TYR B 1 134 ? -8.232 90.114 26.844 1.00 23.21 133 TYR B C 1
ATOM 3057 O O . TYR B 1 134 ? -8.521 91.012 26.047 1.00 24.58 133 TYR B O 1
ATOM 3066 N N . GLU B 1 135 ? -8.932 88.983 26.936 1.00 25.86 134 GLU B N 1
ATOM 3067 C CA . GLU B 1 135 ? -10.035 88.697 26.010 1.00 25.62 134 GLU B CA 1
ATOM 3068 C C . GLU B 1 135 ? -11.140 89.714 26.199 1.00 27.20 134 GLU B C 1
ATOM 3069 O O . GLU B 1 135 ? -11.763 90.127 25.239 1.00 25.78 134 GLU B O 1
ATOM 3075 N N . THR B 1 136 ? -11.388 90.133 27.440 1.00 22.52 135 THR B N 1
ATOM 3076 C CA . THR B 1 136 ? -12.390 91.150 27.689 1.00 23.93 135 THR B CA 1
ATOM 3077 C C . THR B 1 136 ? -12.099 92.455 26.978 1.00 21.34 135 THR B C 1
ATOM 3078 O O . THR B 1 136 ? -13.020 93.069 26.447 1.00 26.58 135 THR B O 1
ATOM 3082 N N . CYS B 1 137 ? -10.828 92.857 26.935 1.00 22.03 136 CYS B N 1
ATOM 3083 C CA . CYS B 1 137 ? -10.441 94.105 26.299 1.00 22.06 136 CYS B CA 1
ATOM 3084 C C . CYS B 1 137 ? -10.658 94.002 24.810 1.00 23.76 136 CYS B C 1
ATOM 3085 O O . CYS B 1 137 ? -10.808 95.024 24.184 1.00 24.78 136 CYS B O 1
ATOM 3088 N N . LEU B 1 138 ? -10.728 92.784 24.280 1.00 28.59 137 LEU B N 1
ATOM 3089 C CA . LEU B 1 138 ? -10.976 92.594 22.827 1.00 30.31 137 LEU B CA 1
ATOM 3090 C C . LEU B 1 138 ? -12.462 92.628 22.451 1.00 30.53 137 LEU B C 1
ATOM 3091 O O . LEU B 1 138 ? -12.798 92.804 21.289 1.00 32.76 137 LEU B O 1
ATOM 3096 N N . VAL B 1 139 ? -13.350 92.482 23.430 1.00 34.98 138 VAL B N 1
ATOM 3097 C CA . VAL B 1 139 ? -14.797 92.453 23.160 1.00 36.15 138 VAL B CA 1
ATOM 3098 C C . VAL B 1 139 ? -15.352 93.753 22.549 1.00 37.24 138 VAL B C 1
ATOM 3099 O O . VAL B 1 139 ? -15.999 93.714 21.500 1.00 36.58 138 VAL B O 1
ATOM 3103 N N . GLU B 1 140 ? -15.109 94.887 23.206 1.00 38.49 139 GLU B N 1
ATOM 3104 C CA . GLU B 1 140 ? -15.596 96.157 22.721 1.00 38.12 139 GLU B CA 1
ATOM 3105 C C . GLU B 1 140 ? -14.486 96.887 21.977 1.00 36.59 139 GLU B C 1
ATOM 3106 O O . GLU B 1 140 ? -13.318 96.725 22.270 1.00 34.34 139 GLU B O 1
ATOM 3112 N N . GLU B 1 141 ? -14.875 97.691 20.999 1.00 35.38 140 GLU B N 1
ATOM 3113 C CA . GLU B 1 141 ? -13.919 98.408 20.176 1.00 35.39 140 GLU B CA 1
ATOM 3114 C C . GLU B 1 141 ? -13.122 99.452 20.944 1.00 33.48 140 GLU B C 1
ATOM 3115 O O . GLU B 1 141 ? -11.967 99.686 20.627 1.00 34.09 140 GLU B O 1
ATOM 3121 N N . TRP B 1 142 ? -13.737 100.072 21.949 1.00 30.71 141 TRP B N 1
ATOM 3122 C CA . TRP B 1 142 ? -13.103 101.169 22.669 1.00 28.66 141 TRP B CA 1
ATOM 3123 C C . TRP B 1 142 ? -11.828 100.741 23.399 1.00 24.63 141 TRP B C 1
ATOM 3124 O O . TRP B 1 142 ? -10.877 101.518 23.525 1.00 24.15 141 TRP B O 1
ATOM 3135 N N . SER B 1 143 ? -11.807 99.493 23.839 1.00 23.89 142 SER B N 1
ATOM 3136 C CA . SER B 1 143 ? -10.692 98.944 24.624 1.00 25.72 142 SER B CA 1
ATOM 3137 C C . SER B 1 143 ? -9.699 98.075 23.841 1.00 27.85 142 SER B C 1
ATOM 3138 O O . SER B 1 143 ? -8.673 97.648 24.394 1.00 27.06 142 SER B O 1
ATOM 3141 N N . ARG B 1 144 ? -9.967 97.817 22.555 1.00 26.82 143 ARG B N 1
ATOM 3142 C CA . ARG B 1 144 ? -9.119 96.886 21.805 1.00 26.38 143 ARG B CA 1
ATOM 3143 C C . ARG B 1 144 ? -7.653 97.201 21.673 1.00 24.09 143 ARG B C 1
ATOM 3144 O O . ARG B 1 144 ? -6.863 96.289 21.645 1.00 26.81 143 ARG B O 1
ATOM 3152 N N . ASP B 1 145 ? -7.277 98.467 21.578 1.00 24.70 144 ASP B N 1
ATOM 3153 C CA . ASP B 1 145 ? -5.870 98.816 21.406 1.00 23.62 144 ASP B CA 1
ATOM 3154 C C . ASP B 1 145 ? -5.056 98.593 22.657 1.00 21.47 144 ASP B C 1
ATOM 3155 O O . ASP B 1 145 ? -3.848 98.609 22.589 1.00 23.45 144 ASP B O 1
ATOM 3160 N N . LEU B 1 146 ? -5.711 98.395 23.793 1.00 23.35 145 LEU B N 1
ATOM 3161 C CA . LEU B 1 146 ? -4.993 98.079 25.005 1.00 21.72 145 LEU B CA 1
ATOM 3162 C C . LEU B 1 146 ? -4.200 96.749 24.912 1.00 22.83 145 LEU B C 1
ATOM 3163 O O . LEU B 1 146 ? -3.163 96.575 25.578 1.00 24.22 145 LEU B O 1
ATOM 3168 N N . VAL B 1 147 ? -4.726 95.802 24.129 1.00 24.10 146 VAL B N 1
ATOM 3169 C CA . VAL B 1 147 ? -4.108 94.482 23.947 1.00 21.45 146 VAL B CA 1
ATOM 3170 C C . VAL B 1 147 ? -4.065 93.955 22.510 1.00 23.63 146 VAL B C 1
ATOM 3171 O O . VAL B 1 147 ? -3.348 92.990 22.253 1.00 20.95 146 VAL B O 1
ATOM 3175 N N . GLY B 1 148 ? -4.781 94.614 21.604 1.00 25.28 147 GLY B N 1
ATOM 3176 C CA . GLY B 1 148 ? -4.985 94.117 20.250 1.00 26.75 147 GLY B CA 1
ATOM 3177 C C . GLY B 1 148 ? -3.834 94.084 19.300 1.00 28.68 147 GLY B C 1
ATOM 3178 O O . GLY B 1 148 ? -3.976 93.548 18.195 1.00 26.84 147 GLY B O 1
ATOM 3179 N N . ASN B 1 149 ? -2.705 94.683 19.667 1.00 28.60 148 ASN B N 1
ATOM 3180 C CA . ASN B 1 149 ? -1.519 94.630 18.799 1.00 27.68 148 ASN B CA 1
ATOM 3181 C C . ASN B 1 149 ? -0.663 93.389 19.030 1.00 28.79 148 ASN B C 1
ATOM 3182 O O . ASN B 1 149 ? 0.301 93.153 18.294 1.00 30.79 148 ASN B O 1
ATOM 3187 N N . TYR B 1 150 ? -1.011 92.609 20.055 1.00 25.24 149 TYR B N 1
ATOM 3188 C CA . TYR B 1 150 ? -0.306 91.394 20.378 1.00 25.40 149 TYR B CA 1
ATOM 3189 C C . TYR B 1 150 ? -0.958 90.261 19.572 1.00 28.95 149 TYR B C 1
ATOM 3190 O O . TYR B 1 150 ? -2.159 90.293 19.302 1.00 29.82 149 TYR B O 1
ATOM 3199 N N . ILE B 1 151 ? -0.141 89.299 19.149 1.00 33.07 150 ILE B N 1
ATOM 3200 C CA . ILE B 1 151 ? -0.592 88.229 18.242 1.00 34.84 150 ILE B CA 1
ATOM 3201 C C . ILE B 1 151 ? -1.673 87.436 18.900 1.00 34.09 150 ILE B C 1
ATOM 3202 O O . ILE B 1 151 ? -2.674 87.111 18.270 1.00 35.59 150 ILE B O 1
ATOM 3207 N N . ASP B 1 152 ? -1.482 87.139 20.177 1.00 31.63 151 ASP B N 1
ATOM 3208 C CA . ASP B 1 152 ? -2.469 86.399 20.926 1.00 32.78 151 ASP B CA 1
ATOM 3209 C C . ASP B 1 152 ? -2.245 86.690 22.398 1.00 30.49 151 ASP B C 1
ATOM 3210 O O . ASP B 1 152 ? -1.319 87.436 22.755 1.00 29.36 151 ASP B O 1
ATOM 3215 N N . VAL B 1 153 ? -3.079 86.084 23.236 1.00 30.48 152 VAL B N 1
ATOM 3216 C CA . VAL B 1 153 ? -3.003 86.311 24.679 1.00 29.30 152 VAL B CA 1
ATOM 3217 C C . VAL B 1 153 ? -1.646 85.947 25.277 1.00 30.11 152 VAL B C 1
ATOM 3218 O O . VAL B 1 153 ? -1.189 86.577 26.234 1.00 26.39 152 VAL B O 1
ATOM 3222 N N . GLU B 1 154 ? -1.005 84.924 24.711 1.00 29.42 153 GLU B N 1
ATOM 3223 C CA . GLU B 1 154 ? 0.255 84.429 25.239 1.00 28.78 153 GLU B CA 1
ATOM 3224 C C . GLU B 1 154 ? 1.371 85.456 24.999 1.00 28.01 153 GLU B C 1
ATOM 3225 O O . GLU B 1 154 ? 2.232 85.695 25.857 1.00 25.47 153 GLU B O 1
ATOM 3231 N N . GLN B 1 155 ? 1.362 86.069 23.814 1.00 27.17 154 GLN B N 1
ATOM 3232 C CA . GLN B 1 155 ? 2.339 87.113 23.529 1.00 27.31 154 GLN B CA 1
ATOM 3233 C C . GLN B 1 155 ? 2.061 88.342 24.417 1.00 25.10 154 GLN B C 1
ATOM 3234 O O . GLN B 1 155 ? 2.995 88.994 24.886 1.00 28.06 154 GLN B O 1
ATOM 3240 N N . PHE B 1 156 ? 0.788 88.638 24.681 1.00 26.32 155 PHE B N 1
ATOM 3241 C CA . PHE B 1 156 ? 0.491 89.759 25.577 1.00 27.08 155 PHE B CA 1
ATOM 3242 C C . PHE B 1 156 ? 0.974 89.482 26.997 1.00 26.65 155 PHE B C 1
ATOM 3243 O O . PHE B 1 156 ? 1.597 90.343 27.637 1.00 24.91 155 PHE B O 1
ATOM 3251 N N . LEU B 1 157 ? 0.657 88.301 27.509 1.00 28.19 156 LEU B N 1
ATOM 3252 C CA . LEU B 1 157 ? 1.082 87.939 28.872 1.00 28.03 156 LEU B CA 1
ATOM 3253 C C . LEU B 1 157 ? 2.611 87.892 28.986 1.00 28.04 156 LEU B C 1
ATOM 3254 O O . LEU B 1 157 ? 3.194 88.218 30.010 1.00 26.90 156 LEU B O 1
ATOM 3259 N N . ASP B 1 158 ? 3.259 87.441 27.931 1.00 25.89 157 ASP B N 1
ATOM 3260 C CA . ASP B 1 158 ? 4.692 87.360 27.910 1.00 27.08 157 ASP B CA 1
ATOM 3261 C C . ASP B 1 158 ? 5.362 88.735 27.811 1.00 25.83 157 ASP B C 1
ATOM 3262 O O . ASP B 1 158 ? 6.252 89.071 28.596 1.00 30.43 157 ASP B O 1
ATOM 3267 N N . LEU B 1 159 ? 4.929 89.533 26.844 1.00 23.19 158 LEU B N 1
ATOM 3268 C CA . LEU B 1 159 ? 5.586 90.788 26.548 1.00 21.01 158 LEU B CA 1
ATOM 3269 C C . LEU B 1 159 ? 4.853 92.098 26.915 1.00 21.23 158 LEU B C 1
ATOM 3270 O O . LEU B 1 159 ? 5.499 93.172 26.969 1.00 22.85 158 LEU B O 1
ATOM 3275 N N . GLY B 1 160 ? 3.536 92.027 27.116 1.00 21.78 159 GLY B N 1
ATOM 3276 C CA . GLY B 1 160 ? 2.721 93.199 27.418 1.00 21.77 159 GLY B CA 1
ATOM 3277 C C . GLY B 1 160 ? 2.491 93.407 28.893 1.00 26.00 159 GLY B C 1
ATOM 3278 O O . GLY B 1 160 ? 2.836 92.565 29.687 1.00 25.16 159 GLY B O 1
ATOM 3279 N N . LEU B 1 161 ? 1.912 94.551 29.239 1.00 24.82 160 LEU B N 1
ATOM 3280 C CA . LEU B 1 161 ? 1.573 94.851 30.612 1.00 21.74 160 LEU B CA 1
ATOM 3281 C C . LEU B 1 161 ? 0.461 95.874 30.556 1.00 20.84 160 LEU B C 1
ATOM 3282 O O . LEU B 1 161 ? 0.543 96.862 29.805 1.00 24.55 160 LEU B O 1
ATOM 3287 N N . GLY B 1 162 ? -0.586 95.646 31.331 1.00 20.82 161 GLY B N 1
ATOM 3288 C CA . GLY B 1 162 ? -1.677 96.598 31.436 1.00 21.74 161 GLY B CA 1
ATOM 3289 C C . GLY B 1 162 ? -2.493 96.514 32.705 1.00 20.27 161 GLY B C 1
ATOM 3290 O O . GLY B 1 162 ? -2.356 95.590 33.501 1.00 21.19 161 GLY B O 1
ATOM 3291 N N A CYS B 1 163 ? -3.368 97.489 32.886 0.50 21.83 162 CYS B N 1
ATOM 3292 N N B CYS B 1 163 ? -3.311 97.542 32.895 0.50 22.49 162 CYS B N 1
ATOM 3293 C CA A CYS B 1 163 ? -4.244 97.501 34.043 0.50 21.50 162 CYS B CA 1
ATOM 3294 C CA B CYS B 1 163 ? -4.213 97.660 34.028 0.50 23.30 162 CYS B CA 1
ATOM 3295 C C A CYS B 1 163 ? -5.538 98.232 33.720 0.50 21.94 162 CYS B C 1
ATOM 3296 C C B CYS B 1 163 ? -5.565 98.074 33.514 0.50 23.29 162 CYS B C 1
ATOM 3297 O O A CYS B 1 163 ? -5.534 99.335 33.161 0.50 19.63 162 CYS B O 1
ATOM 3298 O O B CYS B 1 163 ? -5.637 98.767 32.507 0.50 24.19 162 CYS B O 1
ATOM 3303 N N . VAL B 1 164 ? -6.628 97.640 34.193 1.00 23.13 163 VAL B N 1
ATOM 3304 C CA . VAL B 1 164 ? -7.967 98.061 33.888 1.00 21.63 163 VAL B CA 1
ATOM 3305 C C . VAL B 1 164 ? -8.715 98.325 35.173 1.00 20.87 163 VAL B C 1
ATOM 3306 O O . VAL B 1 164 ? -8.325 97.818 36.214 1.00 23.62 163 VAL B O 1
ATOM 3310 N N . ILE B 1 165 ? -9.723 99.183 35.061 1.00 20.75 164 ILE B N 1
ATOM 3311 C CA . ILE B 1 165 ? -10.637 99.495 36.143 1.00 23.13 164 ILE B CA 1
ATOM 3312 C C . ILE B 1 165 ? -11.944 98.821 35.791 1.00 24.00 164 ILE B C 1
ATOM 3313 O O . ILE B 1 165 ? -12.409 98.872 34.632 1.00 23.29 164 ILE B O 1
ATOM 3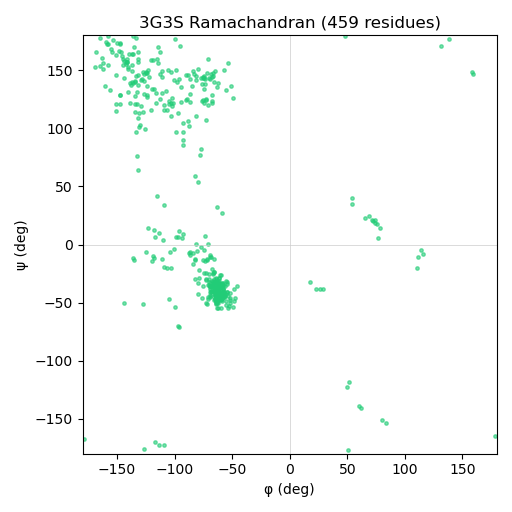318 N N . LEU B 1 166 ? -12.494 98.130 36.773 1.00 24.27 165 LEU B N 1
ATOM 3319 C CA . LEU B 1 166 ? -13.814 97.546 36.643 1.00 27.66 165 LEU B CA 1
ATOM 3320 C C . LEU B 1 166 ? -14.776 98.270 37.542 1.00 28.45 165 LEU B C 1
ATOM 3321 O O . LEU B 1 166 ? -14.412 98.687 38.634 1.00 27.19 165 LEU B O 1
ATOM 3326 N N . HIS B 1 167 ? -15.999 98.399 37.056 1.00 28.26 166 HIS B N 1
ATOM 3327 C CA . HIS B 1 167 ? -17.090 98.994 37.789 1.00 29.12 166 HIS B CA 1
ATOM 3328 C C . HIS B 1 167 ? -18.333 98.139 37.522 1.00 28.92 166 HIS B C 1
ATOM 3329 O O . HIS B 1 167 ? -18.756 97.947 36.379 1.00 27.33 166 HIS B O 1
ATOM 3336 N N . LYS B 1 168 ? -18.909 97.620 38.590 1.00 28.90 167 LYS B N 1
ATOM 3337 C CA . LYS B 1 168 ? -20.095 96.799 38.499 1.00 30.83 167 LYS B CA 1
ATOM 3338 C C . LYS B 1 168 ? -19.890 95.616 37.527 1.00 30.04 167 LYS B C 1
ATOM 3339 O O . LYS B 1 168 ? -20.769 95.274 36.753 1.00 31.36 167 LYS B O 1
ATOM 3345 N N . GLY B 1 169 ? -18.709 95.012 37.578 1.00 29.67 168 GLY B N 1
ATOM 3346 C CA . GLY B 1 169 ? -18.374 93.832 36.781 1.00 30.38 168 GLY B CA 1
ATOM 3347 C C . GLY B 1 169 ? -18.031 94.089 35.326 1.00 29.30 168 GLY B C 1
ATOM 3348 O O . GLY B 1 169 ? -18.001 93.156 34.518 1.00 27.59 168 GLY B O 1
ATOM 3349 N N . GLN B 1 170 ? -17.779 95.347 34.978 1.00 27.59 169 GLN B N 1
ATOM 3350 C CA . GLN B 1 170 ? -17.442 95.677 33.599 1.00 24.53 169 GLN B CA 1
ATOM 3351 C C . GLN B 1 170 ? -16.182 96.511 33.590 1.00 26.18 169 GLN B C 1
ATOM 3352 O O . GLN B 1 170 ? -15.972 97.354 34.462 1.00 26.11 169 GLN B O 1
ATOM 3358 N N . VAL B 1 171 ? -15.338 96.256 32.602 1.00 25.55 170 VAL B N 1
ATOM 3359 C CA . VAL B 1 171 ? -14.134 97.032 32.386 1.00 23.08 170 VAL B CA 1
ATOM 3360 C C . VAL B 1 171 ? -14.561 98.368 31.830 1.00 25.15 170 VAL B C 1
ATOM 3361 O O . VAL B 1 171 ? -15.236 98.433 30.777 1.00 23.62 170 VAL B O 1
ATOM 3365 N N . VAL B 1 172 ? -14.150 99.451 32.463 1.00 23.39 171 VAL B N 1
ATOM 3366 C CA . VAL B 1 172 ? -14.604 100.775 32.007 1.00 21.41 171 VAL B CA 1
ATOM 3367 C C . VAL B 1 172 ? -13.480 101.756 31.682 1.00 19.87 171 VAL B C 1
ATOM 3368 O O . VAL B 1 172 ? -13.749 102.844 31.213 1.00 20.45 171 VAL B O 1
ATOM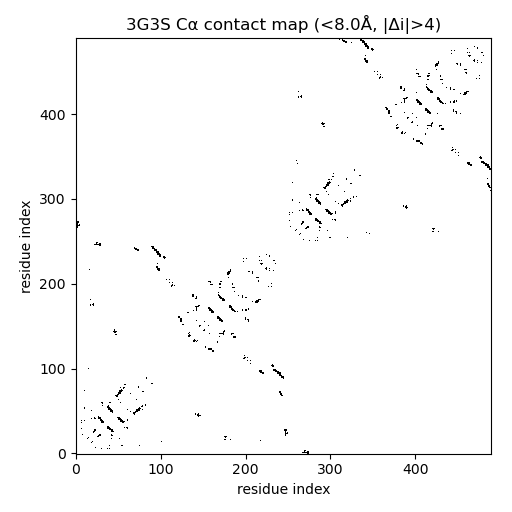 3372 N N . SER B 1 173 ? -12.230 101.384 31.950 1.00 19.29 172 SER B N 1
ATOM 3373 C CA . SER B 1 173 ? -11.083 102.206 31.638 1.00 20.54 172 SER B CA 1
ATOM 3374 C C . SER B 1 173 ? -9.895 101.299 31.733 1.00 22.81 172 SER B C 1
ATOM 3375 O O . SER B 1 173 ? -9.948 100.269 32.445 1.00 19.61 172 SER B O 1
ATOM 3378 N N . GLY B 1 174 ? -8.845 101.666 30.982 1.00 21.33 173 GLY B N 1
ATOM 3379 C CA . GLY B 1 174 ? -7.600 100.909 30.933 1.00 22.92 173 GLY B CA 1
ATOM 3380 C C . GLY B 1 174 ? -6.387 101.695 30.493 1.00 21.89 173 GLY B C 1
ATOM 3381 O O . GLY B 1 174 ? -6.514 102.761 29.897 1.00 18.75 173 GLY B O 1
ATOM 3382 N N . ALA B 1 175 ? -5.215 101.228 30.933 1.00 24.21 174 ALA B N 1
ATOM 3383 C CA . ALA B 1 175 ? -3.897 101.734 30.493 1.00 22.06 174 ALA B CA 1
ATOM 3384 C C . ALA B 1 175 ? -3.078 100.497 30.228 1.00 21.64 174 ALA B C 1
ATOM 3385 O O . ALA B 1 175 ? -2.966 99.644 31.066 1.00 21.39 174 ALA B O 1
ATOM 3387 N N . SER B 1 176 ? -2.466 100.378 29.059 1.00 18.74 175 SER B N 1
ATOM 3388 C CA . SER B 1 176 ? -1.738 99.161 28.759 1.00 19.33 175 SER B CA 1
ATOM 3389 C C . SER B 1 176 ? -0.705 99.393 27.655 1.00 18.54 175 SER B C 1
ATOM 3390 O O . SER B 1 176 ? -0.605 100.475 27.072 1.00 20.84 175 SER B O 1
ATOM 3393 N N . SER B 1 177 ? 0.089 98.374 27.440 1.00 20.83 176 SER B N 1
ATOM 3394 C CA . SER B 1 177 ? 1.096 98.401 26.439 1.00 21.53 176 SER B CA 1
ATOM 3395 C C . SER B 1 177 ? 0.496 98.308 25.040 1.00 21.81 176 SER B C 1
ATOM 3396 O O . SER B 1 177 ? 0.049 97.254 24.602 1.00 22.87 176 SER B O 1
ATOM 3399 N N . TYR B 1 178 ? 0.518 99.423 24.351 1.00 23.19 177 TYR B N 1
ATOM 3400 C CA . TYR B 1 178 ? 0.182 99.451 22.931 1.00 21.53 177 TYR B CA 1
ATOM 3401 C C . TYR B 1 178 ? 1.246 98.673 22.139 1.00 24.57 177 TYR B C 1
ATOM 3402 O O . TYR B 1 178 ? 0.958 98.043 21.100 1.00 23.40 177 TYR B O 1
ATOM 3411 N N . ALA B 1 179 ? 2.483 98.808 22.621 1.00 25.94 178 ALA B N 1
ATOM 3412 C CA . ALA B 1 179 ? 3.653 98.114 22.149 1.00 23.50 178 ALA B CA 1
ATOM 3413 C C . ALA B 1 179 ? 4.617 97.960 23.335 1.00 22.22 178 ALA B C 1
ATOM 3414 O O . ALA B 1 179 ? 4.497 98.634 24.375 1.00 24.22 178 ALA B O 1
ATOM 3416 N N . SER B 1 180 ? 5.550 97.045 23.126 1.00 22.72 179 SER B N 1
ATOM 3417 C CA . SER B 1 180 ? 6.609 96.647 24.027 1.00 24.86 179 SER B CA 1
ATOM 3418 C C . SER B 1 180 ? 7.931 96.620 23.307 1.00 24.35 179 SER B C 1
ATOM 3419 O O . SER B 1 180 ? 7.996 96.234 22.138 1.00 22.67 179 SER B O 1
ATOM 3422 N N . TYR B 1 181 ? 8.989 96.959 24.025 1.00 23.87 180 TYR B N 1
ATOM 3423 C CA . TYR B 1 181 ? 10.346 96.831 23.518 1.00 24.44 180 TYR B CA 1
ATOM 3424 C C . TYR B 1 181 ? 11.148 96.228 24.653 1.00 24.89 180 TYR B C 1
ATOM 3425 O O . TYR B 1 181 ? 10.603 95.989 25.722 1.00 24.88 180 TYR B O 1
ATOM 3434 N N . SER B 1 182 ? 12.433 96.013 24.418 1.00 25.34 181 SER B N 1
ATOM 3435 C CA . SER B 1 182 ? 13.308 95.340 25.364 1.00 26.89 181 SER B CA 1
ATOM 3436 C C . SER B 1 182 ? 13.316 95.950 26.762 1.00 26.85 181 SER B C 1
ATOM 3437 O O . SER B 1 182 ? 13.410 95.224 27.747 1.00 30.08 181 SER B O 1
ATOM 3440 N N . ALA B 1 183 ? 13.174 97.269 26.871 1.00 25.64 182 ALA B N 1
ATOM 3441 C CA . ALA B 1 183 ? 13.286 97.923 28.174 1.00 26.64 182 ALA B CA 1
ATOM 3442 C C . ALA B 1 183 ? 12.073 98.725 28.577 1.00 24.38 182 ALA B C 1
ATOM 3443 O O . ALA B 1 183 ? 12.141 99.520 29.509 1.00 24.25 182 ALA B O 1
ATOM 3445 N N . GLY B 1 184 ? 10.959 98.538 27.889 1.00 21.10 183 GLY B N 1
ATOM 3446 C CA . GLY B 1 184 ? 9.806 99.322 28.194 1.00 22.43 183 GLY B CA 1
ATOM 3447 C C . GLY B 1 184 ? 8.583 99.014 27.391 1.00 22.24 183 GLY B C 1
ATOM 3448 O O . GLY B 1 184 ? 8.509 97.987 26.699 1.00 25.04 183 GLY B O 1
ATOM 3449 N N . ILE B 1 185 ? 7.618 99.923 27.497 1.00 22.86 184 ILE B N 1
ATOM 3450 C CA . ILE B 1 185 ? 6.352 99.801 26.793 1.00 20.10 184 ILE B CA 1
ATOM 3451 C C . ILE B 1 185 ? 5.932 101.168 26.336 1.00 19.82 184 ILE B C 1
ATOM 3452 O O . ILE B 1 185 ? 6.414 102.175 26.861 1.00 18.35 184 ILE B O 1
ATOM 3457 N N . GLU B 1 186 ? 5.116 101.180 25.282 1.00 19.57 185 GLU B N 1
ATOM 3458 C CA . GLU B 1 186 ? 4.510 102.382 24.770 1.00 19.42 185 GLU B CA 1
ATOM 3459 C C . GLU B 1 186 ? 3.070 102.400 25.277 1.00 20.46 185 GLU B C 1
ATOM 3460 O O . GLU B 1 186 ? 2.255 101.508 24.977 1.00 21.13 185 GLU B O 1
ATOM 3466 N N . ILE B 1 187 ? 2.706 103.436 26.003 1.00 19.35 186 ILE B N 1
ATOM 3467 C CA . ILE B 1 187 ? 1.390 103.421 26.619 1.00 22.01 186 ILE B CA 1
ATOM 3468 C C . ILE B 1 187 ? 0.186 103.879 25.800 1.00 21.30 186 ILE B C 1
ATOM 3469 O O . ILE B 1 187 ? 0.248 104.912 25.124 1.00 28.41 186 ILE B O 1
ATOM 3474 N N . GLU B 1 188 ? -0.898 103.091 25.918 1.00 18.89 187 GLU B N 1
ATOM 3475 C CA . GLU B 1 188 ? -2.198 103.407 25.414 1.00 20.87 187 GLU B CA 1
ATOM 3476 C C . GLU B 1 188 ? -3.167 103.497 26.601 1.00 20.70 187 GLU B C 1
ATOM 3477 O O . GLU B 1 188 ? -3.099 102.660 27.460 1.00 21.96 187 GLU B O 1
ATOM 3483 N N . VAL B 1 189 ? -4.004 104.531 26.646 1.00 16.99 188 VAL B N 1
ATOM 3484 C CA . VAL B 1 189 ? -5.092 104.633 27.648 1.00 22.20 188 VAL B CA 1
ATOM 3485 C C . VAL B 1 189 ? -6.428 104.873 26.957 1.00 22.89 188 VAL B C 1
ATOM 3486 O O . VAL B 1 189 ? -6.484 105.469 25.879 1.00 24.80 188 VAL B O 1
ATOM 3490 N N . ASP B 1 190 ? -7.477 104.327 27.565 1.00 23.71 189 ASP B N 1
ATOM 3491 C CA . ASP B 1 190 ? -8.846 104.397 27.075 1.00 25.75 189 ASP B CA 1
ATOM 3492 C C . ASP B 1 190 ? -9.856 104.346 28.200 1.00 24.96 189 ASP B C 1
ATOM 3493 O O . ASP B 1 190 ? -9.619 103.721 29.224 1.00 25.71 189 ASP B O 1
ATOM 3498 N N . THR B 1 191 ? -10.954 105.061 28.005 1.00 24.96 190 THR B N 1
ATOM 3499 C CA . THR B 1 191 ? -12.063 105.078 28.925 1.00 24.73 190 THR B CA 1
ATOM 3500 C C . THR B 1 191 ? -13.345 104.942 28.106 1.00 25.82 190 THR B C 1
ATOM 3501 O O . THR B 1 191 ? -13.482 105.532 27.028 1.00 25.25 190 THR B O 1
ATOM 3505 N N . ARG B 1 192 ? -14.283 104.167 28.633 1.00 25.15 191 ARG B N 1
ATOM 3506 C CA . ARG B 1 192 ? -15.537 103.949 27.962 1.00 27.02 191 ARG B CA 1
ATOM 3507 C C . ARG B 1 192 ? -16.318 105.262 27.936 1.00 25.27 191 ARG B C 1
ATOM 3508 O O . ARG B 1 192 ? -16.164 106.077 28.811 1.00 22.59 191 ARG B O 1
ATOM 3516 N N . GLU B 1 193 ? -17.103 105.475 26.875 1.00 23.33 192 GLU B N 1
ATOM 3517 C CA . GLU B 1 193 ? -17.905 106.695 26.673 1.00 24.47 192 GLU B CA 1
ATOM 3518 C C . GLU B 1 193 ? -18.716 107.234 27.835 1.00 21.84 192 GLU B C 1
ATOM 3519 O O . GLU B 1 193 ? -18.920 108.438 27.932 1.00 23.37 192 GLU B O 1
ATOM 3525 N N . ASP B 1 194 ? -19.239 106.318 28.626 1.00 22.41 193 ASP B N 1
ATOM 3526 C CA . ASP B 1 194 ? -20.121 106.603 29.780 1.00 24.36 193 ASP B CA 1
ATOM 3527 C C . ASP B 1 194 ? -19.411 106.729 31.120 1.00 23.67 193 ASP B C 1
ATOM 3528 O O . ASP B 1 194 ? -20.070 106.850 32.149 1.00 24.34 193 ASP B O 1
ATOM 3533 N N . TYR B 1 195 ? -18.089 106.688 31.104 1.00 21.98 194 TYR B N 1
ATOM 3534 C CA . TYR B 1 195 ? -17.296 106.851 32.302 1.00 21.58 194 TYR B CA 1
ATOM 3535 C C . TYR B 1 195 ? -16.249 107.991 32.206 1.00 21.85 194 TYR B C 1
ATOM 3536 O O . TYR B 1 195 ? -15.200 107.940 32.849 1.00 20.73 194 TYR B O 1
ATOM 3545 N N A ARG B 1 196 ? -16.568 109.029 31.434 0.60 23.51 195 ARG B N 1
ATOM 3546 N N B ARG B 1 196 ? -16.535 109.010 31.392 0.40 22.38 195 ARG B N 1
ATOM 3547 C CA A ARG B 1 196 ? -15.700 110.184 31.290 0.60 22.80 195 ARG B CA 1
ATOM 3548 C CA B ARG B 1 196 ? -15.654 110.167 31.283 0.40 21.57 195 ARG B CA 1
ATOM 3549 C C A ARG B 1 196 ? -15.902 111.133 32.466 0.60 23.96 195 ARG B C 1
ATOM 3550 C C B ARG B 1 196 ? -15.897 111.134 32.444 0.40 22.85 195 ARG B C 1
ATOM 3551 O O A ARG B 1 196 ? -16.965 111.131 33.120 0.60 24.05 195 ARG B O 1
ATOM 3552 O O B ARG B 1 196 ? -16.972 111.135 33.067 0.40 22.98 195 ARG B O 1
ATOM 3567 N N . GLY B 1 197 ? -14.894 111.963 32.716 1.00 22.12 196 GLY B N 1
ATOM 3568 C CA . GLY B 1 197 ? -14.959 112.969 33.774 1.00 20.98 196 GLY B CA 1
ATOM 3569 C C . GLY B 1 197 ? -14.655 112.491 35.167 1.00 20.92 196 GLY B C 1
ATOM 3570 O O . GLY B 1 197 ? -14.790 113.263 36.115 1.00 23.59 196 GLY B O 1
ATOM 3571 N N . LEU B 1 198 ? -14.220 111.245 35.308 1.00 22.22 197 LEU B N 1
ATOM 3572 C CA . LEU B 1 198 ? -13.970 110.648 36.633 1.00 24.35 197 LEU B CA 1
ATOM 3573 C C . LEU B 1 198 ? -12.476 110.432 36.917 1.00 26.21 197 LEU B C 1
ATOM 3574 O O . LEU B 1 198 ? -12.110 109.870 37.949 1.00 27.24 197 LEU B O 1
ATOM 3579 N N . GLY B 1 199 ? -11.608 110.860 36.012 1.00 24.23 198 GLY B N 1
ATOM 3580 C CA . GLY B 1 199 ? -10.173 110.637 36.189 1.00 26.67 198 GLY B CA 1
ATOM 3581 C C . GLY B 1 199 ? -9.699 109.182 36.160 1.00 26.17 198 GLY B C 1
ATOM 3582 O O . GLY B 1 199 ? -8.623 108.870 36.660 1.00 26.46 198 GLY B O 1
ATOM 3583 N N . LEU B 1 200 ? -10.482 108.308 35.540 1.00 24.59 199 LEU B N 1
ATOM 3584 C CA . LEU B 1 200 ? -10.175 106.898 35.454 1.00 24.05 199 LEU B CA 1
ATOM 3585 C C . LEU B 1 200 ? -8.928 106.555 34.668 1.00 25.34 199 LEU B C 1
ATOM 3586 O O . LEU B 1 200 ? -8.104 105.756 35.140 1.00 23.64 199 LEU B O 1
ATOM 3591 N N . ALA B 1 201 ? -8.802 107.094 33.463 1.00 26.89 200 ALA B N 1
ATOM 3592 C CA . ALA B 1 201 ? -7.602 106.787 32.647 1.00 29.71 200 ALA B CA 1
ATOM 3593 C C . ALA B 1 201 ? -6.276 107.301 33.295 1.00 28.03 200 ALA B C 1
ATOM 3594 O O . ALA B 1 201 ? -5.232 106.659 33.123 1.00 23.93 200 ALA B O 1
ATOM 3596 N N . LYS B 1 202 ? -6.346 108.435 34.014 1.00 25.18 201 LYS B N 1
ATOM 3597 C CA . LYS B 1 202 ? -5.217 108.960 34.776 1.00 27.56 201 LYS B CA 1
ATOM 3598 C C . LYS B 1 202 ? -4.811 107.995 35.898 1.00 25.66 201 LYS B C 1
ATOM 3599 O O . LYS B 1 202 ? -3.626 107.738 36.135 1.00 24.88 201 LYS B O 1
ATOM 3605 N N . ALA B 1 203 ? -5.799 107.482 36.605 1.00 26.24 202 ALA B N 1
ATOM 3606 C CA . ALA B 1 203 ? -5.558 106.497 37.654 1.00 25.38 202 ALA B CA 1
ATOM 3607 C C . ALA B 1 203 ? -4.945 105.199 37.086 1.00 25.13 202 ALA B C 1
ATOM 3608 O O . ALA B 1 203 ? -4.004 104.661 37.649 1.00 25.31 202 ALA B O 1
ATOM 3610 N N . CYS B 1 204 ? -5.474 104.694 35.971 1.00 22.54 203 CYS B N 1
ATOM 3611 C CA . CYS B 1 204 ? -4.916 103.502 35.364 1.00 24.27 203 CYS B CA 1
ATOM 3612 C C . CYS B 1 204 ? -3.468 103.711 34.966 1.00 21.81 203 CYS B C 1
ATOM 3613 O O . CYS B 1 204 ? -2.641 102.835 35.180 1.00 19.52 203 CYS B O 1
ATOM 3616 N N . ALA B 1 205 ? -3.210 104.859 34.326 1.00 24.80 204 ALA B N 1
ATOM 3617 C CA . ALA B 1 205 ? -1.890 105.236 33.829 1.00 23.52 204 ALA B CA 1
ATOM 3618 C C . ALA B 1 205 ? -0.948 105.332 35.013 1.00 23.12 204 ALA B C 1
ATOM 3619 O O . ALA B 1 205 ? 0.141 104.772 34.992 1.00 23.07 204 ALA B O 1
ATOM 3621 N N . ALA B 1 206 ? -1.387 106.014 36.074 1.00 24.93 205 ALA B N 1
ATOM 3622 C CA . ALA B 1 206 ? -0.568 106.085 37.274 1.00 22.93 205 ALA B CA 1
ATOM 3623 C C . ALA B 1 206 ? -0.181 104.643 37.651 1.00 20.31 205 ALA B C 1
ATOM 3624 O O . ALA B 1 206 ? 0.987 104.343 37.796 1.00 24.42 205 ALA B O 1
ATOM 3626 N N . GLN B 1 207 ? -1.144 103.733 37.722 1.00 22.50 206 GLN B N 1
ATOM 3627 C CA . GLN B 1 207 ? -0.858 102.379 38.138 1.00 26.05 206 GLN B CA 1
ATOM 3628 C C . GLN B 1 207 ? 0.086 101.615 37.187 1.00 25.57 206 GLN B C 1
ATOM 3629 O O . GLN B 1 207 ? 0.928 100.831 37.625 1.00 24.62 206 GLN B O 1
ATOM 3635 N N . LEU B 1 208 ? -0.071 101.839 35.894 1.00 23.76 207 LEU B N 1
ATOM 3636 C CA . LEU B 1 208 ? 0.741 101.154 34.928 1.00 21.11 207 LEU B CA 1
ATOM 3637 C C . LEU B 1 208 ? 2.184 101.631 35.013 1.00 19.04 207 LEU B C 1
ATOM 3638 O O . LEU B 1 208 ? 3.112 100.824 34.895 1.00 22.71 207 LEU B O 1
ATOM 3643 N N . ILE B 1 209 ? 2.370 102.927 35.201 1.00 20.90 208 ILE B N 1
ATOM 3644 C CA . ILE B 1 209 ? 3.702 103.526 35.340 1.00 19.77 208 ILE B CA 1
ATOM 3645 C C . ILE B 1 209 ? 4.381 102.871 36.536 1.00 20.64 208 ILE B C 1
ATOM 3646 O O . ILE B 1 209 ? 5.502 102.410 36.426 1.00 24.37 208 ILE B O 1
ATOM 3651 N N . LEU B 1 210 ? 3.686 102.793 37.654 1.00 22.39 209 LEU B N 1
ATOM 3652 C CA . LEU B 1 210 ? 4.237 102.149 38.885 1.00 22.90 209 LEU B CA 1
ATOM 3653 C C . LEU B 1 210 ? 4.591 100.673 38.668 1.00 24.31 209 LEU B C 1
ATOM 3654 O O . LEU B 1 210 ? 5.636 100.207 39.100 1.00 25.78 209 LEU B O 1
ATOM 3659 N N . ALA B 1 211 ? 3.711 99.934 37.991 1.00 24.63 210 ALA B N 1
ATOM 3660 C CA . ALA B 1 211 ? 3.966 98.539 37.643 1.00 24.12 210 ALA B CA 1
ATOM 3661 C C . ALA B 1 211 ? 5.192 98.409 36.723 1.00 23.83 210 ALA B C 1
ATOM 3662 O O . ALA B 1 211 ? 5.996 97.489 36.871 1.00 26.30 210 ALA B O 1
ATOM 3664 N N . CYS B 1 212 ? 5.345 99.323 35.785 1.00 26.13 211 CYS B N 1
ATOM 3665 C CA . CYS B 1 212 ? 6.542 99.334 34.914 1.00 26.88 211 CYS B CA 1
ATOM 3666 C C . CYS B 1 212 ? 7.826 99.560 35.711 1.00 26.60 211 CYS B C 1
ATOM 3667 O O . CYS B 1 212 ? 8.796 98.815 35.590 1.00 27.15 211 CYS B O 1
ATOM 3670 N N . LEU B 1 213 ? 7.806 100.588 36.532 1.00 27.55 212 LEU B N 1
ATOM 3671 C CA . LEU B 1 213 ? 8.934 100.908 37.364 1.00 28.82 212 LEU B CA 1
ATOM 3672 C C . LEU B 1 213 ? 9.281 99.747 38.291 1.00 31.65 212 LEU B C 1
ATOM 3673 O O . LEU B 1 213 ? 10.454 99.396 38.431 1.00 31.98 212 LEU B O 1
ATOM 3678 N N . ASP B 1 214 ? 8.270 99.148 38.920 1.00 33.33 213 ASP B N 1
ATOM 3679 C CA . ASP B 1 214 ? 8.436 97.989 39.800 1.00 33.26 213 ASP B CA 1
ATOM 3680 C C . ASP B 1 214 ? 9.184 96.842 39.092 1.00 33.55 213 ASP B C 1
ATOM 3681 O O . ASP B 1 214 ? 9.915 96.073 39.732 1.00 31.91 213 ASP B O 1
ATOM 3686 N N . ARG B 1 215 ? 8.985 96.731 37.773 1.00 30.81 214 ARG B N 1
ATOM 3687 C CA . ARG B 1 215 ? 9.613 95.732 36.916 1.00 30.26 214 ARG B CA 1
ATOM 3688 C C . ARG B 1 215 ? 10.831 96.258 36.165 1.00 30.14 214 ARG B C 1
ATOM 3689 O O . ARG B 1 215 ? 11.376 95.554 35.332 1.00 33.33 214 ARG B O 1
ATOM 3697 N N . GLY B 1 216 ? 11.274 97.473 36.454 1.00 29.51 215 GLY B N 1
ATOM 3698 C CA . GLY B 1 216 ? 12.429 98.053 35.766 1.00 30.73 215 GLY B CA 1
ATOM 3699 C C . GLY B 1 216 ? 12.195 98.397 34.288 1.00 30.25 215 GLY B C 1
ATOM 3700 O O . GLY B 1 216 ? 13.142 98.485 33.514 1.00 32.79 215 GLY B O 1
ATOM 3701 N N . LEU B 1 217 ? 10.945 98.618 33.906 1.00 26.95 216 LEU B N 1
ATOM 3702 C CA . LEU B 1 217 ? 10.618 98.979 32.526 1.00 25.12 216 LEU B CA 1
ATOM 3703 C C . LEU B 1 217 ? 10.341 100.459 32.445 1.00 25.82 216 LEU B C 1
ATOM 3704 O O . LEU B 1 217 ? 9.832 101.055 33.400 1.00 22.51 216 LEU B O 1
ATOM 3709 N N . TYR B 1 218 ? 10.657 101.079 31.302 1.00 23.54 217 TYR B N 1
ATOM 3710 C CA . TYR B 1 218 ? 10.334 102.461 31.103 1.00 21.68 217 TYR B CA 1
ATOM 3711 C C . TYR B 1 218 ? 8.939 102.592 30.478 1.00 23.56 217 TYR B C 1
ATOM 3712 O O . TYR B 1 218 ? 8.673 102.010 29.419 1.00 21.65 217 TYR B O 1
ATOM 3721 N N . PRO B 1 219 ? 8.033 103.345 31.127 1.00 23.87 218 PRO B N 1
ATOM 3722 C CA . PRO B 1 219 ? 6.723 103.599 30.556 1.00 23.06 218 PRO B CA 1
ATOM 3723 C C . PRO B 1 219 ? 6.724 104.822 29.656 1.00 23.15 218 PRO B C 1
ATOM 3724 O O . PRO B 1 219 ? 6.787 105.941 30.115 1.00 22.74 218 PRO B O 1
ATOM 3728 N N . SER B 1 220 ? 6.667 104.594 28.346 1.00 22.86 219 SER B N 1
ATOM 3729 C CA . SER B 1 220 ? 6.663 105.682 27.381 1.00 21.49 219 SER B CA 1
ATOM 3730 C C . SER B 1 220 ? 5.293 106.285 27.045 1.00 19.78 219 SER B C 1
ATOM 3731 O O . SER B 1 220 ? 4.294 105.568 26.930 1.00 21.90 219 SER B O 1
ATOM 3734 N N . TRP B 1 221 ? 5.267 107.602 26.867 1.00 19.49 220 TRP B N 1
ATOM 3735 C CA . TRP B 1 221 ? 4.065 108.341 26.479 1.00 21.26 220 TRP B CA 1
ATOM 3736 C C . TRP B 1 221 ? 4.368 109.137 25.203 1.00 24.85 220 TRP B C 1
ATOM 3737 O O . TRP B 1 221 ? 5.371 109.863 25.148 1.00 26.28 220 TRP B O 1
ATOM 3748 N N . ASP B 1 222 ? 3.513 108.995 24.195 1.00 25.90 221 ASP B N 1
ATOM 3749 C CA . ASP B 1 222 ? 3.607 109.765 22.959 1.00 25.81 221 ASP B CA 1
ATOM 3750 C C . ASP B 1 222 ? 2.168 110.223 22.683 1.00 23.90 221 ASP B C 1
ATOM 3751 O O . ASP B 1 222 ? 1.277 109.405 22.462 1.00 20.89 221 ASP B O 1
ATOM 3756 N N . ALA B 1 223 ? 1.939 111.538 22.748 1.00 24.85 222 ALA B N 1
ATOM 3757 C CA . ALA B 1 223 ? 0.597 112.105 22.730 1.00 25.88 222 ALA B CA 1
ATOM 3758 C C . ALA B 1 223 ? 0.025 112.353 21.342 1.00 26.34 222 ALA B C 1
ATOM 3759 O O . ALA B 1 223 ? 0.671 112.972 20.494 1.00 30.84 222 ALA B O 1
ATOM 3761 N N . HIS B 1 224 ? -1.195 111.857 21.131 1.00 26.36 223 HIS B N 1
ATOM 3762 C CA . HIS B 1 224 ? -1.929 112.012 19.881 1.00 28.30 223 HIS B CA 1
ATOM 3763 C C . HIS B 1 224 ? -2.567 113.386 19.779 1.00 28.74 223 HIS B C 1
ATOM 3764 O O . HIS B 1 224 ? -2.869 113.847 18.682 1.00 27.84 223 HIS B O 1
ATOM 3771 N N . THR B 1 225 ? -2.771 114.029 20.921 1.00 25.88 224 THR B N 1
ATOM 3772 C CA . THR B 1 225 ? -3.434 115.298 20.985 1.00 26.07 224 THR B CA 1
ATOM 3773 C C . THR B 1 225 ? -2.886 116.110 22.138 1.00 29.29 224 THR B C 1
ATOM 3774 O O . THR B 1 225 ? -2.199 115.575 23.038 1.00 26.84 224 THR B O 1
ATOM 3778 N N . LEU B 1 226 ? -3.225 117.402 22.130 1.00 29.30 225 LEU B N 1
ATOM 3779 C CA . LEU B 1 226 ? -2.849 118.288 23.215 1.00 30.45 225 LEU B CA 1
ATOM 3780 C C . LEU B 1 226 ? -3.455 117.864 24.528 1.00 28.41 225 LEU B C 1
ATOM 3781 O O . LEU B 1 226 ? -2.810 117.917 25.558 1.00 29.98 225 LEU B O 1
ATOM 3786 N N . THR B 1 227 ? -4.704 117.438 24.492 1.00 32.02 226 THR B N 1
ATOM 3787 C CA . THR B 1 227 ? -5.337 116.934 25.692 1.00 28.82 226 THR B CA 1
ATOM 3788 C C . THR B 1 227 ? -4.554 115.760 26.259 1.00 29.38 226 THR B C 1
ATOM 3789 O O . THR B 1 227 ? -4.391 115.625 27.474 1.00 26.79 226 THR B O 1
ATOM 3793 N N . SER B 1 228 ? -4.043 114.912 25.376 1.00 27.24 227 SER B N 1
ATOM 3794 C CA . SER B 1 228 ? -3.272 113.758 25.808 1.00 26.23 227 SER B CA 1
ATOM 3795 C C . SER B 1 228 ? -1.950 114.237 26.402 1.00 26.04 227 SER B C 1
ATOM 3796 O O . SER B 1 228 ? -1.502 113.698 27.410 1.00 25.46 227 SER B O 1
ATOM 3799 N N . LEU B 1 229 ? -1.320 115.243 25.788 1.00 26.94 228 LEU B N 1
ATOM 3800 C CA . LEU B 1 229 ? -0.081 115.802 26.353 1.00 26.18 228 LEU B CA 1
ATOM 3801 C C . LEU B 1 229 ? -0.339 116.360 27.758 1.00 26.80 228 LEU B C 1
ATOM 3802 O O . LEU B 1 229 ? 0.421 116.092 28.704 1.00 26.52 228 LEU B O 1
ATOM 3807 N N . LYS B 1 230 ? -1.417 117.134 27.905 1.00 28.46 229 LYS B N 1
ATOM 3808 C CA . LYS B 1 230 ? -1.809 117.655 29.237 1.00 29.56 229 LYS B CA 1
ATOM 3809 C C . LYS B 1 230 ? -1.915 116.554 30.298 1.00 29.98 229 LYS B C 1
ATOM 3810 O O . LYS B 1 230 ? -1.438 116.708 31.432 1.00 29.20 229 LYS B O 1
ATOM 3816 N N . LEU B 1 231 ? -2.560 115.439 29.954 1.00 29.66 230 LEU B N 1
ATOM 3817 C CA . LEU B 1 231 ? -2.610 114.310 30.893 1.00 28.95 230 LEU B CA 1
ATOM 3818 C C . LEU B 1 231 ? -1.210 113.736 31.212 1.00 27.40 230 LEU B C 1
ATOM 3819 O O . LEU B 1 231 ? -0.890 113.429 32.377 1.00 28.62 230 LEU B O 1
ATOM 3824 N N . ALA B 1 232 ? -0.368 113.598 30.191 1.00 27.22 231 ALA B N 1
ATOM 3825 C CA . ALA B 1 232 ? 0.992 113.095 30.386 1.00 25.18 231 ALA B CA 1
ATOM 3826 C C . ALA B 1 232 ? 1.739 114.007 31.351 1.00 27.92 231 ALA B C 1
ATOM 3827 O O . ALA B 1 232 ? 2.381 113.551 32.310 1.00 26.26 231 ALA B O 1
ATOM 3829 N N . GLU B 1 233 ? 1.599 115.304 31.143 1.00 28.22 232 GLU B N 1
ATOM 3830 C CA . GLU B 1 233 ? 2.232 116.254 32.026 1.00 30.85 232 GLU B CA 1
ATOM 3831 C C . GLU B 1 233 ? 1.790 116.043 33.469 1.00 29.26 232 GLU B C 1
ATOM 3832 O O . GLU B 1 233 ? 2.632 116.018 34.342 1.00 30.03 232 GLU B O 1
ATOM 3838 N N . LYS B 1 234 ? 0.497 115.824 33.700 1.00 30.90 233 LYS B N 1
ATOM 3839 C CA . LYS B 1 234 ? 0.002 115.536 35.074 1.00 32.43 233 LYS B CA 1
ATOM 3840 C C . LYS B 1 234 ? 0.616 114.264 35.679 1.00 33.14 233 LYS B C 1
ATOM 3841 O O . LYS B 1 234 ? 0.716 114.130 36.918 1.00 35.45 233 LYS B O 1
ATOM 3847 N N . LEU B 1 235 ? 1.032 113.334 34.810 1.00 29.44 234 LEU B N 1
ATOM 3848 C CA . LEU B 1 235 ? 1.674 112.086 35.224 1.00 26.68 234 LEU B CA 1
ATOM 3849 C C . LEU B 1 235 ? 3.192 112.235 35.411 1.00 25.13 234 LEU B C 1
ATOM 3850 O O . LEU B 1 235 ? 3.858 111.317 35.927 1.00 26.34 234 LEU B O 1
ATOM 3855 N N . GLY B 1 236 ? 3.749 113.377 35.014 1.00 25.11 235 GLY B N 1
ATOM 3856 C CA . GLY B 1 236 ? 5.172 113.628 35.252 1.00 24.93 235 GLY B CA 1
ATOM 3857 C C . GLY B 1 236 ? 6.015 113.723 34.007 1.00 27.63 235 GLY B C 1
ATOM 3858 O O . GLY B 1 236 ? 7.206 114.030 34.104 1.00 29.15 235 GLY B O 1
ATOM 3859 N N . TYR B 1 237 ? 5.401 113.472 32.852 1.00 23.61 236 TYR B N 1
ATOM 3860 C CA . TYR B 1 237 ? 6.109 113.553 31.593 1.00 25.06 236 TYR B CA 1
ATOM 3861 C C . TYR B 1 237 ? 6.322 114.986 31.160 1.00 25.54 236 TYR B C 1
ATOM 3862 O O . TYR B 1 237 ? 5.476 115.828 31.439 1.00 27.29 236 TYR B O 1
ATOM 3871 N N A GLU B 1 238 ? 7.434 115.273 30.479 0.60 27.39 237 GLU B N 1
ATOM 3872 N N B GLU B 1 238 ? 7.432 115.243 30.460 0.40 26.82 237 GLU B N 1
ATOM 3873 C CA A GLU B 1 238 ? 7.645 116.608 29.913 0.60 28.86 237 GLU B CA 1
ATOM 3874 C CA B GLU B 1 238 ? 7.745 116.561 29.910 0.40 27.58 237 GLU B CA 1
ATOM 3875 C C A GLU B 1 238 ? 7.708 116.538 28.398 0.60 28.55 237 GLU B C 1
ATOM 3876 C C B GLU B 1 238 ? 7.681 116.509 28.387 0.40 27.75 237 GLU B C 1
ATOM 3877 O O A GLU B 1 238 ? 8.260 115.597 27.823 0.60 29.04 237 GLU B O 1
ATOM 3878 O O B GLU B 1 238 ? 8.125 115.532 27.783 0.40 27.67 237 GLU B O 1
ATOM 3889 N N . LEU B 1 239 ? 7.130 117.544 27.759 1.00 27.43 238 LEU B N 1
ATOM 3890 C CA . LEU B 1 239 ? 7.152 117.627 26.300 1.00 28.57 238 LEU B CA 1
ATOM 3891 C C . LEU B 1 239 ? 8.602 117.640 25.795 1.00 30.36 238 LEU B C 1
ATOM 3892 O O . LEU B 1 239 ? 9.490 118.274 26.386 1.00 30.52 238 LEU B O 1
ATOM 3897 N N . ASP B 1 240 ? 8.830 116.887 24.724 1.00 30.26 239 ASP B N 1
ATOM 3898 C CA . ASP B 1 240 ? 10.080 116.892 24.010 1.00 29.42 239 ASP B CA 1
ATOM 3899 C C . ASP B 1 240 ? 9.811 117.866 22.856 1.00 30.21 239 ASP B C 1
ATOM 3900 O O . ASP B 1 240 ? 10.331 118.988 22.866 1.00 31.68 239 ASP B O 1
ATOM 3905 N N . LYS B 1 241 ? 8.976 117.474 21.898 1.00 30.38 240 LYS B N 1
ATOM 3906 C CA . LYS B 1 241 ? 8.649 118.358 20.786 1.00 31.75 240 LYS B CA 1
ATOM 3907 C C . LYS B 1 241 ? 7.377 117.932 20.046 1.00 29.80 240 LYS B C 1
ATOM 3908 O O . LYS B 1 241 ? 7.049 116.770 19.995 1.00 29.00 240 LYS B O 1
ATOM 3912 N N . ALA B 1 242 ? 6.692 118.907 19.465 1.00 28.80 241 ALA B N 1
ATOM 3913 C CA . ALA B 1 242 ? 5.554 118.683 18.625 1.00 29.05 241 ALA B CA 1
ATOM 3914 C C . ALA B 1 242 ? 6.085 118.143 17.309 1.00 32.18 241 ALA B C 1
ATOM 3915 O O . ALA B 1 242 ? 7.115 118.610 16.864 1.00 35.26 241 ALA B O 1
ATOM 3917 N N . TYR B 1 243 ? 5.413 117.190 16.655 1.00 30.24 242 TYR B N 1
ATOM 3918 C CA . TYR B 1 243 ? 5.952 116.658 15.394 1.00 30.11 242 TYR B CA 1
ATOM 3919 C C . TYR B 1 243 ? 4.865 116.378 14.348 1.00 30.04 242 TYR B C 1
ATOM 3920 O O . TYR B 1 243 ? 3.710 116.160 14.678 1.00 31.72 242 TYR B O 1
ATOM 3929 N N . GLN B 1 244 ? 5.261 116.361 13.077 1.00 32.63 243 GLN B N 1
ATOM 3930 C CA . GLN B 1 244 ? 4.338 116.178 11.973 1.00 33.38 243 GLN B CA 1
ATOM 3931 C C . GLN B 1 244 ? 3.856 114.734 11.882 1.00 33.32 243 GLN B C 1
ATOM 3932 O O . GLN B 1 244 ? 4.650 113.823 12.049 1.00 33.26 243 GLN B O 1
ATOM 3938 N N . ALA B 1 245 ? 2.565 114.543 11.616 1.00 31.57 244 ALA B N 1
ATOM 3939 C CA . ALA B 1 245 ? 1.981 113.229 11.433 1.00 31.08 244 ALA B CA 1
ATOM 3940 C C . ALA B 1 245 ? 0.884 113.366 10.397 1.00 33.70 244 ALA B C 1
ATOM 3941 O O . ALA B 1 245 ? 0.406 114.477 10.127 1.00 36.26 244 ALA B O 1
ATOM 3943 N N . TYR B 1 246 ? 0.487 112.242 9.822 1.00 33.41 245 TYR B N 1
ATOM 3944 C CA . TYR B 1 246 ? -0.567 112.201 8.839 1.00 34.81 245 TYR B CA 1
ATOM 3945 C C . TYR B 1 246 ? -1.455 110.973 9.015 1.00 36.82 245 TYR B C 1
ATOM 3946 O O . TYR B 1 246 ? -1.028 109.961 9.571 1.00 36.11 245 TYR B O 1
ATOM 3955 N N . GLU B 1 247 ? -2.682 111.080 8.503 1.00 37.05 246 GLU B N 1
ATOM 3956 C CA . GLU B 1 247 ? -3.671 110.016 8.469 1.00 39.21 246 GLU B CA 1
ATOM 3957 C C . GLU B 1 247 ? -4.324 110.027 7.109 1.00 40.35 246 GLU B C 1
ATOM 3958 O O . GLU B 1 247 ? -4.374 111.074 6.480 1.00 39.67 246 GLU B O 1
ATOM 3964 N N . TRP B 1 248 ? -4.847 108.893 6.650 1.00 41.37 247 TRP B N 1
ATOM 3965 C CA . TRP B 1 248 ? -5.567 108.902 5.375 1.00 44.01 247 TRP B CA 1
ATOM 3966 C C . TRP B 1 248 ? -6.871 109.639 5.565 1.00 46.14 247 TRP B C 1
ATOM 3967 O O . TRP B 1 248 ? -7.493 109.529 6.622 1.00 44.47 247 TRP B O 1
ATOM 3978 N N . ARG B 1 249 ? -7.272 110.392 4.544 1.00 50.19 248 ARG B N 1
ATOM 3979 C CA . ARG B 1 249 ? -8.533 111.120 4.576 1.00 54.37 248 ARG B CA 1
ATOM 3980 C C . ARG B 1 249 ? -9.611 110.121 4.207 1.00 57.52 248 ARG B C 1
ATOM 3981 O O . ARG B 1 249 ? -10.060 109.316 5.038 1.00 57.45 248 ARG B O 1
#

Foldseek 3Di:
DVVLCVQLCQLPPDPDVLLQQQVQPVQHKDAPDSVDGQKIWRWAFDQAIETEIGGAADVVSVVVVPPHNYKYFYPDVNNVVVVCVVQPVQKDKDKWFFWDQPFDFDLVLLVVLLVPPDPQKDWKQAQVNLVLQCPDPQRPLQQRRAPHRVRCVVFKIWDFIDHPRHTFWIWIFSAGHPAAGEIDIGGHPVPPPPSRSSNRNSVRCVVQVVVRHRYGYIGPDPVSVVSVVSRGIGTDDMGMIMGTD/DVVLCVVVVQCPPDPDVLLQQQVQPVQHKDAPDSVDGQKMWRWAFDQEIETEITGQQDDVSVVVVPPHNYKYAYPDVRNVVVVCVVQPVQKDKDKWFFWDQPFDFDLVLLVVLLVVQDDQKDWKQALVNLVLLCPDPQRCLQNVRAPHRVSCVVFKIKDFIDGPRHTFKIWIASDGHPAAGEIDIGGHPVPPPRCRRLNRLSVRCVVSVVVRHGYGYMGPDPVSVVSVVSRGIGTPDMGMMMGGD

B-factor: mean 32.39, std 10.74, range [6.0, 77.16]

Secondary structure (DSSP, 8-state):
-----HHHHHH-S---HHHHHHHH---EEEES-SSS--EEEEEEESSSEEEEEEES--HHHHHHHTTSSEEEEESSHHHHHHHHHHHGGGEEEEEEEEE-S-----HHHHHHHHHTS-TT---B--HHHHHHHHHSTTTGGGTTTSSSHHHHHHH--EEEEEETTEEEEEEEEEEEETTEEEEEEEE-GGGTTSSHHHHHHHHHHHHHHHTT-EEE-EESSHHHHHHHHHHT--EEEEEEEEEE-/-----HHHHHH-S---HHHHHHHH---EEEES-SSS--EEEEEEESSSEEEEEEES--HHHHHHHTTSSEEEEESSHHHHHHHHHHHGGGEEEEEEEEE-SSPPP-HHHHHHHHHHS-TTB--B--HHHHHHHHHSGGGGGGTTTSSSHHHHHHH--EEEEEETTEEEEEEEEEEEETTEEEEEEEE-TTSTTS-HHHHHHHHHHHHHHHTT-EEE-EESSHHHHHHHHHHT--EEEEEEEEEE-